Protein AF-A0A7X0JY53-F1 (afdb_monomer_lite)

Sequence (414 aa):
MDIFDLPSGHSERDIKRAYAKALKKIDVDENPDEFQQLYNAYQQALYDLEEQEENPTPDDHPSNCAASESEPASLQADVQLAEASQNGNDTVDSFEQAQESLWQSDESDNNNEQWQEAESQREPEKAESTVPEGEPLSEEQQAIAQHYQQQLERLDQQLERLLATPKECKKLHSWLFLNEFPELTDYEFWIEASRLVYHRIADSQSPEYKGKHPNITREVLDFLDSIFNWFEYLQDPEEPAYNHHQTLYNRVQSLHISVDLDALLDSSSSSETTSSFTQRFFATFIDCILLSLFFILCSWAFKESIPNTLFTAEVMSLLAFLYYLTAVTSPLQGTIGHWVASSKVVTSHGEPPSVFDALRRGSGFIVLLVCIALPYQQGVELSGGKLAQAIIVVPMVALYAWTHFNNTLLVSKK

Radius of gyration: 32.62 Å; chains: 1; bounding box: 85×110×66 Å

Foldseek 3Di:
DPPQVDPPDDDLVSLVVSLVVVVVVDDCVVCVPVVVVSVVVSVVVVVVVVVCVVCVPPDDDPDDDDDDDDDDDDDDDDDDDDDDDDDDPDDDPPPVVVVVVVVPPPPDDDDDPPDPPPPPPDDDDPPPPPPPPDDPDDPVVVVVVVVLVVVLVVLLVLLVVQLVPLVNQADLVSVCCVVVDPCCVPPVSVVSSLVSSVVSLLVSPPVVPVDPDRSHDPSNVVVSCVSNVCVVPLVPPPDPCNVSVVVVVVVNVVVVVVVVVVVCVVCVPDPFDFDDPVLVVQLVVVLVVVLVVVLVVQCVVCVVPDVDPPVSLVVSLVVSLVLQLCQCQDPVQGDPSCVVSQKHFAFPVRHRDDSVRSVVLSVLVSVLSVQLVVVVVVPPPQPPVNNVCSVPVSNVVSVVVSSVVDPGTMTHDD

InterPro domains:
  IPR010432 RDD [PF06271] (275-373)

Organism: NCBI:txid570281

Structure (mmCIF, N/CA/C/O backbone):
data_AF-A0A7X0JY53-F1
#
_entry.id   AF-A0A7X0JY53-F1
#
loop_
_atom_site.group_PDB
_atom_site.id
_atom_site.type_symbol
_atom_site.label_atom_id
_atom_site.label_alt_id
_atom_site.label_comp_id
_atom_site.label_asym_id
_atom_site.label_entity_id
_atom_site.label_seq_id
_atom_site.pdbx_PDB_ins_code
_atom_site.Cartn_x
_atom_site.Cartn_y
_atom_site.Cartn_z
_atom_site.occupancy
_atom_site.B_iso_or_equiv
_atom_site.auth_seq_id
_atom_site.auth_comp_id
_atom_site.auth_asym_id
_atom_site.auth_atom_id
_atom_site.pdbx_PDB_model_num
ATOM 1 N N . MET A 1 1 ? -26.337 -23.559 -2.570 1.00 51.06 1 MET A N 1
ATOM 2 C CA . MET A 1 1 ? -25.085 -24.304 -2.818 1.00 51.06 1 MET A CA 1
ATOM 3 C C . MET A 1 1 ? -25.051 -25.062 -4.155 1.00 51.06 1 MET A C 1
ATOM 5 O O . MET A 1 1 ? -23.971 -25.479 -4.538 1.00 51.06 1 MET A O 1
ATOM 9 N N . ASP A 1 2 ? -26.146 -25.172 -4.923 1.00 56.91 2 ASP A N 1
ATOM 10 C CA . ASP A 1 2 ? -26.191 -26.027 -6.135 1.00 56.91 2 ASP A CA 1
ATOM 11 C C . ASP A 1 2 ? -25.710 -25.382 -7.455 1.00 56.91 2 ASP A C 1
ATOM 13 O O . ASP A 1 2 ? -25.870 -25.971 -8.516 1.00 56.91 2 ASP A O 1
ATOM 17 N N . ILE A 1 3 ? -25.121 -24.180 -7.449 1.00 66.75 3 ILE A N 1
ATOM 18 C CA . ILE A 1 3 ? -24.725 -23.511 -8.710 1.00 66.75 3 ILE A CA 1
ATOM 19 C C . ILE A 1 3 ? -23.415 -24.079 -9.286 1.00 66.75 3 ILE A C 1
ATOM 21 O O . ILE A 1 3 ? -23.205 -24.045 -10.498 1.00 66.75 3 ILE A O 1
ATOM 25 N N . PHE A 1 4 ? -22.533 -24.623 -8.441 1.00 72.75 4 PHE A N 1
ATOM 26 C CA . PHE A 1 4 ? -21.201 -25.055 -8.872 1.00 72.75 4 PHE A CA 1
ATOM 27 C C . PHE A 1 4 ? -21.061 -26.567 -9.134 1.00 72.75 4 PHE A C 1
ATOM 29 O O . PHE A 1 4 ? -20.019 -26.968 -9.646 1.00 72.75 4 PHE A O 1
ATOM 36 N N . ASP A 1 5 ? -22.080 -27.398 -8.858 1.00 71.56 5 ASP A N 1
ATOM 37 C CA . ASP A 1 5 ? -22.032 -28.873 -9.015 1.00 71.56 5 ASP A CA 1
ATOM 38 C C . ASP A 1 5 ? -20.739 -29.500 -8.445 1.00 71.56 5 ASP A C 1
ATOM 40 O O . ASP A 1 5 ? -20.070 -30.343 -9.051 1.00 71.56 5 ASP A O 1
ATOM 44 N N . LEU A 1 6 ? -20.342 -29.035 -7.265 1.00 75.25 6 LEU A N 1
ATOM 45 C CA . LEU A 1 6 ? -19.041 -29.299 -6.670 1.00 75.25 6 LEU A CA 1
ATOM 46 C C . LEU A 1 6 ? -19.196 -30.369 -5.541 1.00 75.25 6 LEU A C 1
ATOM 48 O O . LEU A 1 6 ? -19.902 -30.119 -4.566 1.00 75.25 6 LEU A O 1
ATOM 52 N N . PRO A 1 7 ? -18.527 -31.552 -5.583 1.00 69.62 7 PRO A N 1
ATOM 53 C CA . PRO A 1 7 ? -18.611 -32.609 -4.539 1.00 69.62 7 PRO A CA 1
ATOM 54 C C . PRO A 1 7 ? -17.934 -32.281 -3.186 1.00 69.62 7 PRO A C 1
ATOM 56 O O . PRO A 1 7 ? -16.739 -32.051 -3.175 1.00 69.62 7 PRO A O 1
ATOM 59 N N . SER A 1 8 ? -18.642 -32.301 -2.050 1.00 69.31 8 SER A N 1
ATOM 60 C CA . SER A 1 8 ? -18.158 -31.929 -0.690 1.00 69.31 8 SER A CA 1
ATOM 61 C C . SER A 1 8 ? -16.645 -32.126 -0.417 1.00 69.31 8 SER A C 1
ATOM 63 O O . SER A 1 8 ? -16.171 -33.263 -0.430 1.00 69.31 8 SER A O 1
ATOM 65 N N . GLY A 1 9 ? -15.921 -31.030 -0.129 1.00 74.31 9 GLY A N 1
ATOM 66 C CA . GLY A 1 9 ? -14.471 -31.012 0.157 1.00 74.31 9 GLY A CA 1
ATOM 67 C C . GLY A 1 9 ? -13.609 -30.185 -0.814 1.00 74.31 9 GLY A C 1
ATOM 68 O O . GLY A 1 9 ? -12.487 -30.585 -1.121 1.00 74.31 9 GLY A O 1
ATOM 69 N N . HIS A 1 10 ? -14.124 -29.073 -1.349 1.00 81.50 10 HIS A N 1
ATOM 70 C CA . HIS A 1 10 ? -13.408 -28.256 -2.344 1.00 81.50 10 HIS A CA 1
ATOM 71 C C . HIS A 1 10 ? -12.314 -27.415 -1.736 1.00 81.50 10 HIS A C 1
ATOM 73 O O . HIS A 1 10 ? -12.504 -26.824 -0.681 1.00 81.50 10 HIS A O 1
ATOM 79 N N . SER A 1 11 ? -11.212 -27.278 -2.468 1.00 87.19 11 SER A N 1
ATOM 80 C CA . SER A 1 11 ? -10.242 -26.231 -2.178 1.00 87.19 11 SER A CA 1
ATOM 81 C C . SER A 1 11 ? -10.724 -24.882 -2.722 1.00 87.19 11 SER A C 1
ATOM 83 O O . SER A 1 11 ? -11.454 -24.824 -3.716 1.00 87.19 11 SER A O 1
ATOM 85 N N . GLU A 1 12 ? -10.239 -23.783 -2.143 1.00 90.12 12 GLU A N 1
ATOM 86 C CA . GLU A 1 12 ? -10.460 -22.414 -2.640 1.00 90.12 12 GLU A CA 1
ATOM 87 C C . GLU A 1 12 ? -10.184 -22.302 -4.154 1.00 90.12 12 GLU A C 1
ATOM 89 O O . GLU A 1 12 ? -10.900 -21.646 -4.917 1.00 90.12 12 GLU A O 1
ATOM 94 N N . ARG A 1 13 ? -9.155 -23.020 -4.623 1.00 89.00 13 ARG A N 1
ATOM 95 C CA . ARG A 1 13 ? -8.764 -23.068 -6.033 1.00 89.00 13 ARG A CA 1
ATOM 96 C C . ARG A 1 13 ? -9.846 -23.686 -6.922 1.00 89.00 13 ARG A C 1
ATOM 98 O O . ARG A 1 13 ? -10.017 -23.246 -8.061 1.00 89.00 13 ARG A O 1
ATOM 105 N N . ASP A 1 14 ? -10.563 -24.691 -6.432 1.00 91.81 14 ASP A N 1
ATOM 106 C CA . ASP A 1 14 ? -11.627 -25.360 -7.184 1.00 91.81 14 ASP A CA 1
ATOM 107 C C . ASP A 1 14 ? -12.869 -24.467 -7.292 1.00 91.81 14 ASP A C 1
ATOM 109 O O . ASP A 1 14 ? -13.446 -24.363 -8.378 1.00 91.81 14 ASP A O 1
ATOM 113 N N . ILE A 1 15 ? -13.197 -23.730 -6.223 1.00 91.06 15 ILE A N 1
ATOM 114 C CA . ILE A 1 15 ? -14.272 -22.722 -6.202 1.00 91.06 15 ILE A CA 1
ATOM 115 C C . ILE A 1 15 ? -13.989 -21.627 -7.241 1.00 91.06 15 ILE A C 1
ATOM 117 O O . ILE A 1 15 ? -14.826 -21.353 -8.105 1.00 91.06 15 ILE A O 1
ATOM 121 N N . LYS A 1 16 ? -12.772 -21.065 -7.245 1.00 92.50 16 LYS A N 1
ATOM 122 C CA . LYS A 1 16 ? -12.354 -20.051 -8.234 1.00 92.50 16 LYS A CA 1
ATOM 123 C C . LYS A 1 16 ? -12.423 -20.572 -9.668 1.00 92.50 16 LYS A C 1
ATOM 125 O O . LYS A 1 16 ? -12.877 -19.870 -10.574 1.00 92.50 16 LYS A O 1
ATOM 130 N N . ARG A 1 17 ? -12.007 -21.822 -9.896 1.00 93.12 17 ARG A N 1
ATOM 131 C CA . ARG A 1 17 ? -12.053 -22.440 -11.228 1.00 93.12 17 ARG A CA 1
ATOM 132 C C . ARG A 1 17 ? -13.488 -22.667 -11.708 1.00 93.12 17 ARG A C 1
ATOM 134 O O . ARG A 1 17 ? -13.763 -22.469 -12.894 1.00 93.12 17 ARG A O 1
ATOM 141 N N . ALA A 1 18 ? -14.387 -23.079 -10.816 1.00 92.56 18 ALA A N 1
ATOM 142 C CA . ALA A 1 18 ? -15.801 -23.262 -11.126 1.00 92.56 18 ALA A CA 1
ATOM 143 C C . ALA A 1 18 ? -16.478 -21.921 -11.452 1.00 92.56 18 ALA A C 1
ATOM 145 O O . ALA A 1 18 ? -17.150 -21.822 -12.481 1.00 92.56 18 ALA A O 1
ATOM 146 N N . TYR A 1 19 ? -16.201 -20.879 -10.663 1.00 95.19 19 TYR A N 1
ATOM 147 C CA . TYR A 1 19 ? -16.663 -19.514 -10.920 1.00 95.19 19 TYR A CA 1
ATOM 148 C C . TYR A 1 19 ? -16.207 -18.994 -12.285 1.00 95.19 19 TYR A C 1
ATOM 150 O O . TYR A 1 19 ? -17.040 -18.619 -13.107 1.00 95.19 19 TYR A O 1
ATOM 158 N N . ALA A 1 20 ? -14.913 -19.091 -12.606 1.00 93.25 20 ALA A N 1
ATOM 159 C CA . ALA A 1 20 ? -14.395 -18.662 -13.907 1.00 93.25 20 ALA A CA 1
ATOM 160 C C . ALA A 1 20 ? -15.022 -19.431 -15.088 1.00 93.25 20 ALA A C 1
ATOM 162 O O . ALA A 1 20 ? -15.214 -18.880 -16.172 1.00 93.25 20 ALA A O 1
ATOM 163 N N . LYS A 1 21 ? -15.355 -20.717 -14.902 1.00 93.88 21 LYS A N 1
ATOM 164 C CA . LYS A 1 21 ? -16.026 -21.527 -15.930 1.00 93.88 21 LYS A CA 1
ATOM 165 C C . LYS A 1 21 ? -17.491 -21.124 -16.120 1.00 93.88 21 LYS A C 1
ATOM 167 O O . LYS A 1 21 ? -17.979 -21.197 -17.247 1.00 93.88 21 LYS A O 1
ATOM 172 N N . ALA A 1 22 ? -18.178 -20.741 -15.046 1.00 92.62 22 ALA A N 1
ATOM 173 C CA . ALA A 1 22 ? -19.551 -20.250 -15.092 1.00 92.62 22 ALA A CA 1
ATOM 174 C C . ALA A 1 22 ? -19.622 -18.839 -15.694 1.00 92.62 22 ALA A C 1
ATOM 176 O O . ALA A 1 22 ? -20.460 -18.597 -16.557 1.00 92.62 22 ALA A O 1
ATOM 177 N N . LEU A 1 23 ? -18.672 -17.966 -15.349 1.00 94.00 23 LEU A N 1
ATOM 178 C CA . LEU A 1 23 ? -18.599 -16.597 -15.856 1.00 94.00 23 LEU A CA 1
ATOM 179 C C . LEU A 1 23 ? -18.472 -16.544 -17.385 1.00 94.00 23 LEU A C 1
ATOM 181 O O . LEU A 1 23 ? -19.125 -15.738 -18.027 1.00 94.00 23 LEU A O 1
ATOM 185 N N . LYS A 1 24 ? -17.723 -17.474 -17.997 1.00 94.31 24 LYS A N 1
ATOM 186 C CA . LYS A 1 24 ? -17.598 -17.579 -19.467 1.00 94.31 24 LYS A CA 1
ATOM 187 C C . LYS A 1 24 ? -18.904 -17.898 -20.204 1.00 94.31 24 LYS A C 1
ATOM 189 O O . LYS A 1 24 ? -18.915 -17.865 -21.432 1.00 94.31 24 LYS A O 1
ATOM 194 N N . LYS A 1 25 ? -19.955 -18.312 -19.493 1.00 92.88 25 LYS A N 1
ATOM 195 C CA . LYS A 1 25 ? -21.258 -18.643 -20.085 1.00 92.88 25 LYS A CA 1
ATOM 196 C C . LYS A 1 25 ? -22.270 -17.508 -19.967 1.00 92.88 25 LYS A C 1
ATOM 198 O O . LYS A 1 25 ? -23.273 -17.570 -20.668 1.00 92.88 25 LYS A O 1
ATOM 203 N N . ILE A 1 26 ? -22.029 -16.546 -19.079 1.00 91.81 26 ILE A N 1
ATOM 204 C CA . ILE A 1 26 ? -22.929 -15.424 -18.826 1.00 91.81 26 ILE A CA 1
ATOM 205 C C . ILE A 1 26 ? -22.400 -14.237 -19.622 1.00 91.81 26 ILE A C 1
ATOM 207 O O . ILE A 1 26 ? -21.252 -13.835 -19.443 1.00 91.81 26 ILE A O 1
ATOM 211 N N . ASP A 1 27 ? -23.232 -13.698 -20.505 1.00 91.75 27 ASP A N 1
ATOM 212 C CA . ASP A 1 27 ? -22.989 -12.381 -21.080 1.00 91.75 27 ASP A CA 1
ATOM 213 C C . ASP A 1 27 ? -23.474 -11.333 -20.071 1.00 91.75 27 ASP A C 1
ATOM 215 O O . ASP A 1 27 ? -24.665 -11.280 -19.746 1.00 91.75 27 ASP A O 1
ATOM 219 N N . VAL A 1 28 ? -22.532 -10.574 -19.506 1.00 89.00 28 VAL A N 1
ATOM 220 C CA . VAL A 1 28 ? -22.783 -9.640 -18.396 1.00 89.00 28 VAL A CA 1
ATOM 221 C C . VAL A 1 28 ? -23.703 -8.502 -18.836 1.00 89.00 28 VAL A C 1
ATOM 223 O O . VAL A 1 28 ? -24.531 -8.057 -18.042 1.00 89.00 28 VAL A O 1
ATOM 226 N N . ASP A 1 29 ? -23.610 -8.088 -20.101 1.00 89.56 29 ASP A N 1
ATOM 227 C CA . ASP A 1 29 ? -24.399 -6.979 -20.637 1.00 89.56 29 ASP A CA 1
ATOM 228 C C . ASP A 1 29 ? -25.850 -7.398 -20.912 1.00 89.56 29 ASP A C 1
ATOM 230 O O . ASP A 1 29 ? -26.776 -6.604 -20.742 1.00 89.56 29 ASP A O 1
ATOM 234 N N . GLU A 1 30 ? -26.071 -8.658 -21.303 1.00 92.75 30 GLU A N 1
ATOM 235 C CA . GLU A 1 30 ? -27.417 -9.174 -21.571 1.00 92.75 30 GLU A CA 1
ATOM 236 C C . GLU A 1 30 ? -28.137 -9.660 -20.302 1.00 92.75 30 GLU A C 1
ATOM 238 O O . GLU A 1 30 ? -29.364 -9.563 -20.231 1.00 92.75 30 GLU A O 1
ATOM 243 N N . ASN A 1 31 ? -27.411 -10.183 -19.303 1.00 94.12 31 ASN A N 1
ATOM 244 C CA . ASN A 1 31 ? -28.001 -10.822 -18.116 1.00 94.12 31 ASN A CA 1
ATOM 245 C C . ASN A 1 31 ? -27.292 -10.420 -16.799 1.00 94.12 31 ASN A C 1
ATOM 247 O O . ASN A 1 31 ? -26.687 -11.271 -16.133 1.00 94.12 31 ASN A O 1
ATOM 251 N N . PRO A 1 32 ? -27.398 -9.149 -16.361 1.00 89.75 32 PRO A N 1
ATOM 252 C CA . PRO A 1 32 ? -26.738 -8.666 -15.141 1.00 89.75 32 PRO A CA 1
ATOM 253 C C . PRO A 1 32 ? -27.233 -9.370 -13.864 1.00 89.75 32 PRO A C 1
ATOM 255 O O . PRO A 1 32 ? -26.455 -9.605 -12.937 1.00 89.75 32 PRO A O 1
ATOM 258 N N . ASP A 1 33 ? -28.503 -9.785 -13.829 1.00 92.69 33 ASP A N 1
ATOM 259 C CA . ASP A 1 33 ? -29.085 -10.499 -12.686 1.00 92.69 33 ASP A CA 1
ATOM 260 C C . ASP A 1 33 ? -28.467 -11.895 -12.492 1.00 92.69 33 ASP A C 1
ATOM 262 O O . ASP A 1 33 ? -28.252 -12.333 -11.358 1.00 92.69 33 ASP A O 1
ATOM 266 N N . GLU A 1 34 ? -28.149 -12.599 -13.585 1.00 92.25 34 GLU A N 1
ATOM 267 C CA . GLU A 1 34 ? -27.495 -13.913 -13.526 1.00 92.25 34 GLU A CA 1
ATOM 268 C C . GLU A 1 34 ? -26.046 -13.786 -13.048 1.00 92.25 34 GLU A C 1
ATOM 270 O O . GLU A 1 34 ? -25.578 -14.600 -12.246 1.00 92.25 34 GLU A O 1
ATOM 275 N N . PHE A 1 35 ? -25.352 -12.729 -13.481 1.00 94.38 35 PHE A N 1
ATOM 276 C CA . PHE A 1 35 ? -24.012 -12.414 -12.997 1.00 94.38 35 PHE A CA 1
ATOM 277 C C . PHE A 1 35 ? -24.009 -12.141 -11.486 1.00 94.38 35 PHE A C 1
ATOM 279 O O . PHE A 1 35 ? -23.207 -12.734 -10.759 1.00 94.38 35 PHE A O 1
ATOM 286 N N . GLN A 1 36 ? -24.942 -11.323 -10.986 1.00 92.75 36 GLN A N 1
ATOM 287 C CA . GLN A 1 36 ? -25.026 -11.019 -9.556 1.00 92.75 36 GLN A CA 1
ATOM 288 C C . GLN A 1 36 ? -25.323 -12.272 -8.719 1.00 92.75 36 GLN A C 1
ATOM 290 O O . GLN A 1 36 ? -24.730 -12.471 -7.656 1.00 92.75 36 GLN A O 1
ATOM 295 N N . GLN A 1 37 ? -26.204 -13.156 -9.200 1.00 93.44 37 GLN A N 1
ATOM 296 C CA . GLN A 1 37 ? -26.482 -14.433 -8.535 1.00 93.44 37 GLN A CA 1
ATOM 297 C C . GLN A 1 37 ? -25.243 -15.334 -8.485 1.00 93.44 37 GLN A C 1
ATOM 299 O O . GLN A 1 37 ? -24.969 -15.942 -7.446 1.00 93.44 37 GLN A O 1
ATOM 304 N N . LEU A 1 38 ? -24.472 -15.392 -9.574 1.00 93.81 38 LEU A N 1
ATOM 305 C CA . LEU A 1 38 ? -23.230 -16.158 -9.630 1.00 93.81 38 LEU A CA 1
ATOM 306 C C . LEU A 1 38 ? -22.172 -15.597 -8.667 1.00 93.81 38 LEU A C 1
ATOM 308 O O . LEU A 1 38 ? -21.505 -16.368 -7.972 1.00 93.81 38 LEU A O 1
ATOM 312 N N . TYR A 1 39 ? -22.039 -14.272 -8.596 1.00 94.12 39 TYR A N 1
ATOM 313 C CA . TYR A 1 39 ? -21.107 -13.600 -7.691 1.00 94.12 39 TYR A CA 1
ATOM 314 C C . TYR A 1 39 ? -21.462 -13.836 -6.218 1.00 94.12 39 TYR A C 1
ATOM 316 O O . TYR A 1 39 ? -20.603 -14.227 -5.427 1.00 94.12 39 TYR A O 1
ATOM 324 N N . ASN A 1 40 ? -22.741 -13.699 -5.856 1.00 93.00 40 ASN A N 1
ATOM 325 C CA . ASN A 1 40 ? -23.217 -13.968 -4.497 1.00 93.00 40 ASN A CA 1
ATOM 326 C C . ASN A 1 40 ? -22.966 -15.431 -4.091 1.00 93.00 40 ASN A C 1
ATOM 328 O O . ASN A 1 40 ? -22.544 -15.706 -2.970 1.00 93.00 40 ASN A O 1
ATOM 332 N N . ALA A 1 41 ? -23.176 -16.377 -5.013 1.00 93.06 41 ALA A N 1
ATOM 333 C CA . ALA A 1 41 ? -22.898 -17.790 -4.769 1.00 93.06 41 ALA A CA 1
ATOM 334 C C . ALA A 1 41 ? -21.401 -18.070 -4.557 1.00 93.06 41 ALA A C 1
ATOM 336 O O . ALA A 1 41 ? -21.048 -18.920 -3.742 1.00 93.06 41 ALA A O 1
ATOM 337 N N . TYR A 1 42 ? -20.529 -17.366 -5.283 1.00 95.31 42 TYR A N 1
ATOM 338 C CA . TYR A 1 42 ? -19.079 -17.461 -5.123 1.00 95.31 42 TYR A CA 1
ATOM 339 C C . TYR A 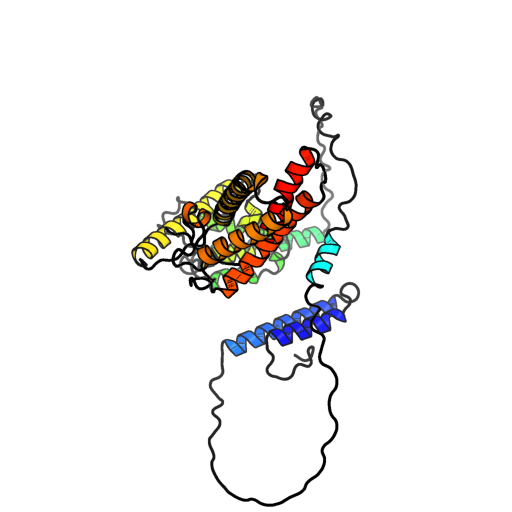1 42 ? -18.616 -16.932 -3.759 1.00 95.31 42 TYR A C 1
ATOM 341 O O . TYR A 1 42 ? -17.877 -17.628 -3.066 1.00 95.31 42 TYR A O 1
ATOM 349 N N . GLN A 1 43 ? -19.095 -15.753 -3.350 1.00 94.56 43 GLN A N 1
ATOM 350 C CA . GLN A 1 43 ? -18.776 -15.165 -2.043 1.00 94.56 43 GLN A CA 1
ATOM 351 C C . GLN A 1 43 ? -19.217 -16.074 -0.890 1.00 94.56 43 GLN A C 1
ATOM 353 O O . GLN A 1 43 ? -18.430 -16.354 0.010 1.00 94.56 43 GLN A O 1
ATOM 358 N N . GLN A 1 44 ? -20.438 -16.615 -0.965 1.00 93.00 44 GLN A N 1
ATOM 359 C CA . GLN A 1 44 ? -20.936 -17.559 0.035 1.00 93.00 44 GLN A CA 1
ATOM 360 C C . GLN A 1 44 ? -20.042 -18.806 0.138 1.00 93.00 44 GLN A C 1
ATOM 362 O O . GLN A 1 44 ? -19.709 -19.233 1.236 1.00 93.00 44 GLN A O 1
ATOM 367 N N . ALA A 1 45 ? -19.608 -19.366 -0.996 1.00 92.00 45 ALA A N 1
ATOM 368 C CA . ALA A 1 45 ? -18.766 -20.561 -1.003 1.00 92.00 45 ALA A CA 1
ATOM 369 C C . ALA A 1 45 ? -17.371 -20.326 -0.396 1.00 92.00 45 ALA A C 1
ATOM 371 O O . ALA A 1 45 ? -16.809 -21.248 0.192 1.00 92.00 45 ALA A O 1
ATOM 372 N N . LEU A 1 46 ? -16.808 -19.120 -0.536 1.00 92.00 46 LEU A N 1
ATOM 373 C CA . LEU A 1 46 ? -15.555 -18.754 0.130 1.00 92.00 46 LEU A CA 1
ATOM 374 C C . LEU A 1 46 ? -15.737 -18.612 1.641 1.00 92.00 46 LEU A C 1
ATOM 376 O O . LEU A 1 46 ? -14.917 -19.126 2.394 1.00 92.00 46 LEU A O 1
ATOM 380 N N . TYR A 1 47 ? -16.827 -17.973 2.067 1.00 91.06 47 TYR A N 1
ATOM 381 C CA . TYR A 1 47 ? -17.152 -17.818 3.483 1.00 91.06 47 TYR A CA 1
ATOM 382 C C . TYR A 1 47 ? -17.333 -19.175 4.181 1.00 91.06 47 TYR A C 1
ATOM 384 O O . TYR A 1 47 ? -16.744 -19.423 5.230 1.00 91.06 47 TYR A O 1
ATOM 392 N N . ASP A 1 48 ? -18.076 -20.096 3.558 1.00 89.25 48 ASP A N 1
ATOM 393 C CA . ASP A 1 48 ? -18.311 -21.435 4.112 1.00 89.25 48 ASP A CA 1
ATOM 394 C C . ASP A 1 48 ? -17.009 -22.266 4.208 1.00 89.25 48 ASP A C 1
ATOM 396 O O . ASP A 1 48 ? -16.890 -23.148 5.062 1.00 89.25 48 ASP A O 1
ATOM 400 N N . LEU A 1 49 ? -16.028 -22.005 3.330 1.00 90.62 49 LEU A N 1
ATOM 401 C CA . LEU A 1 49 ? -14.707 -22.641 3.373 1.00 90.62 49 LEU A CA 1
ATOM 402 C C . LEU A 1 49 ? -13.861 -22.093 4.532 1.00 90.62 49 LEU A C 1
ATOM 404 O O . LEU A 1 49 ? -13.237 -22.872 5.250 1.00 90.62 49 LEU A O 1
ATOM 408 N N . GLU A 1 50 ? -13.873 -20.775 4.736 1.00 89.62 50 GLU A N 1
ATOM 409 C CA . GLU A 1 50 ? -13.166 -20.108 5.836 1.00 89.62 50 GLU A CA 1
ATOM 410 C C . GLU A 1 50 ? -13.702 -20.566 7.205 1.00 89.62 50 GLU A C 1
ATOM 412 O O . GLU A 1 50 ? -12.922 -20.906 8.097 1.00 89.62 50 GLU A O 1
ATOM 417 N N . GLU A 1 51 ? -15.026 -20.710 7.347 1.00 87.56 51 GLU A N 1
ATOM 418 C CA . GLU A 1 51 ? -15.648 -21.212 8.581 1.00 87.56 51 GLU A CA 1
ATOM 419 C C . GLU A 1 51 ? -15.260 -22.677 8.883 1.00 87.56 51 GLU A C 1
ATOM 421 O O . GLU A 1 51 ? -15.069 -23.049 10.047 1.00 87.56 51 GLU A O 1
ATOM 426 N N . GLN A 1 52 ? -15.082 -23.514 7.850 1.00 85.00 52 GLN A N 1
ATOM 427 C CA . GLN A 1 52 ? -14.593 -24.892 8.010 1.00 85.00 52 GLN A CA 1
ATOM 428 C C . GLN A 1 52 ? -13.125 -24.962 8.448 1.00 85.00 52 GLN A C 1
ATOM 430 O O . GLN A 1 52 ? -12.758 -25.884 9.182 1.00 85.00 52 GLN A O 1
ATOM 435 N N . GLU A 1 53 ? -12.288 -24.017 8.016 1.00 84.38 53 GLU A N 1
ATOM 436 C CA . GLU A 1 53 ? -10.879 -23.946 8.417 1.00 84.38 53 GLU A CA 1
ATOM 437 C C . GLU A 1 53 ? -10.706 -23.399 9.842 1.00 84.38 53 GLU A C 1
ATOM 439 O O . GLU A 1 53 ? -9.843 -23.878 10.583 1.00 84.38 53 GLU A O 1
ATOM 444 N N . GLU A 1 54 ? -11.540 -22.438 10.254 1.00 79.62 54 GLU A N 1
ATOM 445 C CA . GLU A 1 54 ? -11.458 -21.814 11.580 1.00 79.62 54 GLU A CA 1
ATOM 446 C C . GLU A 1 54 ? -12.056 -22.693 12.694 1.00 79.62 54 GLU A C 1
ATOM 448 O O . GLU A 1 54 ? -11.599 -22.655 13.841 1.00 79.62 54 GLU A O 1
ATOM 453 N N . ASN A 1 55 ? -13.034 -23.545 12.364 1.00 70.12 55 ASN A N 1
ATOM 454 C CA . ASN A 1 55 ? -13.703 -24.439 13.311 1.00 70.12 55 ASN A CA 1
ATOM 455 C C . ASN A 1 55 ? -13.598 -25.916 12.880 1.00 70.12 55 ASN A C 1
ATOM 457 O O . ASN A 1 55 ? -14.607 -26.542 12.534 1.00 70.12 55 ASN A O 1
ATOM 461 N N . PRO A 1 56 ? -12.396 -26.529 12.927 1.00 60.69 56 PRO A N 1
ATOM 462 C CA . PRO A 1 56 ? -12.259 -27.957 12.691 1.00 60.69 56 PRO A CA 1
ATOM 463 C C . PRO A 1 56 ? -13.010 -28.695 13.802 1.00 60.69 56 PRO A C 1
ATOM 465 O O . PRO A 1 56 ? -12.543 -28.802 14.938 1.00 60.69 56 PRO A O 1
ATOM 468 N N . THR A 1 57 ? -14.212 -29.172 13.485 1.00 56.12 57 THR A N 1
ATOM 469 C CA . THR A 1 57 ? -15.018 -29.981 14.399 1.00 56.12 57 THR A CA 1
ATOM 470 C C . THR A 1 57 ? -14.177 -31.174 14.876 1.00 56.12 57 THR A C 1
ATOM 472 O O . THR A 1 57 ? -13.666 -31.942 14.058 1.00 56.12 57 THR A O 1
ATOM 475 N N . PRO A 1 58 ? -13.961 -31.337 16.194 1.00 51.97 58 PRO A N 1
ATOM 476 C CA . PRO A 1 58 ? -13.088 -32.370 16.723 1.00 51.97 58 PRO A CA 1
ATOM 477 C C . PRO A 1 58 ? -13.861 -33.679 16.866 1.00 51.97 58 PRO A C 1
ATOM 479 O O . PRO A 1 58 ? -14.010 -34.159 17.976 1.00 51.97 58 PRO A O 1
ATOM 482 N N . ASP A 1 59 ? -14.376 -34.248 15.779 1.00 54.16 59 ASP A N 1
ATOM 483 C CA . ASP A 1 59 ? -14.989 -35.578 15.815 1.00 54.16 59 ASP A CA 1
ATOM 484 C C . ASP A 1 59 ? -14.949 -36.235 14.431 1.00 54.16 59 ASP A C 1
ATOM 486 O O . ASP A 1 59 ? -15.888 -36.146 13.652 1.00 54.16 59 ASP A O 1
ATOM 490 N N . ASP A 1 60 ? -13.847 -36.932 14.146 1.00 45.12 60 ASP A N 1
ATOM 491 C CA . ASP A 1 60 ? -13.914 -38.233 13.475 1.00 45.12 60 ASP A CA 1
ATOM 492 C C . ASP A 1 60 ? -12.650 -39.043 13.784 1.00 45.12 60 ASP A C 1
ATOM 494 O O . ASP A 1 60 ? -11.640 -39.064 13.079 1.00 45.12 60 ASP A O 1
ATOM 498 N N . HIS A 1 61 ? -12.715 -39.713 14.931 1.00 39.56 61 HIS A N 1
ATOM 499 C CA . HIS A 1 61 ? -11.792 -40.758 15.336 1.00 39.56 61 HIS A CA 1
ATOM 500 C C . HIS A 1 61 ? -12.218 -42.050 14.609 1.00 39.56 61 HIS A C 1
ATOM 502 O O . HIS A 1 61 ? -13.267 -42.602 14.952 1.00 39.56 61 HIS A O 1
ATOM 508 N N . PRO A 1 62 ? -11.460 -42.603 13.639 1.00 47.91 62 PRO A N 1
ATOM 509 C CA . PRO A 1 62 ? -11.804 -43.906 13.093 1.00 47.91 62 PRO A CA 1
ATOM 510 C C . PRO A 1 62 ? -11.585 -44.953 14.184 1.00 47.91 62 PRO A C 1
ATOM 512 O O . PRO A 1 62 ? -10.468 -45.214 14.643 1.00 47.91 62 PRO A O 1
ATOM 515 N N . SER A 1 63 ? -12.701 -45.509 14.644 1.00 42.00 63 SER A N 1
ATOM 516 C CA . SER A 1 63 ? -12.742 -46.590 15.611 1.00 42.00 63 SER A CA 1
ATOM 517 C C . SER A 1 63 ? -12.069 -47.822 15.015 1.00 42.00 63 SER A C 1
ATOM 519 O O . SER A 1 63 ? -12.519 -48.423 14.041 1.00 42.00 63 SER A O 1
ATOM 521 N N . ASN A 1 64 ? -10.946 -48.167 15.627 1.00 36.56 64 ASN A N 1
ATOM 522 C CA . ASN A 1 64 ? -10.191 -49.383 15.427 1.00 36.56 64 ASN A CA 1
ATOM 523 C C . ASN A 1 64 ? -11.046 -50.585 15.876 1.00 36.56 64 ASN A C 1
ATOM 525 O O . ASN A 1 64 ? -11.185 -50.837 17.072 1.00 36.56 64 ASN A O 1
ATOM 529 N N . CYS A 1 65 ? -11.618 -51.330 14.929 1.00 33.16 65 CYS A N 1
ATOM 530 C CA . CYS A 1 65 ? -12.158 -52.668 15.169 1.00 33.16 65 CYS A CA 1
ATOM 531 C C . CYS A 1 65 ? -11.388 -53.674 14.315 1.00 33.16 65 CYS A C 1
ATOM 533 O O . CYS A 1 65 ? -11.545 -53.752 13.099 1.00 33.16 65 CYS A O 1
ATOM 535 N N . ALA A 1 66 ? -10.531 -54.433 14.989 1.00 38.28 66 ALA A N 1
ATOM 536 C CA . ALA A 1 66 ? -9.781 -55.535 14.424 1.00 38.28 66 ALA A CA 1
ATOM 537 C C . ALA A 1 66 ? -10.602 -56.840 14.396 1.00 38.28 66 ALA A C 1
ATOM 539 O O . ALA A 1 66 ? -11.363 -57.128 15.317 1.00 38.28 66 ALA A O 1
ATOM 540 N N . ALA A 1 67 ? -10.271 -57.654 13.386 1.00 37.12 67 ALA A N 1
ATOM 541 C CA . ALA A 1 67 ? -10.309 -59.120 13.323 1.00 37.12 67 ALA A CA 1
ATOM 542 C C . ALA A 1 67 ? -11.633 -59.847 12.997 1.00 37.12 67 ALA A C 1
ATOM 544 O O . ALA A 1 67 ? -12.462 -60.101 13.868 1.00 37.12 67 ALA A O 1
ATOM 545 N N . SER A 1 68 ? -11.718 -60.392 11.773 1.00 35.12 68 SER A N 1
ATOM 546 C CA . SER A 1 68 ? -11.638 -61.853 11.550 1.00 35.12 68 SER A CA 1
ATOM 547 C C . SER A 1 68 ? -11.525 -62.219 10.061 1.00 35.12 68 SER A C 1
ATOM 549 O O . SER A 1 68 ? -12.416 -61.946 9.267 1.00 35.12 68 SER A O 1
ATOM 551 N N . GLU A 1 69 ? -10.382 -62.822 9.723 1.00 37.62 69 GLU A N 1
ATOM 552 C CA . GLU A 1 69 ? -10.185 -64.000 8.859 1.00 37.62 69 GLU A CA 1
ATOM 553 C C . GLU A 1 69 ? -11.377 -64.516 8.023 1.00 37.62 69 GLU A C 1
ATOM 555 O O . GLU A 1 69 ? -12.350 -65.037 8.565 1.00 37.62 69 GLU A O 1
ATOM 560 N N . SER A 1 70 ? -11.241 -64.493 6.689 1.00 35.53 70 SER A N 1
ATOM 561 C CA . SER A 1 70 ? -11.307 -65.688 5.815 1.00 35.53 70 SER A CA 1
ATOM 562 C C . SER A 1 70 ? -11.204 -65.321 4.320 1.00 35.53 70 SER A C 1
ATOM 564 O O . SER A 1 70 ? -12.093 -64.712 3.734 1.00 35.53 70 SER A O 1
ATOM 566 N N . GLU A 1 71 ? -10.102 -65.737 3.694 1.00 34.97 71 GLU A N 1
ATOM 567 C CA . GLU A 1 71 ? -10.034 -66.144 2.277 1.00 34.97 71 GLU A CA 1
ATOM 568 C C . GLU A 1 71 ? -10.821 -67.472 2.074 1.00 34.97 71 GLU A C 1
ATOM 570 O O . GLU A 1 71 ? -11.091 -68.130 3.085 1.00 34.97 71 GLU A O 1
ATOM 575 N N . PRO A 1 72 ? -11.145 -67.956 0.842 1.00 50.06 72 PRO A N 1
ATOM 576 C CA . PRO A 1 72 ? -10.485 -67.658 -0.442 1.00 50.06 72 PRO A CA 1
ATOM 577 C C . PRO A 1 72 ? -11.397 -67.526 -1.696 1.00 50.06 72 PRO A C 1
ATOM 579 O O . PRO A 1 72 ? -12.592 -67.805 -1.678 1.00 50.06 72 PRO A O 1
ATOM 582 N N . ALA A 1 73 ? -10.719 -67.250 -2.822 1.00 31.78 73 ALA A N 1
ATOM 583 C CA . ALA A 1 73 ? -10.926 -67.828 -4.165 1.00 31.78 73 ALA A CA 1
ATOM 584 C C . ALA A 1 73 ? -11.620 -66.995 -5.276 1.00 31.78 73 ALA A C 1
ATOM 586 O O . ALA A 1 73 ? -12.836 -66.952 -5.406 1.00 31.78 73 ALA A O 1
ATOM 587 N N . SER A 1 74 ? -10.750 -66.515 -6.180 1.00 29.05 74 SER A N 1
ATOM 588 C CA . SER A 1 74 ? -10.772 -66.639 -7.656 1.00 29.05 74 SER A CA 1
ATOM 589 C C . SER A 1 74 ? -11.892 -66.013 -8.505 1.00 29.05 74 SER A C 1
ATOM 591 O O . SER A 1 74 ? -13.035 -66.450 -8.432 1.00 29.05 74 SER A O 1
ATOM 593 N N . LEU A 1 75 ? -11.482 -65.134 -9.439 1.00 32.19 75 LEU A N 1
ATOM 594 C CA . LEU A 1 75 ? -11.707 -65.128 -10.913 1.00 32.19 75 LEU A CA 1
ATOM 595 C C . LEU A 1 75 ? -11.364 -63.705 -11.422 1.00 32.19 75 LEU A C 1
ATOM 597 O O . LEU A 1 75 ? -12.020 -62.751 -11.035 1.00 32.19 75 LEU A O 1
ATOM 601 N N . GLN A 1 76 ? -10.176 -63.438 -11.976 1.00 31.20 76 GLN A N 1
ATOM 602 C CA . GLN A 1 76 ? -9.754 -63.540 -13.390 1.00 31.20 76 GLN A CA 1
ATOM 603 C C . GLN A 1 76 ? -10.630 -62.828 -14.447 1.00 31.20 76 GLN A C 1
ATOM 605 O O . GLN A 1 76 ? -11.817 -63.108 -14.563 1.00 31.20 76 GLN A O 1
ATOM 610 N N . ALA A 1 77 ? -9.913 -62.059 -15.289 1.00 30.97 77 ALA A N 1
ATOM 611 C CA . ALA A 1 77 ? -10.270 -61.337 -16.525 1.00 30.97 77 ALA A CA 1
ATOM 612 C C . ALA A 1 77 ? -11.015 -59.997 -16.316 1.00 30.97 77 ALA A C 1
ATOM 614 O O . ALA A 1 77 ? -11.971 -59.936 -15.562 1.00 30.97 77 ALA A O 1
ATOM 615 N N . ASP A 1 78 ? -10.631 -58.863 -16.907 1.00 28.58 78 ASP A N 1
ATOM 616 C CA . ASP A 1 78 ? -9.928 -58.657 -18.175 1.00 28.58 78 ASP A CA 1
ATOM 617 C C . ASP A 1 78 ? -9.146 -57.325 -18.176 1.00 28.58 78 ASP A C 1
ATOM 619 O O . ASP A 1 78 ? -9.566 -56.334 -17.576 1.00 28.58 78 ASP A O 1
ATOM 623 N N . VAL A 1 79 ? -8.003 -57.314 -18.862 1.00 35.16 79 VAL A N 1
ATOM 624 C CA . VAL A 1 79 ? -7.114 -56.164 -19.083 1.00 35.16 79 VAL A CA 1
ATOM 625 C C . VAL A 1 79 ? -7.109 -55.882 -20.578 1.00 35.16 79 VAL A C 1
ATOM 627 O O . VAL A 1 79 ? -6.717 -56.769 -21.325 1.00 35.16 79 VAL A O 1
ATOM 630 N N . GLN A 1 80 ? -7.458 -54.656 -20.992 1.00 29.36 80 GLN A N 1
ATOM 631 C CA . GLN A 1 80 ? -6.838 -53.892 -22.096 1.00 29.36 80 GLN A CA 1
ATOM 632 C C . GLN A 1 80 ? -7.697 -52.668 -22.458 1.00 29.36 80 GLN A C 1
ATOM 634 O O . GLN A 1 80 ? -8.793 -52.826 -22.980 1.00 29.36 80 GLN A O 1
ATOM 639 N N . LEU A 1 81 ? -7.174 -51.451 -22.270 1.00 28.70 81 LEU A N 1
ATOM 640 C CA . LEU A 1 81 ? -6.682 -50.639 -23.392 1.00 28.70 81 LEU A CA 1
ATOM 641 C C . LEU A 1 81 ? -5.900 -49.424 -22.869 1.00 28.70 81 LEU A C 1
ATOM 643 O O . LEU A 1 81 ? -6.324 -48.738 -21.943 1.00 28.70 81 LEU A O 1
ATOM 647 N N . ALA A 1 82 ? -4.732 -49.214 -23.463 1.00 32.03 82 ALA A N 1
ATOM 648 C CA . ALA A 1 82 ? -3.749 -48.207 -23.107 1.00 32.03 82 ALA A CA 1
ATOM 649 C C . ALA A 1 82 ? -3.992 -46.860 -23.814 1.00 32.03 82 ALA A C 1
ATOM 651 O O . ALA A 1 82 ? -4.476 -46.823 -24.941 1.00 32.03 82 ALA A O 1
ATOM 652 N N . GLU A 1 83 ? -3.579 -45.800 -23.112 1.00 30.61 83 GLU A N 1
ATOM 653 C CA . GLU A 1 83 ? -2.805 -44.640 -23.585 1.00 30.61 83 GLU A CA 1
ATOM 654 C C . GLU A 1 83 ? -3.268 -43.856 -24.828 1.00 30.61 83 GLU A C 1
ATOM 656 O O . GLU A 1 83 ? -3.087 -44.291 -25.961 1.00 30.61 83 GLU A O 1
ATOM 661 N N . ALA A 1 84 ? -3.648 -42.587 -24.608 1.00 29.47 84 ALA A N 1
ATOM 662 C CA . ALA A 1 84 ? -3.121 -41.469 -25.397 1.00 29.47 84 ALA A CA 1
ATOM 663 C C . ALA A 1 84 ? -3.291 -40.102 -24.699 1.00 29.47 84 ALA A C 1
ATOM 665 O O . ALA A 1 84 ? -4.387 -39.706 -24.317 1.00 29.47 84 ALA A O 1
ATOM 666 N N . SER A 1 85 ? -2.180 -39.361 -24.700 1.00 31.38 85 SER A N 1
ATOM 667 C CA . SER A 1 85 ? -2.047 -37.897 -24.742 1.00 31.38 85 SER A CA 1
ATOM 668 C C . SER A 1 85 ? -1.989 -37.077 -23.445 1.00 31.38 85 SER A C 1
ATOM 670 O O . SER A 1 85 ? -2.967 -36.536 -22.938 1.00 31.38 85 SER A O 1
ATOM 672 N N . GLN A 1 86 ? -0.738 -36.886 -23.021 1.00 32.09 86 GLN A N 1
ATOM 673 C CA . GLN A 1 86 ? -0.199 -35.662 -22.427 1.00 32.09 86 GLN A CA 1
ATOM 674 C C . GLN A 1 86 ? -0.348 -34.432 -23.357 1.00 32.09 86 GLN A C 1
ATOM 676 O O . GLN A 1 86 ? -0.575 -34.576 -24.560 1.00 32.09 86 GLN A O 1
ATOM 681 N N . ASN A 1 87 ? -0.061 -33.266 -22.762 1.00 31.69 87 ASN A N 1
ATOM 682 C CA . ASN A 1 87 ? 0.169 -31.914 -23.300 1.00 31.69 87 ASN A CA 1
ATOM 683 C C . ASN A 1 87 ? -1.024 -30.952 -23.397 1.00 31.69 87 ASN A C 1
ATOM 685 O O . ASN A 1 87 ? -1.916 -31.103 -24.222 1.00 31.69 87 ASN A O 1
ATOM 689 N N . GLY A 1 88 ? -0.940 -29.887 -22.592 1.00 30.44 88 GLY A N 1
ATOM 690 C CA . GLY A 1 88 ? -1.801 -28.707 -22.652 1.00 30.44 88 GLY A CA 1
ATOM 691 C C . GLY A 1 88 ? -1.594 -27.768 -21.462 1.00 30.44 88 GLY A C 1
ATOM 692 O O . GLY A 1 88 ? -2.556 -27.422 -20.787 1.00 30.44 88 GLY A O 1
ATOM 693 N N . ASN A 1 89 ? -0.338 -27.432 -21.161 1.00 38.88 89 ASN A N 1
ATOM 694 C CA . ASN A 1 89 ? 0.026 -26.334 -20.269 1.00 38.88 89 ASN A CA 1
ATOM 695 C C . ASN A 1 89 ? 0.237 -25.124 -21.189 1.00 38.88 89 ASN A C 1
ATOM 697 O O . ASN A 1 89 ? 1.182 -25.183 -21.960 1.00 38.88 89 ASN A O 1
ATOM 701 N N . ASP A 1 90 ? -0.699 -24.170 -21.206 1.00 42.94 90 ASP A N 1
ATOM 702 C CA . ASP A 1 90 ? -0.574 -22.798 -21.747 1.00 42.94 90 ASP A CA 1
ATOM 703 C C . ASP A 1 90 ? -1.981 -22.191 -21.878 1.00 42.94 90 ASP A C 1
ATOM 705 O O . ASP A 1 90 ? -2.679 -22.462 -22.853 1.00 42.94 90 ASP A O 1
ATOM 709 N N . THR A 1 91 ? -2.438 -21.433 -20.872 1.00 39.25 91 THR A N 1
ATOM 710 C CA . THR A 1 91 ? -3.429 -20.329 -20.982 1.00 39.25 91 THR A CA 1
ATOM 711 C C . THR A 1 91 ? -3.776 -19.800 -19.586 1.00 39.25 91 THR A C 1
ATOM 713 O O . THR A 1 91 ? -4.833 -20.096 -19.030 1.00 39.25 91 THR A O 1
ATOM 716 N N . VAL A 1 92 ? -2.868 -19.020 -18.993 1.00 41.34 92 VAL A N 1
ATOM 717 C CA . VAL A 1 92 ? -3.180 -18.180 -17.817 1.00 41.34 92 VAL A CA 1
ATOM 718 C C . VAL A 1 92 ? -2.878 -16.691 -18.076 1.00 41.34 92 VAL A C 1
ATOM 720 O O . VAL A 1 92 ? -3.511 -15.850 -17.457 1.00 41.34 92 VAL A O 1
ATOM 723 N N . ASP A 1 93 ? -2.096 -16.338 -19.104 1.00 40.41 93 ASP A N 1
ATOM 724 C CA . ASP A 1 93 ? -1.750 -14.932 -19.416 1.00 40.41 93 ASP A CA 1
ATOM 725 C C . ASP A 1 93 ? -2.794 -14.155 -20.248 1.00 40.41 93 ASP A C 1
ATOM 727 O O . ASP A 1 93 ? -2.576 -13.004 -20.610 1.00 40.41 93 ASP A O 1
ATOM 731 N N . SER A 1 94 ? -3.950 -14.744 -20.572 1.00 40.94 94 SER A N 1
ATOM 732 C CA . SER A 1 94 ? -4.940 -14.094 -21.455 1.00 40.94 94 SER A CA 1
ATOM 733 C C . SER A 1 94 ? -6.008 -13.273 -20.717 1.00 40.94 94 SER A C 1
ATOM 735 O O . SER A 1 94 ? -6.863 -12.684 -21.377 1.00 40.94 94 SER A O 1
ATOM 737 N N . PHE A 1 95 ? -6.012 -13.265 -19.379 1.00 41.19 95 PHE A N 1
ATOM 738 C CA . PHE A 1 95 ? -7.061 -12.615 -18.579 1.00 41.19 95 PHE A CA 1
ATOM 739 C C . PHE A 1 95 ? -6.732 -11.150 -18.237 1.00 41.19 95 PHE A C 1
ATOM 741 O O . PHE A 1 95 ? -7.607 -10.302 -18.371 1.00 41.19 95 PHE A O 1
ATOM 748 N N . GLU A 1 96 ? -5.474 -10.822 -17.917 1.00 45.16 96 GLU A N 1
ATOM 749 C CA . GLU A 1 96 ? -5.055 -9.429 -17.649 1.00 45.16 96 GLU A CA 1
ATOM 750 C C . GLU A 1 96 ? -5.005 -8.579 -18.931 1.00 45.16 96 GLU A C 1
ATOM 752 O O . GLU A 1 96 ? -5.407 -7.419 -18.933 1.00 45.16 96 GLU A O 1
ATOM 757 N N . GLN A 1 97 ? -4.636 -9.179 -20.068 1.00 45.81 97 GLN A N 1
ATOM 758 C CA . GLN A 1 97 ? -4.502 -8.453 -21.336 1.00 45.81 97 GLN A CA 1
ATOM 759 C C . GLN A 1 97 ? -5.851 -8.037 -21.958 1.00 45.81 97 GLN A C 1
ATOM 761 O O . GLN A 1 97 ? -5.914 -7.077 -22.725 1.00 45.81 97 GLN A O 1
ATOM 766 N N . ALA A 1 98 ? -6.942 -8.736 -21.624 1.00 46.34 98 ALA A N 1
ATOM 767 C CA . ALA A 1 98 ? -8.282 -8.391 -22.100 1.00 46.34 98 ALA A CA 1
ATOM 768 C C . ALA A 1 98 ? -8.884 -7.214 -21.315 1.00 46.34 98 ALA A C 1
ATOM 770 O O . ALA A 1 98 ? -9.549 -6.365 -21.907 1.00 46.34 98 ALA A O 1
ATOM 771 N N . GLN A 1 99 ? -8.595 -7.124 -20.012 1.00 46.25 99 GLN A N 1
ATOM 772 C CA . GLN A 1 99 ? -9.079 -6.039 -19.159 1.00 46.25 99 GLN A CA 1
ATOM 773 C C . GLN A 1 99 ? -8.391 -4.710 -19.505 1.00 46.25 99 GLN A C 1
ATOM 775 O O . GLN A 1 99 ? -9.047 -3.678 -19.536 1.00 46.25 99 GLN A O 1
ATOM 780 N N . GLU A 1 100 ? -7.108 -4.738 -19.871 1.00 44.66 100 GLU A N 1
ATOM 781 C CA . GLU A 1 100 ? -6.333 -3.540 -20.224 1.00 44.66 100 GLU A CA 1
ATOM 782 C C . GLU A 1 100 ? -6.641 -3.011 -21.641 1.00 44.66 100 GLU A C 1
ATOM 784 O O . GLU A 1 100 ? -6.581 -1.807 -21.891 1.00 44.66 100 GLU A O 1
ATOM 789 N N . SER A 1 101 ? -7.074 -3.888 -22.556 1.00 45.75 101 SER A N 1
ATOM 790 C CA . SER A 1 101 ? -7.485 -3.495 -23.914 1.00 45.75 101 SER A CA 1
ATOM 791 C C . SER A 1 101 ? -8.800 -2.705 -23.969 1.00 45.75 101 SER A C 1
ATOM 793 O O . SER A 1 101 ? -9.032 -1.988 -24.938 1.00 45.75 101 SER A O 1
ATOM 795 N N . LEU A 1 102 ? -9.641 -2.797 -22.931 1.00 40.75 102 LEU A N 1
ATOM 796 C CA . LEU A 1 102 ? -10.916 -2.079 -22.872 1.00 40.75 102 LEU A CA 1
ATOM 797 C C . LEU A 1 102 ? -10.729 -0.608 -22.450 1.00 40.75 102 LEU A C 1
ATOM 799 O O . LEU A 1 102 ? -11.461 0.254 -22.924 1.00 40.75 102 LEU A O 1
ATOM 803 N N . TRP A 1 103 ? -9.701 -0.307 -21.647 1.00 46.12 103 TRP A N 1
ATOM 804 C CA . TRP A 1 103 ? -9.405 1.046 -21.147 1.00 46.12 103 TRP A CA 1
ATOM 805 C C . TRP A 1 103 ? -8.527 1.895 -22.081 1.00 46.12 103 TRP A C 1
ATOM 807 O O . TRP A 1 103 ? -8.430 3.101 -21.889 1.00 46.12 103 TRP A O 1
ATOM 817 N N . GLN A 1 104 ? -7.904 1.305 -23.108 1.00 36.34 104 GLN A N 1
ATOM 818 C CA . GLN A 1 104 ? -7.017 2.022 -24.044 1.00 36.34 104 GLN A CA 1
ATOM 819 C C . GLN A 1 104 ? -7.712 2.523 -25.325 1.00 36.34 104 GLN A C 1
ATOM 821 O O . GLN A 1 104 ? -7.047 3.030 -26.227 1.00 36.34 104 GLN A O 1
ATOM 826 N N . SER A 1 105 ? -9.039 2.396 -25.429 1.00 36.91 105 SER A N 1
ATOM 827 C CA . SER A 1 105 ? -9.766 2.682 -26.678 1.00 36.91 105 SER A CA 1
ATOM 828 C C . SER A 1 105 ? -10.110 4.159 -26.919 1.00 36.91 105 SER A C 1
ATOM 830 O O . SER A 1 105 ? -10.494 4.480 -28.039 1.00 36.91 105 SER A O 1
ATOM 832 N N . ASP A 1 106 ? -9.961 5.049 -25.928 1.00 41.16 106 ASP A N 1
ATOM 833 C CA . ASP A 1 106 ? -10.463 6.437 -26.013 1.00 41.16 106 ASP A CA 1
ATOM 834 C C . ASP A 1 106 ? -9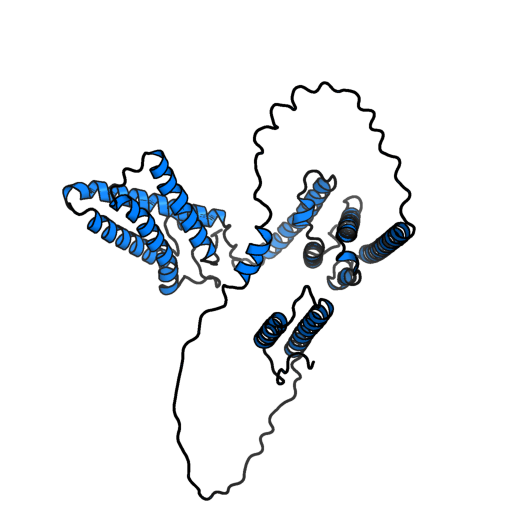.381 7.541 -26.014 1.00 41.16 106 ASP A C 1
ATOM 836 O O . ASP A 1 106 ? -9.709 8.725 -26.075 1.00 41.16 106 ASP A O 1
ATOM 840 N N . GLU A 1 107 ? -8.085 7.208 -26.043 1.00 43.22 107 GLU A N 1
ATOM 841 C CA . GLU A 1 107 ? -6.996 8.207 -26.085 1.00 43.22 107 GLU A CA 1
ATOM 842 C C . GLU A 1 107 ? -6.285 8.294 -27.446 1.00 43.22 107 GLU A C 1
ATOM 844 O O . GLU A 1 107 ? -5.058 8.237 -27.562 1.00 43.22 107 GLU A O 1
ATOM 849 N N . SER A 1 108 ? -7.049 8.499 -28.517 1.00 45.59 108 SER A N 1
ATOM 850 C CA . SER A 1 108 ? -6.467 8.962 -29.777 1.00 45.59 108 SER A CA 1
ATOM 851 C C . SER A 1 108 ? -7.329 10.023 -30.441 1.00 45.59 108 SER A C 1
ATOM 853 O O . SER A 1 108 ? -8.062 9.714 -31.371 1.00 45.59 108 SER A O 1
ATOM 855 N N . ASP A 1 109 ? -7.196 11.275 -29.994 1.00 37.94 109 ASP A N 1
ATOM 856 C CA . ASP A 1 109 ? -7.284 12.434 -30.886 1.00 37.94 109 ASP A CA 1
ATOM 857 C C . ASP A 1 109 ? -6.658 13.706 -30.264 1.00 37.94 109 ASP A C 1
ATOM 859 O O . ASP A 1 109 ? -7.263 14.447 -29.503 1.00 37.94 109 ASP A O 1
ATOM 863 N N . ASN A 1 110 ? -5.409 13.953 -30.674 1.00 39.66 110 ASN A N 1
ATOM 864 C CA . ASN A 1 110 ? -4.967 15.170 -31.367 1.00 39.66 110 ASN A CA 1
ATOM 865 C C . ASN A 1 110 ? -4.885 16.539 -30.627 1.00 39.66 110 ASN A C 1
ATOM 867 O O . ASN A 1 110 ? -5.879 17.169 -30.287 1.00 39.66 110 ASN A O 1
ATOM 871 N N . ASN A 1 111 ? -3.654 17.082 -30.623 1.00 44.59 111 ASN A N 1
ATOM 872 C CA . ASN A 1 111 ? -3.255 18.499 -30.522 1.00 44.59 111 ASN A CA 1
ATOM 873 C C . ASN A 1 111 ? -3.541 19.277 -29.223 1.00 44.59 111 ASN A C 1
ATOM 875 O O . ASN A 1 111 ? -4.535 19.992 -29.116 1.00 44.59 111 ASN A O 1
ATOM 879 N N . ASN A 1 112 ? -2.549 19.332 -28.324 1.00 40.44 112 ASN A N 1
ATOM 880 C CA . ASN A 1 112 ? -2.494 20.362 -27.282 1.00 40.44 112 ASN A CA 1
ATOM 881 C C . ASN A 1 112 ? -1.077 20.931 -27.063 1.00 40.44 112 ASN A C 1
ATOM 883 O O . ASN A 1 112 ? -0.489 20.776 -26.001 1.00 40.44 112 ASN A O 1
ATOM 887 N N . GLU A 1 113 ? -0.530 21.613 -28.074 1.00 43.97 113 GLU A N 1
ATOM 888 C CA . GLU A 1 113 ? 0.639 22.504 -27.904 1.00 43.97 113 GLU A CA 1
ATOM 889 C C . GLU A 1 113 ? 0.362 23.948 -28.377 1.00 43.97 113 GLU A C 1
ATOM 891 O O . GLU A 1 113 ? 1.280 24.746 -28.535 1.00 43.97 113 GLU A O 1
ATOM 896 N N . GLN A 1 114 ? -0.907 24.335 -28.577 1.00 42.84 114 GLN A N 1
ATOM 897 C CA . GLN A 1 114 ? -1.269 25.656 -29.122 1.00 42.84 114 GLN A CA 1
ATOM 898 C C . GLN A 1 114 ? -2.238 26.471 -28.244 1.00 42.84 114 GLN A C 1
ATOM 900 O O . GLN A 1 114 ? -2.958 27.326 -28.753 1.00 42.84 114 GLN A O 1
ATOM 905 N N . TRP A 1 115 ? -2.263 26.243 -26.927 1.00 42.94 115 TRP A N 1
ATOM 906 C CA . TRP A 1 115 ? -3.125 27.013 -26.012 1.00 42.94 115 TRP A CA 1
ATOM 907 C C . TRP A 1 115 ? -2.381 27.895 -24.999 1.00 42.94 115 TRP A C 1
ATOM 909 O O . TRP A 1 115 ? -2.999 28.765 -24.398 1.00 42.94 115 TRP A O 1
ATOM 919 N N . GLN A 1 116 ? -1.053 27.789 -24.871 1.00 44.25 116 GLN A N 1
ATOM 920 C CA . GLN A 1 116 ? -0.316 28.528 -23.831 1.00 44.25 116 GLN A CA 1
ATOM 921 C C . GLN A 1 116 ? 0.066 29.981 -24.186 1.00 44.25 116 GLN A C 1
ATOM 923 O O . GLN A 1 116 ? 0.457 30.733 -23.298 1.00 44.25 116 GLN A O 1
ATOM 928 N N . GLU A 1 117 ? -0.091 30.434 -25.436 1.00 46.00 117 GLU A N 1
ATOM 929 C CA . GLU A 1 117 ? 0.238 31.825 -25.822 1.00 46.00 117 GLU A CA 1
ATOM 930 C C . GLU A 1 117 ? -0.978 32.759 -25.965 1.00 46.00 117 GLU A C 1
ATOM 932 O O . GLU A 1 117 ? -0.810 33.977 -26.043 1.00 46.00 117 GLU A O 1
ATOM 937 N N . ALA A 1 118 ? -2.210 32.238 -25.937 1.00 46.66 118 ALA A N 1
ATOM 938 C CA . ALA A 1 118 ? -3.421 33.056 -26.085 1.00 46.66 118 ALA A CA 1
ATOM 939 C C . ALA A 1 118 ? -3.957 33.633 -24.758 1.00 46.66 118 ALA A C 1
ATOM 941 O O . ALA A 1 118 ? -4.803 34.529 -24.770 1.00 46.66 118 ALA A O 1
ATOM 942 N N . GLU A 1 119 ? -3.463 33.161 -23.613 1.00 47.50 119 GLU A N 1
ATOM 943 C CA . GLU A 1 119 ? -4.037 33.481 -22.298 1.00 47.50 119 GLU A CA 1
ATOM 944 C C . GLU A 1 119 ? -3.370 34.687 -21.607 1.00 47.50 119 GLU A C 1
ATOM 946 O O . GLU A 1 119 ? -3.905 35.247 -20.655 1.00 47.50 119 GLU A O 1
ATOM 951 N N . SER A 1 120 ? -2.248 35.183 -22.145 1.00 47.31 120 SER A N 1
ATOM 952 C CA . SER A 1 120 ? -1.501 36.314 -21.568 1.00 47.31 120 SER A CA 1
ATOM 953 C C . SER A 1 120 ? -1.992 37.709 -22.010 1.00 47.31 120 SER A C 1
ATOM 955 O O . SER A 1 120 ? -1.369 38.707 -21.642 1.00 47.31 120 SER A O 1
ATOM 957 N N . GLN A 1 121 ? -3.073 37.823 -22.798 1.00 44.44 121 GLN A N 1
ATOM 958 C CA . GLN A 1 121 ? -3.571 39.121 -23.301 1.00 44.44 121 GLN A CA 1
ATOM 959 C C . GLN A 1 121 ? -5.063 39.411 -23.061 1.00 44.44 121 GLN A C 1
ATOM 961 O O . GLN A 1 121 ? -5.565 40.415 -23.566 1.00 44.44 121 GLN A O 1
ATOM 966 N N . ARG A 1 122 ? -5.790 38.614 -22.267 1.00 44.41 122 ARG A N 1
ATOM 967 C CA . ARG A 1 122 ? -7.150 39.008 -21.857 1.00 44.41 122 ARG A CA 1
ATOM 968 C C . ARG A 1 122 ? -7.094 39.993 -20.690 1.00 44.41 122 ARG A C 1
ATOM 970 O O . ARG A 1 122 ? -6.862 39.613 -19.547 1.00 44.41 122 ARG A O 1
ATOM 977 N N . GLU A 1 123 ? -7.321 41.269 -21.001 1.00 51.72 123 GLU A N 1
ATOM 978 C CA . GLU A 1 123 ? -7.776 42.261 -20.025 1.00 51.72 123 GLU A CA 1
ATOM 979 C C . GLU A 1 123 ? -8.999 41.722 -19.259 1.00 51.72 123 GLU A C 1
ATOM 981 O O . GLU A 1 123 ? -9.830 41.023 -19.848 1.00 51.72 123 GLU A O 1
ATOM 986 N N . PRO A 1 124 ? -9.142 42.038 -17.959 1.00 48.03 124 PRO A N 1
ATOM 987 C CA . PRO A 1 124 ? -10.269 41.590 -17.158 1.00 48.03 124 PRO A CA 1
ATOM 988 C C . PRO A 1 124 ? -11.529 42.362 -17.564 1.00 48.03 124 PRO A C 1
ATOM 990 O O . PRO A 1 124 ? -11.908 43.354 -16.937 1.00 48.03 124 PRO A O 1
ATOM 993 N N . GLU A 1 125 ? -12.201 41.906 -18.620 1.00 45.06 125 GLU A N 1
ATOM 994 C CA . GLU A 1 125 ? -13.606 42.230 -18.810 1.00 45.06 125 GLU A CA 1
ATOM 995 C C . GLU A 1 125 ? -14.379 41.628 -17.641 1.00 45.06 125 GLU A C 1
ATOM 997 O O . GLU A 1 125 ? -14.368 40.426 -17.377 1.00 45.06 125 GLU A O 1
ATOM 1002 N N . LYS A 1 126 ? -15.007 42.534 -16.902 1.00 49.50 126 LYS A N 1
ATOM 1003 C CA . LYS A 1 126 ? -15.884 42.312 -15.765 1.00 49.50 126 LYS A CA 1
ATOM 1004 C C . LYS A 1 126 ? -17.100 41.498 -16.223 1.00 49.50 126 LYS A C 1
ATOM 1006 O O . LYS A 1 126 ? -18.170 42.054 -16.449 1.00 49.50 126 LYS A O 1
ATOM 1011 N N . ALA A 1 127 ? -16.915 40.193 -16.396 1.00 48.75 127 ALA A N 1
ATOM 1012 C CA . ALA A 1 127 ? -17.986 39.241 -16.621 1.00 48.75 127 ALA A CA 1
ATOM 1013 C C . ALA A 1 127 ? -18.768 39.112 -15.312 1.00 48.75 127 ALA A C 1
ATOM 1015 O O . ALA A 1 127 ? -18.363 38.444 -14.362 1.00 48.75 127 ALA A O 1
ATOM 1016 N N . GLU A 1 128 ? -19.872 39.844 -15.252 1.00 51.44 128 GLU A N 1
ATOM 1017 C CA . GLU A 1 128 ? -20.940 39.662 -14.285 1.00 51.44 128 GLU A CA 1
ATOM 1018 C C . GLU A 1 128 ? -21.490 38.244 -14.495 1.00 51.44 128 GLU A C 1
ATOM 1020 O O . GLU A 1 128 ? -22.315 37.996 -15.375 1.00 51.44 128 GLU A O 1
ATOM 1025 N N . SER A 1 129 ? -20.917 37.294 -13.749 1.00 41.97 129 SER A N 1
ATOM 1026 C CA . SER A 1 129 ? -21.318 35.891 -13.724 1.00 41.97 129 SER A CA 1
ATOM 1027 C C . SER A 1 129 ? -22.741 35.815 -13.186 1.00 41.97 129 SER A C 1
ATOM 1029 O O . SER A 1 129 ? -22.990 35.757 -11.982 1.00 41.97 129 SER A O 1
ATOM 1031 N N . THR A 1 130 ? -23.694 35.896 -14.104 1.00 46.69 130 THR A N 1
ATOM 1032 C CA . THR A 1 130 ? -25.081 35.523 -13.878 1.00 46.69 130 THR A CA 1
ATOM 1033 C C . THR A 1 130 ? -25.109 34.002 -13.881 1.00 46.69 130 THR A C 1
ATOM 1035 O O . THR A 1 130 ? -25.371 33.361 -14.894 1.00 46.69 130 THR A O 1
ATOM 1038 N N . VAL A 1 131 ? -24.752 33.429 -12.728 1.00 51.53 131 VAL A N 1
ATOM 1039 C CA . VAL A 1 131 ? -25.047 32.034 -12.396 1.00 51.53 131 VAL A CA 1
ATOM 1040 C C . VAL A 1 131 ? -26.550 31.856 -12.631 1.00 51.53 131 VAL A C 1
ATOM 1042 O O . VAL A 1 131 ? -27.323 32.601 -12.021 1.00 51.53 131 VAL A O 1
ATOM 1045 N N . PRO A 1 132 ? -26.985 30.963 -13.538 1.00 55.88 132 PRO A N 1
ATOM 1046 C CA . PRO A 1 132 ? -28.401 30.704 -13.719 1.00 55.88 132 PRO A CA 1
ATOM 1047 C C . PRO A 1 132 ? -28.940 30.204 -12.381 1.00 55.88 132 PRO A C 1
ATOM 1049 O O . PRO A 1 132 ? -28.494 29.185 -11.859 1.00 55.88 132 PRO A O 1
ATOM 1052 N N . GLU A 1 133 ? -29.836 30.992 -11.797 1.00 58.16 133 GLU A N 1
ATOM 1053 C CA . GLU A 1 133 ? -30.570 30.679 -10.577 1.00 58.16 133 GLU A CA 1
ATOM 1054 C C . GLU A 1 133 ? -31.250 29.317 -10.789 1.00 58.16 133 GLU A C 1
ATOM 1056 O O . GLU A 1 133 ? -32.080 29.170 -11.687 1.00 58.16 133 GLU A O 1
ATOM 1061 N N . GLY A 1 134 ? -30.761 28.305 -10.063 1.00 56.56 134 GLY A N 1
ATOM 1062 C CA . GLY A 1 134 ? -30.936 26.891 -10.384 1.00 56.56 134 GLY A CA 1
ATOM 1063 C C . GLY A 1 134 ? -32.391 26.476 -10.572 1.00 56.56 134 GLY A C 1
ATOM 1064 O O . GLY A 1 134 ? -33.274 26.870 -9.807 1.00 56.56 134 GLY A O 1
ATOM 1065 N N . GLU A 1 135 ? -32.628 25.645 -11.587 1.00 77.12 135 GLU A N 1
ATOM 1066 C CA . GLU A 1 135 ? -33.902 24.953 -11.729 1.00 77.12 135 GLU A CA 1
ATOM 1067 C C . GLU A 1 135 ? -34.194 24.166 -10.439 1.00 77.12 135 GLU A C 1
ATOM 1069 O O . GLU A 1 135 ? -33.290 23.533 -9.883 1.00 77.12 135 GLU A O 1
ATOM 1074 N N . PRO A 1 136 ? -35.430 24.228 -9.913 1.00 78.38 136 PRO A N 1
ATOM 1075 C CA . PRO A 1 136 ? -35.779 23.514 -8.696 1.00 78.38 136 PRO A CA 1
ATOM 1076 C C . PRO A 1 136 ? -35.555 22.013 -8.904 1.00 78.38 136 PRO A C 1
ATOM 1078 O O . PRO A 1 136 ? -36.115 21.425 -9.828 1.00 78.38 136 PRO A O 1
ATOM 1081 N N . LEU A 1 137 ? -34.739 21.411 -8.030 1.00 79.12 137 LEU A N 1
ATOM 1082 C CA . LEU A 1 137 ? -34.494 19.967 -7.979 1.00 79.12 137 LEU A CA 1
ATOM 1083 C C . LEU A 1 137 ? -35.821 19.207 -8.042 1.00 79.12 137 LEU A C 1
ATOM 1085 O O . LEU A 1 137 ? -36.768 19.559 -7.330 1.00 79.12 137 LEU A O 1
ATOM 1089 N N . SER A 1 138 ? -35.861 18.153 -8.857 1.00 89.62 138 SER A N 1
ATOM 1090 C CA . SER A 1 138 ? -37.005 17.243 -8.939 1.00 89.62 138 SER A CA 1
ATOM 1091 C C . SER A 1 138 ? -37.362 16.702 -7.547 1.00 89.62 138 SER A C 1
ATOM 1093 O O . SER A 1 138 ? -36.475 16.499 -6.715 1.00 89.62 138 SER A O 1
ATOM 1095 N N . GLU A 1 139 ? -38.646 16.434 -7.287 1.00 91.94 139 GLU A N 1
ATOM 1096 C CA . GLU A 1 139 ? -39.111 15.846 -6.016 1.00 91.94 139 GLU A CA 1
ATOM 1097 C C . GLU A 1 139 ? -38.340 14.560 -5.662 1.00 91.94 139 GLU A C 1
ATOM 1099 O O . GLU A 1 139 ? -38.038 14.310 -4.497 1.00 91.94 139 GLU A O 1
ATOM 1104 N N . GLU A 1 140 ? -37.947 13.784 -6.675 1.00 89.56 140 GLU A N 1
ATOM 1105 C CA . GLU A 1 140 ? -37.133 12.576 -6.523 1.00 89.56 140 GLU A CA 1
ATOM 1106 C C . GLU A 1 140 ? -35.702 12.884 -6.057 1.00 89.56 140 GLU A C 1
ATOM 1108 O O . GLU A 1 140 ? -35.214 12.274 -5.109 1.00 89.56 140 GLU A O 1
ATOM 1113 N N . GLN A 1 141 ? -35.050 13.887 -6.650 1.00 87.12 141 GLN A N 1
ATOM 1114 C CA . GLN A 1 141 ? -33.703 14.308 -6.247 1.00 87.12 141 GLN A CA 1
ATOM 1115 C C . GLN A 1 141 ? -33.698 14.873 -4.823 1.00 87.12 141 GLN A C 1
ATOM 1117 O O . GLN A 1 141 ? -32.763 14.634 -4.063 1.00 87.12 141 GLN A O 1
ATOM 1122 N N . GLN A 1 142 ? -34.762 15.581 -4.434 1.00 92.00 142 GLN A N 1
ATOM 1123 C CA . GLN A 1 142 ? -34.924 16.056 -3.060 1.00 92.00 142 GLN A CA 1
ATOM 1124 C C . GLN A 1 142 ? -35.096 14.895 -2.075 1.00 92.00 142 GLN A C 1
ATOM 1126 O O . GLN A 1 142 ? -34.508 14.931 -0.996 1.00 92.00 142 GLN A O 1
ATOM 1131 N N . ALA A 1 143 ? -35.865 13.863 -2.434 1.00 92.56 143 ALA A N 1
ATOM 1132 C CA . ALA A 1 143 ? -36.033 12.678 -1.597 1.00 92.56 143 ALA A CA 1
ATOM 1133 C C . ALA A 1 143 ? -34.712 11.909 -1.421 1.00 92.56 143 ALA A C 1
ATOM 1135 O O . ALA A 1 143 ? -34.391 11.496 -0.306 1.00 92.56 143 ALA A O 1
ATOM 1136 N N . ILE A 1 144 ? -33.919 11.781 -2.491 1.00 90.06 144 ILE A N 1
ATOM 1137 C CA . ILE A 1 144 ? -32.583 11.172 -2.445 1.00 90.06 144 ILE A CA 1
ATOM 1138 C C . ILE A 1 144 ? -31.662 11.997 -1.539 1.00 90.06 144 ILE A C 1
ATOM 1140 O O . ILE A 1 144 ? -31.115 11.460 -0.581 1.00 90.06 144 ILE A O 1
ATOM 1144 N N . ALA A 1 145 ? -31.561 13.311 -1.748 1.00 89.62 145 ALA A N 1
ATOM 1145 C CA . ALA A 1 145 ? -30.719 14.174 -0.917 1.00 89.62 145 ALA A CA 1
ATOM 1146 C C . ALA A 1 145 ? -31.101 14.113 0.577 1.00 89.62 145 ALA A C 1
ATOM 1148 O O . ALA A 1 145 ? -30.231 14.053 1.446 1.00 89.62 145 ALA A O 1
ATOM 1149 N N . GLN A 1 146 ? -32.402 14.064 0.888 1.00 94.62 146 GLN A N 1
ATOM 1150 C CA . GLN A 1 146 ? -32.884 13.888 2.261 1.00 94.62 146 GLN A CA 1
ATOM 1151 C C . GLN A 1 146 ? -32.483 12.533 2.849 1.00 94.62 146 GLN A C 1
ATOM 1153 O O . GLN A 1 146 ? -32.101 12.473 4.018 1.00 94.62 146 GLN A O 1
ATOM 1158 N N . HIS A 1 147 ? -32.551 11.458 2.062 1.00 94.38 147 HIS A N 1
ATOM 1159 C CA . HIS A 1 147 ? -32.096 10.139 2.494 1.00 94.38 147 HIS A CA 1
ATOM 1160 C C . HIS A 1 147 ? -30.594 10.143 2.813 1.00 94.38 147 HIS A C 1
ATOM 1162 O O . HIS A 1 147 ? -30.204 9.709 3.896 1.00 94.38 147 HIS A O 1
ATOM 1168 N N . TYR A 1 148 ? -29.762 10.712 1.935 1.00 94.38 148 TYR A N 1
ATOM 1169 C CA . TYR A 1 148 ? -28.312 10.827 2.151 1.00 94.38 148 TYR A CA 1
ATOM 1170 C C . TYR A 1 148 ? -27.996 11.600 3.433 1.00 94.38 148 TYR A C 1
ATOM 1172 O O . TYR A 1 148 ? -27.199 11.158 4.261 1.00 94.38 148 TYR A O 1
ATOM 1180 N N . GLN A 1 149 ? -28.682 12.724 3.645 1.00 95.81 149 GLN A N 1
ATOM 1181 C CA . GLN A 1 149 ? -28.498 13.537 4.840 1.00 95.81 149 GLN A CA 1
ATOM 1182 C C . GLN A 1 149 ? -28.872 12.779 6.125 1.00 95.81 149 GLN A C 1
ATOM 1184 O O . GLN A 1 149 ? -28.164 12.885 7.125 1.00 95.81 149 GLN A O 1
ATOM 1189 N N . GLN A 1 150 ? -29.944 11.981 6.100 1.00 97.38 150 GLN A N 1
ATOM 1190 C CA . GLN A 1 150 ? -30.340 11.149 7.242 1.00 97.38 150 GLN A CA 1
ATOM 1191 C C . GLN A 1 150 ? -29.300 10.068 7.561 1.00 97.38 150 GLN A C 1
ATOM 1193 O O . GLN A 1 150 ? -29.033 9.810 8.737 1.00 97.38 150 GLN A O 1
ATOM 1198 N N . GLN A 1 151 ? -28.695 9.449 6.543 1.00 97.62 151 GLN A N 1
ATOM 1199 C CA . GLN A 1 151 ? -27.654 8.440 6.751 1.00 97.62 151 GLN A CA 1
ATOM 1200 C C . GLN A 1 151 ? -26.362 9.060 7.300 1.00 97.62 151 GLN A C 1
ATOM 1202 O O . GLN A 1 151 ? -25.783 8.509 8.237 1.00 97.62 151 GLN A O 1
ATOM 1207 N N . LEU A 1 152 ? -25.959 10.242 6.816 1.00 97.38 152 LEU A N 1
ATOM 1208 C CA . LEU A 1 152 ? -24.824 10.983 7.383 1.00 97.38 152 LEU A CA 1
ATOM 1209 C C . LEU A 1 152 ? -25.073 11.375 8.845 1.00 97.38 152 LEU A C 1
ATOM 1211 O O . LEU A 1 152 ? -24.188 11.220 9.682 1.00 97.38 152 LEU A O 1
ATOM 1215 N N . GLU A 1 153 ? -26.283 11.830 9.186 1.00 98.00 153 GLU A N 1
ATOM 1216 C CA . GLU A 1 153 ? -26.634 12.158 10.573 1.00 98.00 153 GLU A CA 1
ATOM 1217 C C . GLU A 1 153 ? -26.605 10.913 11.474 1.00 98.00 153 GLU A C 1
ATOM 1219 O O . GLU A 1 153 ? -26.124 10.960 12.609 1.00 98.00 153 GLU A O 1
ATOM 1224 N N . ARG A 1 154 ? -27.075 9.768 10.969 1.00 98.06 154 ARG A N 1
ATOM 1225 C CA . ARG A 1 154 ? -26.998 8.492 11.688 1.00 98.06 154 ARG A CA 1
ATOM 1226 C C . ARG A 1 154 ? -25.547 8.068 11.936 1.00 98.06 154 ARG A C 1
ATOM 1228 O O . ARG A 1 154 ? -25.232 7.659 13.057 1.00 98.06 154 ARG A O 1
ATOM 1235 N N . LEU A 1 155 ? -24.690 8.176 10.920 1.00 98.06 155 LEU A N 1
ATOM 1236 C CA . LEU A 1 155 ? -23.254 7.916 11.017 1.00 98.06 155 LEU A CA 1
ATOM 1237 C C . LEU A 1 155 ? -22.608 8.823 12.074 1.00 98.06 155 LEU A C 1
ATOM 1239 O O . LEU A 1 155 ? -21.906 8.334 12.961 1.00 98.06 155 LEU A O 1
ATOM 1243 N N . ASP A 1 156 ? -22.913 10.121 12.041 1.00 97.56 156 ASP A N 1
ATOM 1244 C CA . ASP A 1 156 ? -22.399 11.107 12.994 1.00 97.56 156 ASP A CA 1
ATOM 1245 C C . ASP A 1 156 ? -22.762 10.757 14.446 1.00 97.56 156 ASP A C 1
ATOM 1247 O O . ASP A 1 156 ? -21.907 10.726 15.333 1.00 97.56 156 ASP A O 1
ATOM 1251 N N . GLN A 1 157 ? -24.024 10.393 14.692 1.00 97.81 157 GLN A N 1
ATOM 1252 C CA . GLN A 1 157 ? -24.487 9.993 16.023 1.00 97.81 157 GLN A CA 1
ATOM 1253 C C . GLN A 1 157 ? -23.806 8.712 16.529 1.00 97.81 157 GLN A C 1
ATOM 1255 O O . GLN A 1 157 ? -23.559 8.577 17.732 1.00 97.81 157 GLN A O 1
ATOM 1260 N N . GLN A 1 158 ? -23.530 7.744 15.648 1.00 97.50 158 GLN A N 1
ATOM 1261 C CA . GLN A 1 158 ? -22.806 6.525 16.022 1.00 97.50 158 GLN A CA 1
ATOM 1262 C C . GLN A 1 158 ? -21.338 6.825 16.338 1.00 97.50 158 GLN A C 1
ATOM 1264 O O . GLN A 1 158 ? -20.838 6.361 17.367 1.00 97.50 158 GLN A O 1
ATOM 1269 N N . LEU A 1 159 ? -20.684 7.663 15.528 1.00 96.56 159 LEU A N 1
ATOM 1270 C CA . LEU A 1 159 ? -19.324 8.139 15.783 1.00 96.56 159 LEU A CA 1
ATOM 1271 C C . LEU A 1 159 ? -19.230 8.886 17.111 1.00 96.56 159 LEU A C 1
ATOM 1273 O O . LEU A 1 159 ? -18.328 8.611 17.896 1.00 96.56 159 LEU A O 1
ATOM 1277 N N . GLU A 1 160 ? -20.167 9.787 17.410 1.00 95.56 160 GLU A N 1
ATOM 1278 C CA . GLU A 1 160 ? -20.166 10.543 18.664 1.00 95.56 160 GLU A CA 1
ATOM 1279 C C . GLU A 1 160 ? -20.269 9.614 19.884 1.00 95.56 160 GLU A C 1
ATOM 1281 O O . GLU A 1 160 ? -19.504 9.751 20.842 1.00 95.56 160 GLU A O 1
ATOM 1286 N N . ARG A 1 161 ? -21.163 8.616 19.842 1.00 96.00 161 ARG A N 1
ATOM 1287 C CA . ARG A 1 161 ? -21.305 7.619 20.921 1.00 96.00 161 ARG A CA 1
ATOM 1288 C C . ARG A 1 161 ? -20.047 6.774 21.092 1.00 96.00 161 ARG A C 1
ATOM 1290 O O . ARG A 1 161 ? -19.639 6.516 22.229 1.00 96.00 161 ARG A O 1
ATOM 1297 N N . LEU A 1 162 ? -19.439 6.364 19.980 1.00 95.56 162 LEU A N 1
ATOM 1298 C CA . LEU A 1 162 ? -18.201 5.597 19.984 1.00 95.56 162 LEU A CA 1
ATOM 1299 C C . LEU A 1 162 ? -17.069 6.429 20.597 1.00 95.56 162 LEU A C 1
ATOM 1301 O O . LEU A 1 162 ? -16.462 6.004 21.579 1.00 95.56 162 LEU A O 1
ATOM 1305 N N . LEU A 1 163 ? -16.862 7.651 20.093 1.00 92.56 163 LEU A N 1
ATOM 1306 C CA . LEU A 1 163 ? -15.824 8.592 20.530 1.00 92.56 163 LEU A CA 1
ATOM 1307 C C . LEU A 1 163 ? -15.986 9.047 21.985 1.00 92.56 163 LEU A C 1
ATOM 1309 O O . LEU A 1 163 ? -14.986 9.276 22.671 1.00 92.56 163 LEU A O 1
ATOM 1313 N N . ALA A 1 164 ? -17.219 9.098 22.496 1.00 91.94 164 ALA A N 1
ATOM 1314 C CA . ALA A 1 164 ? -17.504 9.339 23.908 1.00 91.94 164 ALA A CA 1
ATOM 1315 C C . ALA A 1 164 ? -17.042 8.195 24.832 1.00 91.94 164 ALA A C 1
ATOM 1317 O O . ALA A 1 164 ? -16.934 8.398 26.046 1.00 91.94 164 ALA A O 1
ATOM 1318 N N . THR A 1 165 ? -16.733 7.014 24.283 1.00 93.56 165 THR A N 1
ATOM 1319 C CA . THR A 1 165 ? -16.362 5.808 25.033 1.00 93.56 165 THR A CA 1
ATOM 1320 C C . THR A 1 165 ? -14.919 5.379 24.709 1.00 93.56 165 THR A C 1
ATOM 1322 O O . THR A 1 165 ? -14.694 4.480 23.899 1.00 93.56 165 THR A O 1
ATOM 1325 N N . PRO A 1 166 ? -13.889 5.916 25.404 1.00 89.56 166 PRO A N 1
ATOM 1326 C CA . PRO A 1 166 ? -12.475 5.720 25.042 1.00 89.56 166 PRO A CA 1
ATOM 1327 C C . PRO A 1 166 ? -11.992 4.266 24.996 1.00 89.56 166 PRO A C 1
ATOM 1329 O O . PRO A 1 166 ? -10.962 3.968 24.399 1.00 89.56 166 PRO A O 1
ATOM 1332 N N . LYS A 1 167 ? -12.685 3.350 25.684 1.00 91.69 167 LYS A N 1
ATOM 1333 C CA . LYS A 1 167 ? -12.363 1.916 25.663 1.00 91.69 167 LYS A CA 1
ATOM 1334 C C . LYS A 1 167 ? -12.834 1.231 24.383 1.00 91.69 167 LYS A C 1
ATOM 1336 O O . LYS A 1 167 ? -12.220 0.248 23.986 1.00 91.69 167 LYS A O 1
ATOM 1341 N N . GLU A 1 168 ? -13.921 1.711 23.791 1.00 93.69 168 GLU A N 1
ATOM 1342 C CA . GLU A 1 168 ? -14.513 1.141 22.581 1.00 93.69 168 GLU A CA 1
ATOM 1343 C C . GLU A 1 168 ? -13.836 1.692 21.333 1.00 93.69 168 GLU A C 1
ATOM 1345 O O . GLU A 1 168 ? -13.538 0.899 20.445 1.00 93.69 168 GLU A O 1
ATOM 1350 N N . CYS A 1 169 ? -13.439 2.973 21.332 1.00 92.56 169 CYS A N 1
ATOM 1351 C CA . CYS A 1 169 ? -12.621 3.571 20.265 1.00 92.56 169 CYS A CA 1
ATOM 1352 C C . CYS A 1 169 ? -11.349 2.790 19.950 1.00 92.56 169 CYS A C 1
ATOM 1354 O O . CYS A 1 169 ? -10.873 2.813 18.821 1.00 92.56 169 CYS A O 1
ATOM 1356 N N . LYS A 1 170 ? -10.777 2.125 20.959 1.00 92.94 170 LYS A N 1
ATOM 1357 C CA . LYS A 1 170 ? -9.537 1.356 20.824 1.00 92.94 170 LYS A CA 1
ATOM 1358 C C . LYS A 1 170 ? -9.737 -0.037 20.243 1.00 92.94 170 LYS A C 1
ATOM 1360 O O . LYS A 1 170 ? -8.759 -0.723 19.979 1.00 92.94 170 LYS A O 1
ATOM 1365 N N . LYS A 1 171 ? -10.976 -0.511 20.143 1.00 95.19 171 LYS A N 1
ATOM 1366 C CA . LYS A 1 171 ? -11.270 -1.861 19.671 1.00 95.19 171 LYS A CA 1
ATOM 1367 C C . LYS A 1 171 ? -11.728 -1.780 18.228 1.00 95.19 171 LYS A C 1
ATOM 1369 O O . LYS A 1 171 ? -12.763 -1.178 17.968 1.00 95.19 171 LYS A O 1
ATOM 1374 N N . LEU A 1 172 ? -11.021 -2.470 17.336 1.00 95.69 172 LEU A N 1
ATOM 1375 C CA . LEU A 1 172 ? -11.381 -2.589 15.921 1.00 95.69 172 LEU A CA 1
ATOM 1376 C C . LEU A 1 172 ? -12.842 -3.017 15.718 1.00 95.69 172 LEU A C 1
ATOM 1378 O O . LEU A 1 172 ? -13.556 -2.417 14.927 1.00 95.69 172 LEU A O 1
ATOM 1382 N N . HIS A 1 173 ? -13.317 -3.990 16.501 1.00 96.94 173 HIS A N 1
ATOM 1383 C CA . HIS A 1 173 ? -14.689 -4.492 16.393 1.00 96.94 173 HIS A CA 1
ATOM 1384 C C . HIS A 1 173 ? -15.759 -3.400 16.567 1.00 96.94 173 HIS A C 1
ATOM 1386 O O . HIS A 1 173 ? -16.804 -3.465 15.931 1.00 96.94 173 HIS A O 1
ATOM 1392 N N . SER A 1 174 ? -15.494 -2.367 17.374 1.00 97.19 174 SER A N 1
ATOM 1393 C CA . SER A 1 174 ? -16.437 -1.259 17.569 1.00 97.19 174 SER A CA 1
ATOM 1394 C C . SER A 1 174 ? -16.550 -0.337 16.352 1.00 97.19 174 SER A C 1
ATOM 1396 O O . SER A 1 174 ? -17.451 0.489 16.328 1.00 97.19 174 SER A O 1
ATOM 1398 N N . TRP A 1 175 ? -15.640 -0.447 15.378 1.00 97.25 175 TRP A N 1
ATOM 1399 C CA . TRP A 1 175 ? -15.627 0.335 14.137 1.00 97.25 175 TRP A CA 1
ATOM 1400 C C . TRP A 1 175 ? -16.249 -0.407 12.952 1.00 97.25 175 TRP A C 1
ATOM 1402 O O . TRP A 1 175 ? -16.562 0.218 11.944 1.00 97.25 175 TRP A O 1
ATOM 1412 N N . LEU A 1 176 ? -16.512 -1.713 13.085 1.00 96.44 176 LEU A N 1
ATOM 1413 C CA . LEU A 1 176 ? -17.126 -2.520 12.024 1.00 96.44 176 LEU A CA 1
ATOM 1414 C C . LEU A 1 176 ? -18.547 -2.071 11.656 1.00 96.44 176 LEU A C 1
ATOM 1416 O O . LEU A 1 176 ? -19.041 -2.456 10.603 1.00 96.44 176 LEU A O 1
ATOM 1420 N N . PHE A 1 177 ? -19.185 -1.230 12.478 1.00 97.38 177 PHE A N 1
ATOM 1421 C CA . PHE A 1 177 ? -20.490 -0.640 12.169 1.00 97.38 177 PHE A CA 1
ATOM 1422 C C . PHE A 1 177 ? -20.476 0.195 10.877 1.00 97.38 177 PHE A C 1
ATOM 1424 O O . PHE A 1 177 ? -21.524 0.385 10.272 1.00 97.38 177 PHE A O 1
ATOM 1431 N N . LEU A 1 178 ? -19.309 0.674 10.426 1.00 97.25 178 LEU A N 1
ATOM 1432 C CA . LEU A 1 178 ? -19.186 1.362 9.138 1.00 97.25 178 LEU A CA 1
ATOM 1433 C C . LEU A 1 178 ? -19.623 0.470 7.968 1.00 97.25 178 LEU A C 1
ATOM 1435 O O . LEU A 1 178 ? -20.209 0.966 7.015 1.00 97.25 178 LEU A O 1
ATOM 1439 N N . ASN A 1 179 ? -19.458 -0.850 8.085 1.00 95.44 179 ASN A N 1
ATOM 1440 C CA . ASN A 1 179 ? -19.911 -1.803 7.071 1.00 95.44 179 ASN A CA 1
ATOM 1441 C C . ASN A 1 179 ? -21.447 -1.937 7.012 1.00 95.44 179 ASN A C 1
ATOM 1443 O O . ASN A 1 179 ? -21.965 -2.587 6.110 1.00 95.44 179 ASN A O 1
ATOM 1447 N N . GLU A 1 180 ? -22.190 -1.350 7.960 1.00 96.12 180 GLU A N 1
ATOM 1448 C CA . GLU A 1 180 ? -23.661 -1.335 7.951 1.00 96.12 180 GLU A CA 1
ATOM 1449 C C . GLU A 1 180 ? -24.249 -0.267 7.012 1.00 96.12 180 GLU A C 1
ATOM 1451 O O . GLU A 1 180 ? -25.466 -0.251 6.821 1.00 96.12 180 GLU A O 1
ATOM 1456 N N . PHE A 1 181 ? -23.419 0.619 6.447 1.00 96.88 181 PHE A N 1
ATOM 1457 C CA . PHE A 1 181 ? -23.833 1.689 5.536 1.00 96.88 181 PHE A CA 1
ATOM 1458 C C . PHE A 1 181 ? -23.589 1.278 4.078 1.00 96.88 181 PHE A C 1
ATOM 1460 O O . PHE A 1 181 ? -22.485 1.487 3.567 1.00 96.88 181 PHE A O 1
ATOM 1467 N N . PRO A 1 182 ? -24.587 0.702 3.377 1.00 94.81 182 PRO A N 1
ATOM 1468 C CA . PRO A 1 182 ? -24.444 0.373 1.960 1.00 94.81 182 PRO A CA 1
ATOM 1469 C C . PRO A 1 182 ? -24.177 1.617 1.103 1.00 94.81 182 PRO A C 1
ATOM 1471 O O . PRO A 1 182 ? -23.571 1.507 0.046 1.00 94.81 182 PRO A O 1
ATOM 1474 N N . GLU A 1 183 ? -24.566 2.806 1.566 1.00 95.94 183 GLU A N 1
ATOM 1475 C CA . GLU A 1 183 ? -24.324 4.076 0.884 1.00 95.94 183 GLU A CA 1
ATOM 1476 C C . GLU A 1 183 ? -22.832 4.416 0.767 1.00 95.94 183 GLU A C 1
ATOM 1478 O O . GLU A 1 183 ? -22.473 5.234 -0.067 1.00 95.94 183 GLU A O 1
ATOM 1483 N N . LEU A 1 184 ? -21.936 3.764 1.519 1.00 95.38 184 LEU A N 1
ATOM 1484 C CA . LEU A 1 184 ? -20.488 3.937 1.339 1.00 95.38 184 LEU A CA 1
ATOM 1485 C C . LEU A 1 184 ? -19.976 3.457 -0.027 1.00 95.38 184 LEU A C 1
ATOM 1487 O O . LEU A 1 184 ? -18.846 3.776 -0.382 1.00 95.38 184 LEU A O 1
ATOM 1491 N N . THR A 1 185 ? -20.771 2.704 -0.797 1.00 92.25 185 THR A N 1
ATOM 1492 C CA . THR A 1 185 ? -20.433 2.396 -2.196 1.00 92.25 185 THR A CA 1
ATOM 1493 C C . THR A 1 185 ? -20.704 3.564 -3.140 1.00 92.25 185 THR A C 1
ATOM 1495 O O . THR A 1 185 ? -20.170 3.589 -4.246 1.00 92.25 185 THR A O 1
ATOM 1498 N N . ASP A 1 186 ? -21.560 4.506 -2.737 1.00 94.44 186 ASP A N 1
ATOM 1499 C CA . ASP A 1 186 ? -21.807 5.731 -3.487 1.00 94.44 186 ASP A CA 1
ATOM 1500 C C . ASP A 1 186 ? -20.665 6.721 -3.253 1.00 94.44 186 ASP A C 1
ATOM 1502 O O . ASP A 1 186 ? -20.307 7.026 -2.117 1.00 94.44 186 ASP A O 1
ATOM 1506 N N . TYR A 1 187 ? -20.093 7.227 -4.343 1.00 90.38 187 TYR A N 1
ATOM 1507 C CA . TYR A 1 187 ? -18.906 8.072 -4.291 1.00 90.38 187 TYR A CA 1
ATOM 1508 C C . TYR A 1 187 ? -19.139 9.401 -3.555 1.00 90.38 187 TYR A C 1
ATOM 1510 O O . TYR A 1 187 ? -18.280 9.831 -2.783 1.00 90.38 187 TYR A O 1
ATOM 1518 N N . GLU A 1 188 ? -20.292 10.047 -3.753 1.00 89.31 188 GLU A N 1
ATOM 1519 C CA . GLU A 1 188 ? -20.589 11.336 -3.119 1.00 89.31 188 GLU A CA 1
ATOM 1520 C C . GLU A 1 188 ? -20.800 11.164 -1.612 1.00 89.31 188 GLU A C 1
ATOM 1522 O O . GLU A 1 188 ? -20.226 11.905 -0.809 1.00 89.31 188 GLU A O 1
ATOM 1527 N N . PHE A 1 189 ? -21.568 10.144 -1.215 1.00 94.94 189 PHE A N 1
ATOM 1528 C CA . PHE A 1 189 ? -21.748 9.813 0.197 1.00 94.94 189 PHE A CA 1
ATOM 1529 C C . PHE A 1 189 ? -20.429 9.405 0.851 1.00 94.94 189 PHE A C 1
ATOM 1531 O O . PHE A 1 189 ? -20.135 9.839 1.963 1.00 94.94 189 PHE A O 1
ATOM 1538 N N . TRP A 1 190 ? -19.626 8.591 0.164 1.00 94.88 190 TRP A N 1
ATOM 1539 C CA . TRP A 1 190 ? -18.335 8.118 0.649 1.00 94.88 190 TRP A CA 1
ATOM 1540 C C . TRP A 1 190 ? -17.374 9.270 0.956 1.00 94.88 190 TRP A C 1
ATOM 1542 O O . TRP A 1 190 ? -16.758 9.265 2.024 1.00 94.88 190 TRP A O 1
ATOM 1552 N N . ILE A 1 191 ? -17.298 10.294 0.094 1.00 89.06 191 ILE A N 1
ATOM 1553 C CA . ILE A 1 191 ? -16.493 11.501 0.348 1.00 89.06 191 ILE A CA 1
ATOM 1554 C C . ILE A 1 191 ? -16.954 12.206 1.626 1.00 89.06 191 ILE A C 1
ATOM 1556 O O . ILE A 1 191 ? -16.144 12.511 2.505 1.00 89.06 191 ILE A O 1
ATOM 1560 N N . GLU A 1 192 ? -18.253 12.475 1.744 1.00 93.44 192 GLU A N 1
ATOM 1561 C CA . GLU A 1 192 ? -18.787 13.231 2.878 1.00 93.44 192 GLU A CA 1
ATOM 1562 C C . GLU A 1 192 ? -18.685 12.439 4.189 1.00 93.44 192 GLU A C 1
ATOM 1564 O O . GLU A 1 192 ? -18.307 12.989 5.226 1.00 93.44 192 GLU A O 1
ATOM 1569 N N . ALA A 1 193 ? -18.917 11.126 4.142 1.00 95.94 193 ALA A N 1
ATOM 1570 C CA . ALA A 1 193 ? -18.709 10.221 5.264 1.00 95.94 193 ALA A CA 1
ATOM 1571 C C . ALA A 1 193 ? -17.231 10.173 5.683 1.00 95.94 193 ALA A C 1
ATOM 1573 O O . ALA A 1 193 ? -16.928 10.279 6.873 1.00 95.94 193 ALA A O 1
ATOM 1574 N N . SER A 1 194 ? -16.312 10.076 4.717 1.00 93.31 194 SER A N 1
ATOM 1575 C CA . SER A 1 194 ? -14.864 10.101 4.942 1.00 93.31 194 SER A CA 1
ATOM 1576 C C . SER A 1 194 ? -14.438 11.377 5.669 1.00 93.31 194 SER A C 1
ATOM 1578 O O . SER A 1 194 ? -13.813 11.311 6.734 1.00 93.31 194 SER A O 1
ATOM 1580 N N . ARG A 1 195 ? -14.856 12.545 5.155 1.00 89.69 195 ARG A N 1
ATOM 1581 C CA . ARG A 1 195 ? -14.597 13.857 5.769 1.00 89.69 195 ARG A CA 1
ATOM 1582 C C . ARG A 1 195 ? -15.174 13.943 7.178 1.00 89.69 195 ARG A C 1
ATOM 1584 O O . ARG A 1 195 ? -14.479 14.381 8.096 1.00 89.69 195 ARG A O 1
ATOM 1591 N N . LEU A 1 196 ? -16.417 13.507 7.372 1.00 94.31 196 LEU A N 1
ATOM 1592 C CA . LEU A 1 196 ? -17.092 13.519 8.669 1.00 94.31 196 LEU A CA 1
ATOM 1593 C C . LEU A 1 196 ? -16.342 12.675 9.709 1.00 94.31 196 LEU A C 1
ATOM 1595 O O . LEU A 1 196 ? -16.007 13.179 10.785 1.00 94.31 196 LEU A O 1
ATOM 1599 N N . VAL A 1 197 ? -16.046 11.410 9.387 1.00 94.31 197 VAL A N 1
ATOM 1600 C CA . VAL A 1 197 ? -15.305 10.485 10.263 1.00 94.31 197 VAL A CA 1
ATOM 1601 C C . VAL A 1 197 ? -13.955 11.089 10.627 1.00 94.31 197 VAL A C 1
ATOM 1603 O O . VAL A 1 197 ? -13.587 11.149 11.805 1.00 94.31 197 VAL A O 1
ATOM 1606 N N . TYR A 1 198 ? -13.244 11.589 9.621 1.00 89.62 198 TYR A N 1
ATOM 1607 C CA . TYR A 1 198 ? -11.944 12.206 9.788 1.00 89.62 198 TYR A CA 1
ATOM 1608 C C . TYR A 1 198 ? -11.998 13.420 10.731 1.00 89.62 198 TYR A C 1
ATOM 1610 O O . TYR A 1 198 ? -11.242 13.478 11.704 1.00 89.62 198 TYR A O 1
ATOM 1618 N N . HIS A 1 199 ? -12.923 14.360 10.512 1.00 87.44 199 HIS A N 1
ATOM 1619 C CA . HIS A 1 199 ? -13.072 15.549 11.354 1.00 87.44 199 HIS A CA 1
ATOM 1620 C C . HIS A 1 199 ? -13.455 15.205 12.795 1.00 87.44 199 HIS A C 1
ATOM 1622 O O . HIS A 1 199 ? -12.871 15.746 13.733 1.00 87.44 199 HIS A O 1
ATOM 1628 N N . ARG A 1 200 ? -14.366 14.250 13.006 1.00 91.25 200 ARG A N 1
ATOM 1629 C CA . ARG A 1 200 ? -14.743 13.814 14.359 1.00 91.25 200 ARG A CA 1
ATOM 1630 C C . ARG A 1 200 ? -13.572 13.203 15.115 1.00 91.25 200 ARG A C 1
ATOM 1632 O O . ARG A 1 200 ? -13.368 13.488 16.300 1.00 91.25 200 ARG A O 1
ATOM 1639 N N . ILE A 1 201 ? -12.768 12.397 14.428 1.00 89.62 201 ILE A N 1
ATOM 1640 C CA . ILE A 1 201 ? -11.537 11.851 14.990 1.00 89.62 201 ILE A CA 1
ATOM 1641 C C . ILE A 1 201 ? -10.564 12.984 15.304 1.00 89.62 201 ILE A C 1
ATOM 1643 O O . ILE A 1 201 ? -10.071 13.049 16.431 1.00 89.62 201 ILE A O 1
ATOM 1647 N N . ALA A 1 202 ? -10.336 13.898 14.364 1.00 84.56 202 ALA A N 1
ATOM 1648 C CA . ALA A 1 202 ? -9.448 15.039 14.529 1.00 84.56 202 ALA A CA 1
ATOM 1649 C C . ALA A 1 202 ? -9.789 15.876 15.767 1.00 84.56 202 ALA A C 1
ATOM 1651 O O . ALA A 1 202 ? -8.930 16.102 16.627 1.00 84.56 202 ALA A O 1
ATOM 1652 N N . ASP A 1 203 ? -11.060 16.248 15.900 1.00 85.88 203 ASP A N 1
ATOM 1653 C CA . ASP A 1 203 ? -11.577 17.044 17.007 1.00 85.88 203 ASP A CA 1
ATOM 1654 C C . ASP A 1 203 ? -11.405 16.316 18.344 1.00 85.88 203 ASP A C 1
ATOM 1656 O O . ASP A 1 203 ? -10.953 16.908 19.328 1.00 85.88 203 ASP A O 1
ATOM 1660 N N . SER A 1 204 ? -11.658 15.000 18.372 1.00 85.25 204 SER A N 1
ATOM 1661 C CA . SER A 1 204 ? -11.453 14.171 19.569 1.00 85.25 204 SER A CA 1
ATOM 1662 C C . SER A 1 204 ? -9.984 14.099 20.020 1.00 85.25 204 SER A C 1
ATOM 1664 O O . SER A 1 204 ? -9.706 13.793 21.182 1.00 85.25 204 SER A O 1
ATOM 1666 N N . GLN A 1 205 ? -9.042 14.361 19.103 1.00 78.38 205 GLN A N 1
ATOM 1667 C CA . GLN A 1 205 ? -7.590 14.322 19.316 1.00 78.38 205 GLN A CA 1
ATOM 1668 C C . GLN A 1 205 ? -6.954 15.714 19.481 1.00 78.38 205 GLN A C 1
ATOM 1670 O O . GLN A 1 205 ? -5.732 15.831 19.693 1.00 78.38 205 GLN A O 1
ATOM 1675 N N . SER A 1 206 ? -7.755 16.778 19.384 1.00 78.00 206 SER A N 1
ATOM 1676 C CA . SER A 1 206 ? -7.279 18.150 19.523 1.00 78.00 206 SER A CA 1
ATOM 1677 C C . SER A 1 206 ? -6.598 18.350 20.888 1.00 78.00 206 SER A C 1
ATOM 1679 O O . SER A 1 206 ? -7.123 17.912 21.914 1.00 78.00 206 SER A O 1
ATOM 1681 N N . PRO A 1 207 ? -5.418 19.004 20.948 1.00 67.00 207 PRO A N 1
ATOM 1682 C CA . PRO A 1 207 ? -4.651 19.198 22.186 1.00 67.00 207 PRO A CA 1
ATOM 1683 C C . PRO A 1 207 ? -5.401 19.979 23.278 1.00 67.00 207 PRO A C 1
ATOM 1685 O O . PRO A 1 207 ? -4.989 19.952 24.441 1.00 67.00 207 PRO A O 1
ATOM 1688 N N . GLU A 1 208 ? -6.495 20.659 22.928 1.00 68.62 208 GLU A N 1
ATOM 1689 C CA . GLU A 1 208 ? -7.404 21.289 23.889 1.00 68.62 208 GLU A CA 1
ATOM 1690 C C . GLU A 1 208 ? -8.076 20.254 24.812 1.00 68.62 208 GLU A C 1
ATOM 1692 O O . GLU A 1 208 ? -8.281 20.519 26.002 1.00 68.62 208 GLU A O 1
ATOM 1697 N N . TYR A 1 209 ? -8.298 19.032 24.319 1.00 61.81 209 TYR A N 1
ATOM 1698 C CA . TYR A 1 209 ? -8.728 17.882 25.107 1.00 61.81 209 TYR A CA 1
ATOM 1699 C C . TYR A 1 209 ? -7.499 17.200 25.731 1.00 61.81 209 TYR A C 1
ATOM 1701 O O . TYR A 1 209 ? -6.847 16.344 25.145 1.00 61.81 209 TYR A O 1
ATOM 1709 N N . LYS A 1 210 ? -7.159 17.611 26.961 1.00 52.34 210 LYS A N 1
ATOM 1710 C CA . LYS A 1 210 ? -5.968 17.232 27.764 1.00 52.34 210 LYS A CA 1
ATOM 1711 C C . LYS A 1 210 ? -5.861 15.740 28.180 1.00 52.34 210 LYS A C 1
ATOM 1713 O O . LYS A 1 210 ? -5.458 15.441 29.306 1.00 52.34 210 LYS A O 1
ATOM 1718 N N . GLY A 1 211 ? -6.202 14.789 27.313 1.00 56.25 211 GLY A N 1
ATOM 1719 C CA . GLY A 1 211 ? -5.970 13.354 27.507 1.00 56.25 211 GLY A CA 1
ATOM 1720 C C . GLY A 1 211 ? -4.625 12.931 26.914 1.00 56.25 211 GLY A C 1
ATOM 1721 O O . GLY A 1 211 ? -4.362 13.152 25.742 1.00 56.25 211 GLY A O 1
ATOM 1722 N N . LYS A 1 212 ? -3.744 12.329 27.720 1.00 55.53 212 LYS A N 1
ATOM 1723 C CA . LYS A 1 212 ? -2.337 12.041 27.371 1.00 55.53 212 LYS A CA 1
ATOM 1724 C C . LYS A 1 212 ? -2.095 10.987 26.279 1.00 55.53 212 LYS A C 1
ATOM 1726 O O . LYS A 1 212 ? -0.934 10.711 25.998 1.00 55.53 212 LYS A O 1
ATOM 1731 N N . HIS A 1 213 ? -3.123 10.413 25.659 1.00 54.47 213 HIS A N 1
ATOM 1732 C CA . HIS A 1 213 ? -2.939 9.404 24.617 1.00 54.47 213 HIS A CA 1
ATOM 1733 C C . HIS A 1 213 ? -4.003 9.517 23.531 1.00 54.47 213 HIS A C 1
ATOM 1735 O O . HIS A 1 213 ? -5.144 9.854 23.854 1.00 54.47 213 HIS A O 1
ATOM 1741 N N . PRO A 1 214 ? -3.650 9.176 22.280 1.00 62.88 214 PRO A N 1
ATOM 1742 C CA . PRO A 1 214 ? -4.639 8.966 21.241 1.00 62.88 214 PRO A CA 1
ATOM 1743 C C . PRO A 1 214 ? -5.651 7.906 21.682 1.00 62.88 214 PRO A C 1
ATOM 1745 O O . PRO A 1 214 ? -5.284 6.853 22.215 1.00 62.88 214 PRO A O 1
ATOM 1748 N N . ASN A 1 215 ? -6.939 8.192 21.501 1.00 76.00 215 ASN A N 1
ATOM 1749 C CA . ASN A 1 215 ? -8.003 7.249 21.867 1.00 76.00 215 ASN A CA 1
ATOM 1750 C C . ASN A 1 215 ? -8.204 6.148 20.820 1.00 76.00 215 ASN A C 1
ATOM 1752 O O . ASN A 1 215 ? -8.967 5.221 21.070 1.00 76.00 215 ASN A O 1
ATOM 1756 N N . ILE A 1 216 ? -7.522 6.236 19.683 1.00 87.88 216 ILE A N 1
ATOM 1757 C CA . ILE A 1 216 ? -7.696 5.350 18.536 1.00 87.88 216 ILE A CA 1
ATOM 1758 C C . ILE A 1 216 ? -6.396 4.577 18.323 1.00 87.88 216 ILE A C 1
ATOM 1760 O O . ILE A 1 216 ? -5.310 5.155 18.412 1.00 87.88 216 ILE A O 1
ATOM 1764 N N . THR A 1 217 ? -6.507 3.264 18.122 1.00 89.12 217 THR A N 1
ATOM 1765 C CA . THR A 1 217 ? -5.353 2.390 17.875 1.00 89.12 217 THR A CA 1
ATOM 1766 C C . THR A 1 217 ? -5.000 2.351 16.392 1.00 89.12 217 THR A C 1
ATOM 1768 O O . THR A 1 217 ? -5.754 2.827 15.546 1.00 89.12 217 THR A O 1
ATOM 1771 N N . ARG A 1 218 ? -3.837 1.782 16.070 1.00 83.88 218 ARG A N 1
ATOM 1772 C CA . ARG A 1 218 ? -3.374 1.661 14.688 1.00 83.88 218 ARG A CA 1
ATOM 1773 C C . ARG A 1 218 ? -4.290 0.769 13.860 1.00 83.88 218 ARG A C 1
ATOM 1775 O O . ARG A 1 218 ? -4.632 1.141 12.754 1.00 83.88 218 ARG A O 1
ATOM 1782 N N . GLU A 1 219 ? -4.725 -0.357 14.415 1.00 89.62 219 GLU A N 1
ATOM 1783 C CA . GLU A 1 219 ? -5.565 -1.324 13.701 1.00 89.62 219 GLU A CA 1
ATOM 1784 C C . GLU A 1 219 ? -6.872 -0.678 13.234 1.00 89.62 219 GLU A C 1
ATOM 1786 O O . GLU A 1 219 ? -7.379 -0.991 12.164 1.00 89.62 219 GLU A O 1
ATOM 1791 N N . VAL A 1 220 ? -7.396 0.261 14.025 1.00 93.31 220 VAL A N 1
ATOM 1792 C CA . VAL A 1 220 ? -8.565 1.054 13.650 1.00 93.31 220 VAL A CA 1
ATOM 1793 C C . VAL A 1 220 ? -8.240 2.014 12.511 1.00 93.31 220 VAL A C 1
ATOM 1795 O O . VAL A 1 220 ? -9.033 2.133 11.590 1.00 93.31 220 VAL A O 1
ATOM 1798 N N . LEU A 1 221 ? -7.107 2.714 12.567 1.00 89.94 221 LEU A N 1
ATOM 1799 C CA . LEU A 1 221 ? -6.730 3.654 11.510 1.00 89.94 221 LEU A CA 1
ATOM 1800 C C . LEU A 1 221 ? -6.441 2.940 10.191 1.00 89.94 221 LEU A C 1
ATOM 1802 O O . LEU A 1 221 ? -6.891 3.420 9.162 1.00 89.94 221 LEU A O 1
ATOM 1806 N N . ASP A 1 222 ? -5.774 1.787 10.233 1.00 88.38 222 ASP A N 1
ATOM 1807 C CA . ASP A 1 222 ? -5.514 0.958 9.052 1.00 88.38 222 ASP A CA 1
ATOM 1808 C C . ASP A 1 222 ? -6.841 0.451 8.445 1.00 88.38 222 ASP A C 1
ATOM 1810 O O . ASP A 1 222 ? -7.008 0.443 7.229 1.00 88.38 222 ASP A O 1
ATOM 1814 N N . PHE A 1 223 ? -7.826 0.099 9.281 1.00 94.75 223 PHE A N 1
ATOM 1815 C CA . PHE A 1 223 ? -9.181 -0.251 8.831 1.00 94.75 223 PHE A CA 1
ATOM 1816 C C . PHE A 1 223 ? -9.944 0.937 8.229 1.00 94.75 223 PHE A C 1
ATOM 1818 O O . PHE A 1 223 ? -10.630 0.796 7.220 1.00 94.75 223 PHE A O 1
ATOM 1825 N N . LEU A 1 224 ? -9.832 2.122 8.830 1.00 94.00 224 LEU A N 1
ATOM 1826 C CA . LEU A 1 224 ? -10.457 3.332 8.295 1.00 94.00 224 LEU A CA 1
ATOM 1827 C C . LEU A 1 224 ? -9.826 3.737 6.962 1.00 94.00 224 LEU A C 1
ATOM 1829 O O . LEU A 1 224 ? -10.549 4.104 6.041 1.00 94.00 224 LEU A O 1
ATOM 1833 N N . ASP A 1 225 ? -8.507 3.608 6.833 1.00 91.69 225 ASP A N 1
ATOM 1834 C CA . ASP A 1 225 ? -7.794 3.841 5.579 1.00 91.69 225 ASP A CA 1
ATOM 1835 C C . ASP A 1 225 ? -8.182 2.807 4.514 1.00 91.69 225 ASP A C 1
ATOM 1837 O O . ASP A 1 225 ? -8.382 3.175 3.363 1.00 91.69 225 ASP A O 1
ATOM 1841 N N . SER A 1 226 ? -8.418 1.539 4.878 1.00 93.56 226 SER A N 1
ATOM 1842 C CA . SER A 1 226 ? -8.883 0.547 3.900 1.00 93.56 226 SER A CA 1
ATOM 1843 C C . SER A 1 226 ? -10.30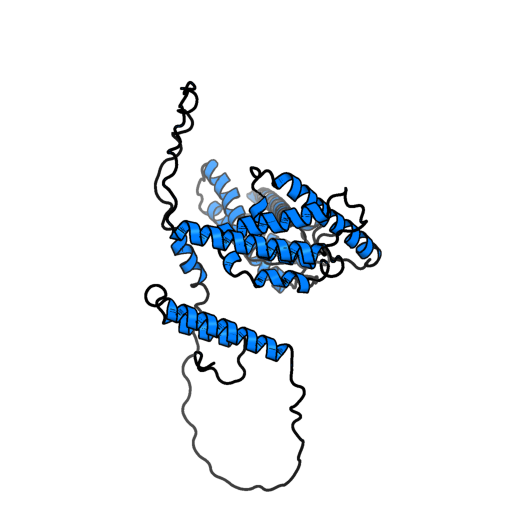9 0.800 3.395 1.00 93.56 226 SER A C 1
ATOM 1845 O O . SER A 1 226 ? -10.649 0.337 2.312 1.00 93.56 226 SER A O 1
ATOM 1847 N N . ILE A 1 227 ? -11.152 1.503 4.163 1.00 95.12 227 ILE A N 1
ATOM 1848 C CA . ILE A 1 227 ? -12.507 1.898 3.734 1.00 95.12 227 ILE A CA 1
ATOM 1849 C C . ILE A 1 227 ? -12.479 3.207 2.940 1.00 95.12 227 ILE A C 1
ATOM 1851 O O . ILE A 1 227 ? -13.138 3.319 1.908 1.00 95.12 227 ILE A O 1
ATOM 1855 N N . PHE A 1 228 ? -11.753 4.211 3.432 1.00 93.88 228 PHE A N 1
ATOM 1856 C CA . PHE A 1 228 ? -11.835 5.586 2.935 1.00 93.88 228 PHE A CA 1
ATOM 1857 C C . PHE A 1 228 ? -10.643 6.034 2.094 1.00 93.88 228 PHE A C 1
ATOM 1859 O O . PHE A 1 228 ? -10.640 7.169 1.621 1.00 93.88 228 PHE A O 1
ATOM 1866 N N . ASN A 1 229 ? -9.642 5.173 1.914 1.00 89.19 229 ASN A N 1
ATOM 1867 C CA . ASN A 1 229 ? -8.432 5.439 1.143 1.00 89.19 229 ASN A CA 1
ATOM 1868 C C . ASN A 1 229 ? -7.869 6.845 1.413 1.00 89.19 229 ASN A C 1
ATOM 1870 O O . ASN A 1 229 ? -7.617 7.638 0.498 1.00 89.19 229 ASN A O 1
ATOM 1874 N N . TRP A 1 230 ? -7.751 7.186 2.700 1.00 84.25 230 TRP A N 1
ATOM 1875 C CA . TRP A 1 230 ? -7.378 8.527 3.140 1.00 84.25 230 TRP A CA 1
ATOM 1876 C C . TRP A 1 230 ? -6.025 8.935 2.575 1.00 84.25 230 TRP A C 1
ATOM 1878 O O . TRP A 1 230 ? -5.836 10.105 2.250 1.00 84.25 230 TRP A O 1
ATOM 1888 N N . PHE A 1 231 ? -5.110 7.980 2.409 1.00 73.69 231 PHE A N 1
ATOM 1889 C CA . PHE A 1 231 ? -3.792 8.255 1.856 1.00 73.69 231 PHE A CA 1
ATOM 1890 C C . PHE A 1 231 ? -3.819 8.750 0.404 1.00 73.69 231 PHE A C 1
ATOM 1892 O O . PHE A 1 231 ? -2.996 9.590 0.049 1.00 73.69 231 PHE A O 1
ATOM 1899 N N . GLU A 1 232 ? -4.718 8.243 -0.438 1.00 77.38 232 GLU A N 1
ATOM 1900 C CA . GLU A 1 232 ? -4.794 8.631 -1.852 1.00 77.38 232 GLU A CA 1
ATOM 1901 C C . GLU A 1 232 ? -5.687 9.857 -2.051 1.00 77.38 232 GLU A C 1
ATOM 1903 O O . GLU A 1 232 ? -5.312 10.790 -2.757 1.00 77.38 232 GLU A O 1
ATOM 1908 N N . TYR A 1 233 ? -6.833 9.897 -1.366 1.00 67.88 233 TYR A N 1
ATOM 1909 C CA . TYR A 1 233 ? -7.811 10.973 -1.521 1.00 67.88 233 TYR A CA 1
ATOM 1910 C C . TYR A 1 233 ? -7.310 12.312 -0.963 1.00 67.88 233 TYR A C 1
ATOM 1912 O O . TYR A 1 233 ? -7.480 13.359 -1.582 1.00 67.88 233 TYR A O 1
ATOM 1920 N N . LEU A 1 234 ? -6.633 12.292 0.188 1.00 63.84 234 LEU A N 1
ATOM 1921 C CA . LEU A 1 234 ? -6.196 13.509 0.881 1.00 63.84 234 LEU A CA 1
ATOM 1922 C C . LEU A 1 234 ? -4.812 13.987 0.426 1.00 63.84 234 LEU A C 1
ATOM 1924 O O . LEU A 1 234 ? -4.201 14.815 1.099 1.00 63.84 234 LEU A O 1
ATOM 1928 N N . GLN A 1 235 ? -4.300 13.469 -0.697 1.00 66.38 235 GLN A N 1
ATOM 1929 C CA . GLN A 1 235 ? -3.107 14.003 -1.357 1.00 66.38 235 GLN A CA 1
ATOM 1930 C C . GLN A 1 235 ? -3.399 15.219 -2.235 1.00 66.38 235 GLN A C 1
ATOM 1932 O O . GLN A 1 235 ? -2.441 15.854 -2.677 1.00 66.38 235 GLN A O 1
ATOM 1937 N N . ASP A 1 236 ? -4.669 15.568 -2.460 1.00 73.62 236 ASP A N 1
ATOM 1938 C CA . ASP A 1 236 ? -5.026 16.774 -3.199 1.00 73.62 236 ASP A CA 1
ATOM 1939 C C . ASP A 1 236 ? -4.616 18.034 -2.403 1.00 73.62 236 ASP A C 1
ATOM 1941 O O . ASP A 1 236 ? -5.191 18.327 -1.346 1.00 73.62 236 ASP A O 1
ATOM 1945 N N . PRO A 1 237 ? -3.603 18.792 -2.869 1.00 69.06 237 PRO A N 1
ATOM 1946 C CA . PRO A 1 237 ? -3.103 19.963 -2.159 1.00 69.06 237 PRO A CA 1
ATOM 1947 C C . PRO A 1 237 ? -4.097 21.134 -2.153 1.00 69.06 237 PRO A C 1
ATOM 1949 O O . PRO A 1 237 ? -3.881 22.096 -1.410 1.00 69.06 237 PRO A O 1
ATOM 1952 N N . GLU A 1 238 ? -5.152 21.090 -2.973 1.00 74.12 238 GLU A N 1
ATOM 1953 C CA . GLU A 1 238 ? -6.172 22.140 -3.026 1.00 74.12 238 GLU A CA 1
ATOM 1954 C C . GLU A 1 238 ? -7.211 22.012 -1.905 1.00 74.12 238 GLU A C 1
ATOM 1956 O O . GLU A 1 238 ? -7.904 22.985 -1.586 1.00 74.12 238 GLU A O 1
ATOM 1961 N N . GLU A 1 239 ? -7.290 20.856 -1.238 1.00 71.38 239 GLU A N 1
ATOM 1962 C CA . GLU A 1 239 ? -8.275 20.647 -0.188 1.00 71.38 239 GLU A CA 1
ATOM 1963 C C . GLU A 1 239 ? -7.811 21.285 1.144 1.00 71.38 239 GLU A C 1
ATOM 1965 O O . GLU A 1 239 ? -6.758 20.939 1.688 1.00 71.38 239 GLU A O 1
ATOM 1970 N N . PRO A 1 240 ? -8.583 22.202 1.762 1.00 64.00 240 PRO A N 1
ATOM 1971 C CA . PRO A 1 240 ? -8.189 22.858 3.016 1.00 64.00 240 PRO A CA 1
ATOM 1972 C C . PRO A 1 240 ? -7.997 21.882 4.193 1.00 64.00 240 PRO A C 1
ATOM 1974 O O . PRO A 1 240 ? -7.324 22.219 5.173 1.00 64.00 240 PRO A O 1
ATOM 1977 N N . ALA A 1 241 ? -8.545 20.666 4.094 1.00 59.44 241 ALA A N 1
ATOM 1978 C CA . ALA A 1 241 ? -8.350 19.588 5.057 1.00 59.44 241 ALA A CA 1
ATOM 1979 C C . ALA A 1 241 ? -6.924 18.997 5.031 1.00 59.44 241 ALA A C 1
ATOM 1981 O O . ALA A 1 241 ? -6.479 18.463 6.054 1.00 59.44 241 ALA A O 1
ATOM 1982 N N . TYR A 1 242 ? -6.170 19.183 3.939 1.00 66.94 242 TYR A N 1
ATOM 1983 C CA . TYR A 1 242 ? -4.824 18.641 3.718 1.00 66.94 242 TYR A CA 1
ATOM 1984 C C . TYR A 1 242 ? -3.855 18.940 4.875 1.00 66.94 242 TYR A C 1
ATOM 1986 O O . TYR A 1 242 ? -3.205 18.050 5.424 1.00 66.94 242 TYR A O 1
ATOM 1994 N N . ASN A 1 243 ? -3.795 20.195 5.338 1.00 67.06 243 ASN A N 1
ATOM 1995 C CA . ASN A 1 243 ? -2.872 20.595 6.411 1.00 67.06 243 ASN A CA 1
ATOM 1996 C C . ASN A 1 243 ? -3.223 19.958 7.767 1.00 67.06 243 ASN A C 1
ATOM 1998 O O . ASN A 1 243 ? -2.339 19.616 8.562 1.00 67.06 243 ASN A O 1
ATOM 2002 N N . HIS A 1 244 ? -4.519 19.798 8.046 1.00 62.78 244 HIS A N 1
ATOM 2003 C CA . HIS A 1 244 ? -4.975 19.141 9.267 1.00 62.78 244 HIS A CA 1
ATOM 2004 C C . HIS A 1 244 ? -4.692 17.635 9.193 1.00 62.78 244 HIS A C 1
ATOM 2006 O O . HIS A 1 244 ? -4.227 17.057 10.178 1.00 62.78 244 HIS A O 1
ATOM 2012 N N . HIS A 1 245 ? -4.873 17.042 8.006 1.00 62.88 245 HIS A N 1
ATOM 2013 C CA . HIS A 1 245 ? -4.556 15.647 7.692 1.00 62.88 245 HIS A CA 1
ATOM 2014 C C . HIS A 1 245 ? -3.092 15.331 7.877 1.00 62.88 245 HIS A C 1
ATOM 2016 O O . HIS A 1 245 ? -2.754 14.453 8.666 1.00 62.88 245 HIS A O 1
ATOM 2022 N N . GLN A 1 246 ? -2.208 16.124 7.282 1.00 67.38 246 GLN A N 1
ATOM 2023 C CA . GLN A 1 246 ? -0.782 15.931 7.466 1.00 67.38 246 GLN A CA 1
ATOM 2024 C C . GLN A 1 246 ? -0.391 16.029 8.945 1.00 67.38 246 GLN A C 1
ATOM 2026 O O . GLN A 1 246 ? 0.476 15.297 9.405 1.00 67.38 246 GLN A O 1
ATOM 2031 N N . THR A 1 247 ? -1.060 16.875 9.733 1.00 68.06 247 THR A N 1
ATOM 2032 C CA . THR A 1 247 ? -0.787 16.995 11.171 1.00 68.06 247 THR A CA 1
ATOM 2033 C C . THR A 1 247 ? -1.242 15.762 11.952 1.00 68.06 247 THR A C 1
ATOM 2035 O O . THR A 1 247 ? -0.486 15.270 12.790 1.00 68.06 247 THR A O 1
ATOM 2038 N N . LEU A 1 248 ? -2.440 15.236 11.689 1.00 65.06 248 LEU A N 1
ATOM 2039 C CA . LEU A 1 248 ? -2.942 14.015 12.327 1.00 65.06 248 LEU A CA 1
ATOM 2040 C C . LEU A 1 248 ? -2.184 12.780 11.881 1.00 65.06 248 LEU A C 1
ATOM 2042 O O . LEU A 1 248 ? -1.770 12.002 12.734 1.00 65.06 248 LEU A O 1
ATOM 2046 N N . TYR A 1 249 ? -1.913 12.659 10.589 1.00 67.94 249 TYR A N 1
ATOM 2047 C CA . TYR A 1 249 ? -1.082 11.611 10.029 1.00 67.94 249 TYR A CA 1
ATOM 2048 C C . TYR A 1 249 ? 0.323 11.650 10.634 1.00 67.94 249 TYR A C 1
ATOM 2050 O O . TYR A 1 249 ? 0.761 10.663 11.210 1.00 67.94 249 TYR A O 1
ATOM 2058 N N . ASN A 1 250 ? 0.993 12.807 10.657 1.00 70.56 250 ASN A N 1
ATOM 2059 C CA . ASN A 1 250 ? 2.298 12.955 11.314 1.00 70.56 250 ASN A CA 1
ATOM 2060 C C . ASN A 1 250 ? 2.223 12.661 12.820 1.00 70.56 250 ASN A C 1
ATOM 2062 O O . ASN A 1 250 ? 3.191 12.187 13.416 1.00 70.56 250 ASN A O 1
ATOM 2066 N N . ARG A 1 251 ? 1.088 12.928 13.474 1.00 65.94 251 ARG A N 1
ATOM 2067 C CA . ARG A 1 251 ? 0.887 12.621 14.895 1.00 65.94 251 ARG A CA 1
ATOM 2068 C C . ARG A 1 251 ? 0.710 11.122 15.130 1.00 65.94 251 ARG A C 1
ATOM 2070 O O . ARG A 1 251 ? 1.362 10.577 16.012 1.00 65.94 251 ARG A O 1
ATOM 2077 N N . VAL A 1 252 ? -0.092 10.447 14.315 1.00 60.09 252 VAL A N 1
ATOM 2078 C CA . VAL A 1 252 ? -0.249 8.984 14.300 1.00 60.09 252 VAL A CA 1
ATOM 2079 C C . VAL A 1 252 ? 1.081 8.307 13.955 1.00 60.09 252 VAL A C 1
ATOM 2081 O O . VAL A 1 252 ? 1.508 7.381 14.639 1.00 60.09 252 VAL A O 1
ATOM 2084 N N . GLN A 1 253 ? 1.795 8.823 12.960 1.00 63.88 253 GLN A N 1
ATOM 2085 C CA . GLN A 1 253 ? 3.093 8.320 12.529 1.00 63.88 253 GLN A CA 1
ATOM 2086 C C . GLN A 1 253 ? 4.191 8.586 13.572 1.00 63.88 253 GLN A C 1
ATOM 2088 O O . GLN A 1 253 ? 5.070 7.756 13.782 1.00 63.88 253 GLN A O 1
ATOM 2093 N N . SER A 1 254 ? 4.150 9.706 14.296 1.00 63.00 254 SER A N 1
ATOM 2094 C CA . SER A 1 254 ? 5.087 9.950 15.406 1.00 63.00 254 SER A CA 1
ATOM 2095 C C . SER A 1 254 ? 4.777 9.095 16.636 1.00 63.00 254 SER A C 1
ATOM 2097 O O . SER A 1 254 ? 5.705 8.644 17.309 1.00 63.00 254 SER A O 1
ATOM 2099 N N . LEU A 1 255 ? 3.501 8.792 16.895 1.00 56.50 255 LEU A N 1
ATOM 2100 C CA . LEU A 1 255 ? 3.104 7.778 17.874 1.00 56.50 255 LEU A CA 1
ATOM 2101 C C . LEU A 1 255 ? 3.650 6.397 17.480 1.00 56.50 255 LEU A C 1
ATOM 2103 O O . LEU A 1 255 ? 4.198 5.708 18.340 1.00 56.50 255 LEU A O 1
ATOM 2107 N N . HIS A 1 256 ? 3.606 6.049 16.189 1.00 52.41 256 HIS A N 1
ATOM 2108 C CA . HIS A 1 256 ? 4.217 4.835 15.640 1.00 52.41 256 HIS A CA 1
ATOM 2109 C C . HIS A 1 256 ? 5.731 4.781 15.899 1.00 52.41 256 HIS A C 1
ATOM 2111 O O . HIS A 1 256 ? 6.211 3.785 16.433 1.00 52.41 256 HIS A O 1
ATOM 2117 N N . ILE A 1 257 ? 6.465 5.875 15.656 1.00 54.19 257 ILE A N 1
ATOM 2118 C CA . ILE A 1 257 ? 7.910 5.945 15.938 1.00 54.19 257 ILE A CA 1
ATOM 2119 C C . ILE A 1 257 ? 8.201 5.774 17.436 1.00 54.19 257 ILE A C 1
ATOM 2121 O O . ILE A 1 257 ? 9.173 5.118 17.791 1.00 54.19 257 ILE A O 1
ATOM 2125 N N . SER A 1 258 ? 7.384 6.346 18.326 1.00 50.34 258 SER A N 1
ATOM 2126 C CA . SER A 1 258 ? 7.629 6.271 19.775 1.00 50.34 258 SER A CA 1
ATOM 2127 C C . SER A 1 258 ? 7.355 4.889 20.379 1.00 50.34 258 SER A C 1
ATOM 2129 O O . SER A 1 258 ? 8.130 4.434 21.215 1.00 50.34 258 SER A O 1
ATOM 2131 N N . VAL A 1 259 ? 6.299 4.203 19.927 1.00 53.44 259 VAL A N 1
ATOM 2132 C CA . VAL A 1 259 ? 5.946 2.852 20.393 1.00 53.44 259 VAL A CA 1
ATOM 2133 C C . VAL A 1 259 ? 6.915 1.817 19.828 1.00 53.44 259 VAL A C 1
ATOM 2135 O O . VAL A 1 259 ? 7.354 0.934 20.565 1.00 53.44 259 VAL A O 1
ATOM 2138 N N . ASP A 1 260 ? 7.324 1.969 18.565 1.00 48.16 260 ASP A N 1
ATOM 2139 C CA . ASP A 1 260 ? 8.378 1.131 18.002 1.00 48.16 260 ASP A CA 1
ATOM 2140 C C . ASP A 1 260 ? 9.724 1.413 18.656 1.00 48.16 260 ASP A C 1
ATOM 2142 O O . ASP A 1 260 ? 10.497 0.485 18.797 1.00 48.16 260 ASP A O 1
ATOM 2146 N N . LEU A 1 261 ? 10.037 2.632 19.105 1.00 47.03 261 LEU A N 1
ATOM 2147 C CA . LEU A 1 261 ? 11.314 2.897 19.775 1.00 47.03 261 LEU A CA 1
ATOM 2148 C C . LEU A 1 261 ? 11.423 2.170 21.123 1.00 47.03 261 LEU A C 1
ATOM 2150 O O . LEU A 1 261 ? 12.476 1.610 21.416 1.00 47.03 261 LEU A O 1
ATOM 2154 N N . ASP A 1 262 ? 10.341 2.116 21.902 1.00 46.31 262 ASP A N 1
ATOM 2155 C CA . ASP A 1 262 ? 10.300 1.362 23.161 1.00 46.31 262 ASP A CA 1
ATOM 2156 C C . ASP A 1 262 ? 10.278 -0.159 22.912 1.00 46.31 262 ASP A C 1
ATOM 2158 O O . ASP A 1 262 ? 10.984 -0.904 23.592 1.00 46.31 262 ASP A O 1
ATOM 2162 N N . ALA A 1 263 ? 9.568 -0.629 21.877 1.00 48.09 263 ALA A N 1
ATOM 2163 C CA . ALA A 1 263 ? 9.605 -2.032 21.459 1.00 48.09 263 ALA A CA 1
ATOM 2164 C C . ALA A 1 263 ? 10.972 -2.441 20.869 1.00 48.09 263 ALA A C 1
ATOM 2166 O O . ALA A 1 263 ? 11.451 -3.532 21.153 1.00 48.09 263 ALA A O 1
ATOM 2167 N N . LEU A 1 264 ? 11.642 -1.558 20.119 1.00 44.94 264 LEU A N 1
ATOM 2168 C CA . LEU A 1 264 ? 12.977 -1.741 19.529 1.00 44.94 264 LEU A CA 1
ATOM 2169 C C . LEU A 1 264 ? 14.086 -1.740 20.586 1.00 44.94 264 LEU A C 1
ATOM 2171 O O . LEU A 1 264 ? 15.133 -2.352 20.364 1.00 44.94 264 LEU A O 1
ATOM 2175 N N . LEU A 1 265 ? 13.880 -1.057 21.716 1.00 53.56 265 LEU A N 1
ATOM 2176 C CA . LEU A 1 265 ? 14.798 -1.090 22.855 1.00 53.56 265 LEU A CA 1
ATOM 2177 C C . LEU A 1 265 ? 14.713 -2.420 23.623 1.00 53.56 265 LEU A C 1
ATOM 2179 O O . LEU A 1 265 ? 15.744 -2.881 24.114 1.00 53.56 265 LEU A O 1
ATOM 2183 N N . ASP A 1 266 ? 13.548 -3.078 23.642 1.00 46.50 266 ASP A N 1
ATOM 2184 C CA . ASP A 1 266 ? 13.376 -4.421 24.222 1.00 46.50 266 ASP A CA 1
ATOM 2185 C C . ASP A 1 266 ? 13.617 -5.564 23.210 1.00 46.50 266 ASP A C 1
ATOM 2187 O O . ASP A 1 266 ? 14.055 -6.651 23.591 1.00 46.50 266 ASP A O 1
ATOM 2191 N N . SER A 1 267 ? 13.434 -5.335 21.905 1.00 45.00 267 SER A N 1
ATOM 2192 C CA . SER A 1 267 ? 13.594 -6.335 20.838 1.00 45.00 267 SER A CA 1
ATOM 2193 C C . SER A 1 267 ? 14.920 -6.195 20.079 1.00 45.00 267 SER A C 1
ATOM 2195 O O . SER A 1 267 ? 14.959 -6.167 18.846 1.00 45.00 267 SER A O 1
ATOM 2197 N N . SER A 1 268 ? 16.041 -6.149 20.798 1.00 41.47 268 SER A N 1
ATOM 2198 C CA . SER A 1 268 ? 17.406 -6.145 20.231 1.00 41.47 268 SER A CA 1
ATOM 2199 C C . SER A 1 268 ? 17.815 -7.439 19.484 1.00 41.47 268 SER A C 1
ATOM 2201 O O . SER A 1 268 ? 18.993 -7.781 19.400 1.00 41.47 268 SER A O 1
ATOM 2203 N N . SER A 1 269 ? 16.859 -8.132 18.862 1.00 46.78 269 SER A N 1
ATOM 2204 C CA . SER A 1 269 ? 17.058 -9.130 17.813 1.00 46.78 269 SER A CA 1
ATOM 2205 C C . SER A 1 269 ? 16.460 -8.619 16.494 1.00 46.78 269 SER A C 1
ATOM 2207 O O . SER A 1 269 ? 15.326 -8.930 16.146 1.00 46.78 269 SER A O 1
ATOM 2209 N N . SER A 1 270 ? 17.244 -7.786 15.801 1.00 51.12 270 SER A N 1
ATOM 2210 C CA . SER A 1 270 ? 17.251 -7.558 14.344 1.00 51.12 270 SER A CA 1
ATOM 2211 C C . SER A 1 270 ? 15.922 -7.738 13.588 1.00 51.12 270 SER A C 1
ATOM 2213 O O . SER A 1 270 ? 15.744 -8.731 12.882 1.00 51.12 270 SER A O 1
ATOM 2215 N N . SER A 1 271 ? 15.029 -6.745 13.631 1.00 46.62 271 SER A N 1
ATOM 2216 C CA . SER A 1 271 ? 14.059 -6.580 12.545 1.00 46.62 271 SER A CA 1
ATOM 2217 C C . SER A 1 271 ? 14.785 -5.991 11.333 1.00 46.62 271 SER A C 1
ATOM 2219 O O . SER A 1 271 ? 15.202 -4.830 11.292 1.00 46.62 271 SER A O 1
ATOM 2221 N N . GLU A 1 272 ? 15.039 -6.862 10.367 1.00 57.88 272 GLU A N 1
ATOM 2222 C CA . GLU A 1 272 ? 15.670 -6.546 9.097 1.00 57.88 272 GLU A CA 1
ATOM 2223 C C . GLU A 1 272 ? 14.723 -5.676 8.259 1.00 57.88 272 GLU A C 1
ATOM 2225 O O . GLU A 1 272 ? 13.773 -6.155 7.647 1.00 57.88 272 GLU A O 1
ATOM 2230 N N . THR A 1 273 ? 14.954 -4.362 8.255 1.00 59.88 273 THR A N 1
ATOM 2231 C CA . THR A 1 273 ? 14.181 -3.430 7.429 1.00 59.88 273 THR A CA 1
ATOM 2232 C C . THR A 1 273 ? 14.458 -3.700 5.954 1.00 59.88 273 THR A C 1
ATOM 2234 O O . THR A 1 273 ? 15.611 -3.653 5.504 1.00 59.88 273 THR A O 1
ATOM 2237 N N . THR A 1 274 ? 13.392 -3.959 5.201 1.00 66.31 274 THR A N 1
ATOM 2238 C CA . THR A 1 274 ? 13.433 -4.129 3.749 1.00 66.31 274 THR A CA 1
ATOM 2239 C C . THR A 1 274 ? 14.002 -2.868 3.105 1.00 66.31 274 THR A C 1
ATOM 2241 O O . THR A 1 274 ? 13.504 -1.769 3.346 1.00 66.31 274 THR A O 1
ATOM 2244 N N . SER A 1 275 ? 15.052 -3.004 2.297 1.00 72.44 275 SER A N 1
ATOM 2245 C CA . SER A 1 275 ? 15.655 -1.871 1.598 1.00 72.44 275 SER A CA 1
ATOM 2246 C C . SER A 1 275 ? 14.666 -1.270 0.603 1.00 72.44 275 SER A C 1
ATOM 2248 O O . SER A 1 275 ? 13.955 -2.001 -0.104 1.00 72.44 275 SER A O 1
ATOM 2250 N N . SER A 1 276 ? 14.636 0.062 0.546 1.00 80.25 276 SER A N 1
ATOM 2251 C CA . SER A 1 276 ? 13.797 0.805 -0.389 1.00 80.25 276 SER A CA 1
ATOM 2252 C C . SER A 1 276 ? 14.196 0.490 -1.832 1.00 80.25 276 SER A C 1
ATOM 2254 O O . SER A 1 276 ? 15.370 0.267 -2.134 1.00 80.25 276 SER A O 1
ATOM 2256 N N . PHE A 1 277 ? 13.225 0.500 -2.748 1.00 80.56 277 PHE A N 1
ATOM 2257 C CA . PHE A 1 277 ? 13.450 0.262 -4.179 1.00 80.56 277 PHE A CA 1
ATOM 2258 C C . PHE A 1 277 ? 14.595 1.119 -4.754 1.00 80.56 277 PHE A C 1
ATOM 2260 O O . PHE A 1 277 ? 15.445 0.620 -5.493 1.00 80.56 277 PHE A O 1
ATOM 2267 N N . THR A 1 278 ? 14.685 2.383 -4.333 1.00 80.38 278 THR A N 1
ATOM 2268 C CA . THR A 1 278 ? 15.733 3.327 -4.746 1.00 80.38 278 THR A CA 1
ATOM 2269 C C . THR A 1 278 ? 17.143 2.857 -4.385 1.00 80.38 278 THR A C 1
ATOM 2271 O O . THR A 1 278 ? 18.058 2.983 -5.198 1.00 80.38 278 THR A O 1
ATOM 2274 N N . GLN A 1 279 ? 17.328 2.246 -3.213 1.00 83.62 279 GLN A N 1
ATOM 2275 C CA . GLN A 1 279 ? 18.615 1.696 -2.773 1.00 83.62 279 GLN A CA 1
ATOM 2276 C C . GLN A 1 279 ? 19.043 0.502 -3.640 1.00 83.62 279 GLN A C 1
ATOM 2278 O O . GLN A 1 279 ? 20.220 0.361 -3.976 1.00 83.62 279 GLN A O 1
ATOM 2283 N N . ARG A 1 280 ? 18.079 -0.328 -4.062 1.00 81.12 280 ARG A N 1
ATOM 2284 C CA . ARG A 1 280 ? 18.305 -1.492 -4.941 1.00 81.12 280 ARG A CA 1
ATOM 2285 C C . ARG A 1 280 ? 18.714 -1.063 -6.344 1.00 81.12 280 ARG A C 1
ATOM 2287 O O . ARG A 1 280 ? 19.670 -1.594 -6.915 1.00 81.12 280 ARG A O 1
ATOM 2294 N N . PHE A 1 281 ? 18.004 -0.073 -6.877 1.00 81.81 281 PHE A N 1
ATOM 2295 C CA . PHE A 1 281 ? 18.308 0.518 -8.172 1.00 81.81 281 PHE A CA 1
ATOM 2296 C C . PHE A 1 281 ? 19.706 1.146 -8.169 1.00 81.81 281 PHE A C 1
ATOM 2298 O O . PHE A 1 281 ? 20.508 0.877 -9.060 1.00 81.81 281 PHE A O 1
ATOM 2305 N N . PHE A 1 282 ? 20.040 1.905 -7.122 1.00 86.81 282 PHE A N 1
ATOM 2306 C CA . PHE A 1 282 ? 21.347 2.545 -6.983 1.00 86.81 282 PHE A CA 1
ATOM 2307 C C . PHE A 1 282 ? 22.505 1.537 -6.905 1.00 86.81 282 PHE A C 1
ATOM 2309 O O . PHE A 1 282 ? 23.506 1.703 -7.604 1.00 86.81 282 PHE A O 1
ATOM 2316 N N . ALA A 1 283 ? 22.360 0.462 -6.121 1.00 87.44 283 ALA A N 1
ATOM 2317 C CA . ALA A 1 283 ? 23.353 -0.614 -6.047 1.00 87.44 283 ALA A CA 1
ATOM 2318 C C . ALA A 1 283 ? 23.622 -1.234 -7.427 1.00 87.44 283 ALA A C 1
ATOM 2320 O O . ALA A 1 283 ? 24.764 -1.332 -7.874 1.00 87.44 283 ALA A O 1
ATOM 2321 N N . THR A 1 284 ? 22.547 -1.580 -8.132 1.00 82.75 284 THR A N 1
ATOM 2322 C CA . THR A 1 284 ? 22.609 -2.183 -9.465 1.00 82.75 284 THR A CA 1
ATOM 2323 C C . THR A 1 284 ? 23.239 -1.240 -10.493 1.00 82.75 284 THR A C 1
ATOM 2325 O O . THR A 1 284 ? 24.033 -1.661 -11.336 1.00 82.75 284 THR A O 1
ATOM 2328 N N . PHE A 1 285 ? 22.924 0.052 -10.407 1.00 83.56 285 PHE A N 1
ATOM 2329 C CA . PHE A 1 285 ? 23.487 1.081 -11.273 1.00 83.56 285 PHE A CA 1
ATOM 2330 C C . PHE A 1 285 ? 25.011 1.198 -11.113 1.00 83.56 285 PHE A C 1
ATOM 2332 O O . PHE A 1 285 ? 25.732 1.255 -12.111 1.00 83.56 285 PHE A O 1
ATOM 2339 N N . ILE A 1 286 ? 25.518 1.153 -9.874 1.00 87.19 286 ILE A N 1
ATOM 2340 C CA . ILE A 1 286 ? 26.964 1.143 -9.599 1.00 87.19 286 ILE A CA 1
ATOM 2341 C C . ILE A 1 286 ? 27.633 -0.077 -10.241 1.00 87.19 286 ILE A C 1
ATOM 2343 O O . ILE A 1 286 ? 28.666 0.071 -10.898 1.00 87.19 286 ILE A O 1
ATOM 2347 N N . ASP A 1 287 ? 27.048 -1.267 -10.096 1.00 85.38 287 ASP A N 1
ATOM 2348 C CA . ASP A 1 287 ? 27.604 -2.484 -10.697 1.00 85.38 287 ASP A CA 1
ATOM 2349 C C . ASP A 1 287 ? 27.663 -2.391 -12.224 1.00 85.38 287 ASP A C 1
ATOM 2351 O O . ASP A 1 287 ? 28.669 -2.764 -12.831 1.00 85.38 287 ASP A O 1
ATOM 2355 N N . CYS A 1 288 ? 26.624 -1.831 -12.851 1.00 80.56 288 CYS A N 1
ATOM 2356 C CA . CYS A 1 288 ? 26.588 -1.614 -14.297 1.00 80.56 288 CYS A CA 1
ATOM 2357 C C . CYS A 1 288 ? 27.703 -0.666 -14.761 1.00 80.56 288 CYS A C 1
ATOM 2359 O O . CYS A 1 288 ? 28.361 -0.938 -15.770 1.00 80.56 288 CYS A O 1
ATOM 2361 N N . ILE A 1 289 ? 27.964 0.416 -14.018 1.00 83.81 289 ILE A N 1
ATOM 2362 C CA . ILE A 1 289 ? 29.065 1.345 -14.314 1.00 83.81 289 ILE A CA 1
ATOM 2363 C C . ILE A 1 289 ? 30.414 0.632 -14.207 1.00 83.81 289 ILE A C 1
ATOM 2365 O O . ILE A 1 289 ? 31.235 0.733 -15.120 1.00 83.81 289 ILE A O 1
ATOM 2369 N N . LEU A 1 290 ? 30.649 -0.104 -13.117 1.00 86.00 290 LEU A N 1
ATOM 2370 C CA . LEU A 1 290 ? 31.921 -0.792 -12.887 1.00 86.00 290 LEU A CA 1
ATOM 2371 C C . LEU A 1 290 ? 32.198 -1.853 -13.957 1.00 86.00 290 LEU A C 1
ATOM 2373 O O . LEU A 1 290 ? 33.310 -1.916 -14.483 1.00 86.00 290 LEU A O 1
ATOM 2377 N N . LEU A 1 291 ? 31.185 -2.639 -14.327 1.00 81.56 291 LEU A N 1
ATOM 2378 C CA . LEU A 1 291 ? 31.297 -3.635 -15.392 1.00 81.56 291 LEU A CA 1
ATOM 2379 C C . LEU A 1 291 ? 31.536 -2.987 -16.760 1.00 81.56 291 LEU A C 1
ATOM 2381 O O . LEU A 1 291 ? 32.369 -3.473 -17.525 1.00 81.56 291 LEU A O 1
ATOM 2385 N N . SER A 1 292 ? 30.879 -1.861 -17.046 1.00 78.69 292 SER A N 1
ATOM 2386 C CA . SER A 1 292 ? 31.090 -1.113 -18.290 1.00 78.69 292 SER A CA 1
ATOM 2387 C C . SER A 1 292 ? 32.512 -0.553 -18.380 1.00 78.69 292 SER A C 1
ATOM 2389 O O . SER A 1 292 ? 33.175 -0.702 -19.406 1.00 78.69 292 SER A O 1
ATOM 2391 N N . LEU A 1 293 ? 33.026 0.039 -17.296 1.00 83.06 293 LEU A N 1
ATOM 2392 C CA . LEU A 1 293 ? 34.404 0.535 -17.233 1.00 83.06 293 LEU A CA 1
ATOM 2393 C C . LEU A 1 293 ? 35.419 -0.597 -17.407 1.00 83.06 293 LEU A C 1
ATOM 2395 O O . LEU A 1 293 ? 36.371 -0.457 -18.175 1.00 83.06 293 LEU A O 1
ATOM 2399 N N . PHE A 1 294 ? 35.199 -1.733 -16.742 1.00 84.19 294 PHE A N 1
ATOM 2400 C CA . PHE A 1 294 ? 36.037 -2.919 -16.895 1.00 84.19 294 PHE A CA 1
ATOM 2401 C C . PHE A 1 294 ? 36.039 -3.429 -18.342 1.00 84.19 294 PHE A C 1
ATOM 2403 O O . PHE A 1 294 ? 37.104 -3.682 -18.906 1.00 84.19 294 PHE A O 1
ATOM 2410 N N . PHE A 1 295 ? 34.869 -3.497 -18.982 1.00 80.12 295 PHE A N 1
ATOM 2411 C CA . PHE A 1 295 ? 34.742 -3.905 -20.379 1.00 80.12 295 PHE A CA 1
ATOM 2412 C C . PHE A 1 295 ? 35.493 -2.971 -21.337 1.00 80.12 295 PHE A C 1
ATOM 2414 O O . PHE A 1 295 ? 36.205 -3.445 -22.226 1.00 80.12 295 PHE A O 1
ATOM 2421 N N . ILE A 1 296 ? 35.386 -1.653 -21.141 1.00 78.62 296 ILE A N 1
ATOM 2422 C CA . ILE A 1 296 ? 36.110 -0.651 -21.937 1.00 78.62 296 ILE A CA 1
ATOM 2423 C C . ILE A 1 296 ? 37.624 -0.818 -21.761 1.00 78.62 296 ILE A C 1
ATOM 2425 O O . ILE A 1 296 ? 38.357 -0.840 -22.752 1.00 78.62 296 ILE A O 1
ATOM 2429 N N . LEU A 1 297 ? 38.098 -0.983 -20.521 1.00 84.81 297 LEU A N 1
ATOM 2430 C CA . LEU A 1 297 ? 39.521 -1.166 -20.218 1.00 84.81 297 LEU A CA 1
ATOM 2431 C C . LEU A 1 297 ? 40.081 -2.449 -20.837 1.00 84.81 297 LEU A C 1
ATOM 2433 O O . LEU A 1 297 ? 41.156 -2.419 -21.436 1.00 84.81 297 LEU A O 1
ATOM 2437 N N . CYS A 1 298 ? 39.352 -3.561 -20.751 1.00 82.00 298 CYS A N 1
ATOM 2438 C CA . CYS A 1 298 ? 39.754 -4.815 -21.382 1.00 82.00 298 CYS A CA 1
ATOM 2439 C C . CYS A 1 298 ? 39.732 -4.713 -22.909 1.00 82.00 298 CYS A C 1
ATOM 2441 O O . CYS A 1 298 ? 40.700 -5.103 -23.558 1.00 82.00 298 CYS A O 1
ATOM 2443 N N . SER A 1 299 ? 38.684 -4.129 -23.492 1.00 79.12 299 SER A N 1
ATOM 2444 C CA . SER A 1 299 ? 38.608 -3.911 -24.942 1.00 79.12 299 SER A CA 1
ATOM 2445 C C . SER A 1 299 ? 39.775 -3.063 -25.446 1.00 79.12 299 SER A C 1
ATOM 2447 O O . SER A 1 299 ? 40.349 -3.356 -26.492 1.00 79.12 299 SER A O 1
ATOM 2449 N N . TRP A 1 300 ? 40.168 -2.041 -24.682 1.00 83.06 300 TRP A N 1
ATOM 2450 C CA . TRP A 1 300 ? 41.339 -1.223 -24.980 1.00 83.06 300 TRP A CA 1
ATOM 2451 C C . TRP A 1 300 ? 42.646 -2.020 -24.865 1.00 83.06 300 TRP A C 1
ATOM 2453 O O . TRP A 1 300 ? 43.454 -1.992 -25.792 1.00 83.06 300 TRP A O 1
ATOM 2463 N N . ALA A 1 301 ? 42.831 -2.776 -23.779 1.00 86.12 301 ALA A N 1
ATOM 2464 C CA . ALA A 1 301 ? 44.046 -3.550 -23.523 1.00 86.12 301 ALA A CA 1
ATOM 2465 C C . ALA A 1 301 ? 44.273 -4.687 -24.536 1.00 86.12 301 ALA A C 1
ATOM 2467 O O . ALA A 1 301 ? 45.411 -4.972 -24.902 1.00 86.12 301 ALA A O 1
ATOM 2468 N N . PHE A 1 302 ? 43.201 -5.329 -25.009 1.00 83.94 302 PHE A N 1
ATOM 2469 C CA . PHE A 1 302 ? 43.279 -6.477 -25.919 1.00 83.94 302 PHE A CA 1
ATOM 2470 C C . PHE A 1 302 ? 43.102 -6.122 -27.399 1.00 83.94 302 PHE A C 1
ATOM 2472 O O . PHE A 1 302 ? 43.181 -7.019 -28.242 1.00 83.94 302 PHE A O 1
ATOM 2479 N N . LYS A 1 303 ? 42.924 -4.835 -27.732 1.00 81.69 303 LYS A N 1
ATOM 2480 C CA . LYS A 1 303 ? 42.660 -4.361 -29.100 1.00 81.69 303 LYS A CA 1
ATOM 2481 C C . LYS A 1 303 ? 43.675 -4.864 -30.133 1.00 81.69 303 LYS A C 1
ATOM 2483 O O . LYS A 1 303 ? 43.297 -5.148 -31.263 1.00 81.69 303 LYS A O 1
ATOM 2488 N N . GLU A 1 304 ? 44.949 -4.980 -29.759 1.00 85.31 304 GLU A N 1
ATOM 2489 C CA . GLU A 1 304 ? 46.011 -5.446 -30.666 1.00 85.31 304 GLU A CA 1
ATOM 2490 C C . GLU A 1 304 ? 46.193 -6.971 -30.674 1.00 85.31 304 GLU A C 1
ATOM 2492 O O . GLU A 1 304 ? 46.740 -7.519 -31.627 1.00 85.31 304 GLU A O 1
ATOM 2497 N N . SER A 1 305 ? 45.749 -7.670 -29.625 1.00 85.31 305 SER A N 1
ATOM 2498 C CA . SER A 1 305 ? 46.056 -9.095 -29.427 1.00 85.31 305 SER A CA 1
ATOM 2499 C C . SER A 1 305 ? 44.992 -10.037 -29.986 1.00 85.31 305 SER A C 1
ATOM 2501 O O . SER A 1 305 ? 45.309 -11.166 -30.352 1.00 85.31 305 SER A O 1
ATOM 2503 N N . ILE A 1 306 ? 43.730 -9.603 -30.040 1.00 80.38 306 ILE A N 1
ATOM 2504 C CA . ILE A 1 306 ? 42.611 -10.449 -30.463 1.00 80.38 306 ILE A CA 1
ATOM 2505 C C . ILE A 1 306 ? 41.856 -9.717 -31.579 1.00 80.38 306 ILE A C 1
ATOM 2507 O O . ILE A 1 306 ? 41.044 -8.839 -31.289 1.00 80.38 306 ILE A O 1
ATOM 2511 N N . PRO A 1 307 ? 42.091 -10.061 -32.860 1.00 75.94 307 PRO A N 1
ATOM 2512 C CA . PRO A 1 307 ? 41.429 -9.391 -33.982 1.00 75.94 307 PRO A CA 1
ATOM 2513 C C . PRO A 1 307 ? 39.916 -9.665 -34.034 1.00 75.94 307 PRO A C 1
ATOM 2515 O O . PRO A 1 307 ? 39.178 -8.930 -34.685 1.00 75.94 307 PRO A O 1
ATOM 2518 N N . ASN A 1 308 ? 39.439 -10.693 -33.323 1.00 79.06 308 ASN A N 1
ATOM 2519 C CA . ASN A 1 308 ? 38.028 -11.055 -33.255 1.00 79.06 308 ASN A CA 1
ATOM 2520 C C . ASN A 1 308 ? 37.347 -10.388 -32.056 1.00 79.06 308 ASN A C 1
ATOM 2522 O O . ASN A 1 308 ? 37.313 -10.940 -30.956 1.00 79.06 308 ASN A O 1
ATOM 2526 N N . THR A 1 309 ? 36.740 -9.229 -32.294 1.00 72.81 309 THR A N 1
ATOM 2527 C CA . THR A 1 309 ? 35.929 -8.491 -31.309 1.00 72.81 309 THR A CA 1
ATOM 2528 C C . THR A 1 309 ? 34.786 -9.328 -30.723 1.00 72.81 309 THR A C 1
ATOM 2530 O O . THR A 1 309 ? 34.460 -9.165 -29.549 1.00 72.81 309 THR A O 1
ATOM 2533 N N . LEU A 1 310 ? 34.232 -10.266 -31.503 1.00 70.69 310 LEU A N 1
ATOM 2534 C CA . LEU A 1 310 ? 33.187 -11.203 -31.068 1.00 70.69 310 LEU A CA 1
ATOM 2535 C C . LEU A 1 310 ? 33.660 -12.111 -29.931 1.00 70.69 310 LEU A C 1
ATOM 2537 O O . LEU A 1 310 ? 33.014 -12.194 -28.891 1.00 70.69 310 LEU A O 1
ATOM 2541 N N . PHE A 1 311 ? 34.828 -12.731 -30.106 1.00 79.12 311 PHE A N 1
ATOM 2542 C CA . PHE A 1 311 ? 35.388 -13.644 -29.115 1.00 79.12 311 PHE A CA 1
ATOM 2543 C C . PHE A 1 311 ? 35.711 -12.909 -27.812 1.00 79.12 311 PHE A C 1
ATOM 2545 O O . PHE A 1 311 ? 35.423 -13.403 -26.725 1.00 79.12 311 PHE A O 1
ATOM 2552 N N . THR A 1 312 ? 36.250 -11.691 -27.912 1.00 77.81 312 THR A N 1
ATOM 2553 C CA . THR A 1 312 ? 36.517 -10.857 -26.736 1.00 77.81 312 THR A CA 1
ATOM 2554 C C . THR A 1 312 ? 35.222 -10.499 -26.009 1.00 77.81 312 THR A C 1
ATOM 2556 O O . THR A 1 312 ? 35.174 -10.610 -24.790 1.00 77.81 312 THR A O 1
ATOM 2559 N N . ALA A 1 313 ? 34.155 -10.125 -26.722 1.00 76.88 313 ALA A N 1
ATOM 2560 C CA . ALA A 1 313 ? 32.876 -9.793 -26.097 1.00 76.88 313 ALA A CA 1
ATOM 2561 C C . ALA A 1 313 ? 32.257 -10.995 -25.364 1.00 76.88 313 ALA A C 1
ATOM 2563 O O . ALA A 1 313 ? 31.905 -10.870 -24.195 1.00 76.88 313 ALA A O 1
ATOM 2564 N N . GLU A 1 314 ? 32.199 -12.168 -26.001 1.00 81.00 314 GLU A N 1
ATOM 2565 C CA . GLU A 1 314 ? 31.639 -13.390 -25.404 1.00 81.00 314 GLU A CA 1
ATOM 2566 C C . GLU A 1 314 ? 32.403 -13.832 -24.151 1.00 81.00 314 GLU A C 1
ATOM 2568 O O . GLU A 1 314 ? 31.801 -14.100 -23.108 1.00 81.00 314 GLU A O 1
ATOM 2573 N N . VAL A 1 315 ? 33.739 -13.861 -24.224 1.00 83.50 315 VAL A N 1
ATOM 2574 C CA . VAL A 1 315 ? 34.589 -14.234 -23.085 1.00 83.50 315 VAL A CA 1
ATOM 2575 C C . VAL A 1 315 ? 34.422 -13.236 -21.940 1.00 83.50 315 VAL A C 1
ATOM 2577 O O . VAL A 1 315 ? 34.319 -13.637 -20.781 1.00 83.50 315 VAL A O 1
ATOM 2580 N N . MET A 1 316 ? 34.344 -11.940 -22.243 1.00 79.12 316 MET A N 1
ATOM 2581 C CA . MET A 1 316 ? 34.158 -10.906 -21.226 1.00 79.12 316 MET A CA 1
ATOM 2582 C C . MET A 1 316 ? 32.767 -10.957 -20.588 1.00 79.12 316 MET A C 1
ATOM 2584 O O . MET A 1 316 ? 32.666 -10.815 -19.370 1.00 79.12 316 MET A O 1
ATOM 2588 N N . SER A 1 317 ? 31.710 -11.219 -21.360 1.00 79.75 317 SER A N 1
ATOM 2589 C CA . SER A 1 317 ? 30.358 -11.437 -20.831 1.00 79.75 317 SER A CA 1
ATOM 2590 C C . SER A 1 317 ? 30.301 -12.663 -19.918 1.00 79.75 317 SER A C 1
ATOM 2592 O O . SER A 1 317 ? 29.699 -12.599 -18.846 1.00 79.75 317 SER A O 1
ATOM 2594 N N . LEU A 1 318 ? 30.980 -13.753 -20.288 1.00 84.19 318 LEU A N 1
ATOM 2595 C CA . LEU A 1 318 ? 31.084 -14.946 -19.447 1.00 84.19 318 LEU A CA 1
ATOM 2596 C C . LEU A 1 318 ? 31.829 -14.649 -18.137 1.00 84.19 318 LEU A C 1
ATOM 2598 O O . LEU A 1 318 ? 31.373 -15.046 -17.066 1.00 84.19 318 LEU A O 1
ATOM 2602 N N . LEU A 1 319 ? 32.950 -13.925 -18.196 1.00 85.19 319 LEU A N 1
ATOM 2603 C CA . LEU A 1 319 ? 33.709 -13.534 -17.004 1.00 85.19 319 LEU A CA 1
ATOM 2604 C C . LEU A 1 319 ? 32.909 -12.597 -16.090 1.00 85.19 319 LEU A C 1
ATOM 2606 O O . LEU A 1 319 ? 32.916 -12.788 -14.875 1.00 85.19 319 LEU A O 1
ATOM 2610 N N . ALA A 1 320 ? 32.185 -11.628 -16.656 1.00 81.81 320 ALA A N 1
ATOM 2611 C CA . ALA A 1 320 ? 31.297 -10.740 -15.905 1.00 81.81 320 ALA A CA 1
ATOM 2612 C C . ALA A 1 320 ? 30.170 -11.521 -15.212 1.00 81.81 320 ALA A C 1
ATOM 2614 O O . ALA A 1 320 ? 29.858 -11.268 -14.048 1.00 81.81 320 ALA A O 1
ATOM 2615 N N . PHE A 1 321 ? 29.604 -12.515 -15.897 1.00 83.25 321 PHE A N 1
ATOM 2616 C CA . PHE A 1 321 ? 28.593 -13.392 -15.322 1.00 83.25 321 PHE A CA 1
ATOM 2617 C C . PHE A 1 321 ? 29.143 -14.255 -14.181 1.00 83.25 321 PHE A C 1
ATOM 2619 O O . PHE A 1 321 ? 28.528 -14.336 -13.119 1.00 83.25 321 PHE A O 1
ATOM 2626 N N . LEU A 1 322 ? 30.321 -14.859 -14.358 1.00 86.56 322 LEU A N 1
ATOM 2627 C CA . LEU A 1 322 ? 30.980 -15.632 -13.302 1.00 86.56 322 LEU A CA 1
ATOM 2628 C C . LEU A 1 322 ? 31.323 -14.753 -12.092 1.00 86.56 322 LEU A C 1
ATOM 2630 O O . LEU A 1 322 ? 31.151 -15.181 -10.950 1.00 86.56 322 LEU A O 1
ATOM 2634 N N . TYR A 1 323 ? 31.754 -13.512 -12.325 1.00 87.56 323 TYR A N 1
ATOM 2635 C CA . TYR A 1 323 ? 31.967 -12.531 -11.264 1.00 87.56 323 TYR A CA 1
ATOM 2636 C C . TYR A 1 323 ? 30.670 -12.231 -10.499 1.00 87.56 323 TYR A C 1
ATOM 2638 O O . TYR A 1 323 ? 30.652 -12.318 -9.274 1.00 87.56 323 TYR A O 1
ATOM 2646 N N . TYR A 1 324 ? 29.571 -11.948 -11.202 1.00 85.50 324 TYR A N 1
ATOM 2647 C CA . TYR A 1 324 ? 28.268 -11.718 -10.574 1.00 85.50 324 TYR A CA 1
ATOM 2648 C C . TYR A 1 324 ? 27.818 -12.924 -9.741 1.00 85.50 324 TYR A C 1
ATOM 2650 O O . TYR A 1 324 ? 27.449 -12.780 -8.576 1.00 85.50 324 TYR A O 1
ATOM 2658 N N . LEU A 1 325 ? 27.903 -14.124 -10.317 1.00 84.12 325 LEU A N 1
ATOM 2659 C CA . LEU A 1 325 ? 27.462 -15.358 -9.679 1.00 84.12 325 LEU A CA 1
ATOM 2660 C C . LEU A 1 325 ? 28.279 -15.637 -8.414 1.00 84.12 325 LEU A C 1
ATOM 2662 O O . LEU A 1 325 ? 27.699 -15.871 -7.359 1.00 84.12 325 LEU A O 1
ATOM 2666 N N . THR A 1 326 ? 29.607 -15.502 -8.487 1.00 85.44 326 THR A N 1
ATOM 2667 C CA . THR A 1 326 ? 30.480 -15.662 -7.315 1.00 85.44 326 THR A CA 1
ATOM 2668 C C . THR A 1 326 ? 30.234 -14.600 -6.249 1.00 85.44 326 THR A C 1
ATOM 2670 O O . THR A 1 326 ? 30.209 -14.946 -5.070 1.00 85.44 326 THR A O 1
ATOM 2673 N N . ALA A 1 327 ? 30.004 -13.339 -6.625 1.00 85.88 327 ALA A N 1
ATOM 2674 C CA . ALA A 1 327 ? 29.722 -12.261 -5.680 1.00 85.88 327 ALA A CA 1
ATOM 2675 C C . ALA A 1 327 ? 28.396 -12.478 -4.930 1.00 85.88 327 ALA A C 1
ATOM 2677 O O . ALA A 1 327 ? 28.363 -12.377 -3.700 1.00 85.88 327 ALA A O 1
ATOM 2678 N N . VAL A 1 328 ? 27.329 -12.845 -5.647 1.00 83.31 328 VAL A N 1
ATOM 2679 C CA . VAL A 1 328 ? 25.990 -13.066 -5.072 1.00 83.31 328 VAL A CA 1
ATOM 2680 C C . VAL A 1 328 ? 25.948 -14.305 -4.180 1.00 83.31 328 VAL A C 1
ATOM 2682 O O . VAL A 1 328 ? 25.326 -14.261 -3.122 1.00 83.31 328 VAL A O 1
ATOM 2685 N N . THR A 1 329 ? 26.637 -15.389 -4.552 1.00 83.88 329 THR A N 1
ATOM 2686 C CA . THR A 1 329 ? 26.692 -16.611 -3.729 1.00 83.88 329 THR A CA 1
ATOM 2687 C C . THR A 1 329 ? 27.748 -16.551 -2.625 1.00 83.88 329 THR A C 1
ATOM 2689 O O . THR A 1 329 ? 27.870 -17.486 -1.836 1.00 83.88 329 THR A O 1
ATOM 2692 N N . SER A 1 330 ? 28.574 -15.500 -2.586 1.00 86.75 330 SER A N 1
ATOM 2693 C CA . SER A 1 330 ? 29.630 -15.384 -1.579 1.00 86.75 330 SER A CA 1
ATOM 2694 C C . SER A 1 330 ? 29.049 -15.146 -0.177 1.00 86.75 330 SER A C 1
ATOM 2696 O O . SER A 1 330 ? 27.953 -14.600 -0.040 1.00 86.75 330 SER A O 1
ATOM 2698 N N . PRO A 1 331 ? 29.818 -15.430 0.892 1.00 80.75 331 PRO A N 1
ATOM 2699 C CA . PRO A 1 331 ? 29.444 -15.056 2.259 1.00 80.75 331 PRO A CA 1
ATOM 2700 C C . PRO A 1 331 ? 29.227 -13.546 2.452 1.00 80.75 331 PRO A C 1
ATOM 2702 O O . PRO A 1 331 ? 28.621 -13.131 3.437 1.00 80.75 331 PRO A O 1
ATOM 2705 N N . LEU A 1 332 ? 29.735 -12.718 1.531 1.00 79.88 332 LEU A N 1
ATOM 2706 C CA . LEU A 1 332 ? 29.530 -11.271 1.546 1.00 79.88 332 LEU A CA 1
ATOM 2707 C C . LEU A 1 332 ? 28.122 -10.882 1.063 1.00 79.88 332 LEU A C 1
ATOM 2709 O O . LEU A 1 332 ? 27.688 -9.773 1.368 1.00 79.88 332 LEU A O 1
ATOM 2713 N N . GLN A 1 333 ? 27.404 -11.802 0.397 1.00 81.81 333 GLN A N 1
ATOM 2714 C CA . GLN A 1 333 ? 26.002 -11.679 -0.026 1.00 81.81 333 GLN A CA 1
ATOM 2715 C C . GLN A 1 333 ? 25.717 -10.390 -0.812 1.00 81.81 333 GLN A C 1
ATOM 2717 O O . GLN A 1 333 ? 24.704 -9.722 -0.599 1.00 81.81 333 GLN A O 1
ATOM 2722 N N . GLY A 1 334 ? 26.627 -9.996 -1.700 1.00 84.62 334 GLY A N 1
ATOM 2723 C CA . GLY A 1 334 ? 26.479 -8.753 -2.441 1.00 84.62 334 GLY A CA 1
ATOM 2724 C C . GLY A 1 334 ? 27.630 -8.484 -3.396 1.00 84.62 334 GLY A C 1
ATOM 2725 O O . GLY A 1 334 ? 28.764 -8.913 -3.190 1.00 84.62 334 GLY A O 1
ATOM 2726 N N . THR A 1 335 ? 27.313 -7.753 -4.455 1.00 88.88 335 THR A N 1
ATOM 2727 C CA . THR A 1 335 ? 28.286 -7.132 -5.356 1.00 88.88 335 THR A CA 1
ATOM 2728 C C . THR A 1 335 ? 28.876 -5.863 -4.723 1.00 88.88 335 THR A C 1
ATOM 2730 O O . THR A 1 335 ? 28.470 -5.437 -3.637 1.00 88.88 335 THR A O 1
ATOM 2733 N N . ILE A 1 336 ? 29.829 -5.224 -5.410 1.00 91.12 336 ILE A N 1
ATOM 2734 C CA . ILE A 1 336 ? 30.423 -3.958 -4.952 1.00 91.12 336 ILE A CA 1
ATOM 2735 C C . ILE A 1 336 ? 29.343 -2.883 -4.778 1.00 91.12 336 ILE A C 1
ATOM 2737 O O . ILE A 1 336 ? 29.337 -2.195 -3.759 1.00 91.12 336 ILE A O 1
ATOM 2741 N N . GLY A 1 337 ? 28.404 -2.765 -5.719 1.00 89.94 337 GLY A N 1
ATOM 2742 C CA . GLY A 1 337 ? 27.294 -1.822 -5.629 1.00 89.94 337 GLY A CA 1
ATOM 2743 C C . GLY A 1 337 ? 26.404 -2.072 -4.414 1.00 89.94 337 GLY A C 1
ATOM 2744 O O . GLY A 1 337 ? 26.062 -1.130 -3.699 1.00 89.94 337 GLY A O 1
ATOM 2745 N N . HIS A 1 338 ? 26.108 -3.338 -4.105 1.00 88.25 338 HIS A N 1
ATOM 2746 C CA . HIS A 1 338 ? 25.336 -3.690 -2.910 1.00 88.25 338 HIS A CA 1
ATOM 2747 C C . HIS A 1 338 ? 26.075 -3.328 -1.620 1.00 88.25 338 HIS A C 1
ATOM 2749 O O . HIS A 1 338 ? 25.445 -2.845 -0.678 1.00 88.25 338 HIS A O 1
ATOM 2755 N N . TRP A 1 339 ? 27.400 -3.495 -1.593 1.00 89.94 339 TRP A N 1
ATOM 2756 C CA . TRP A 1 339 ? 28.222 -3.114 -0.446 1.00 89.94 339 TRP A CA 1
ATOM 2757 C C . TRP A 1 339 ? 28.261 -1.598 -0.236 1.00 89.94 339 TRP A C 1
ATOM 2759 O O . TRP A 1 339 ? 28.081 -1.141 0.891 1.00 89.94 339 TRP A O 1
ATOM 2769 N N . VAL A 1 340 ? 28.416 -0.820 -1.313 1.00 90.69 340 VAL A N 1
ATOM 2770 C CA . VAL A 1 340 ? 28.354 0.652 -1.267 1.00 90.69 340 VAL A CA 1
ATOM 2771 C C . VAL A 1 340 ? 26.979 1.131 -0.805 1.00 90.69 340 VAL A C 1
ATOM 2773 O O . VAL A 1 340 ? 26.882 2.081 -0.033 1.00 90.69 340 VAL A O 1
ATOM 2776 N N . ALA A 1 341 ? 25.918 0.451 -1.235 1.00 87.56 341 ALA A N 1
ATOM 2777 C CA . ALA A 1 341 ? 24.558 0.747 -0.820 1.00 87.56 341 ALA A CA 1
ATOM 2778 C C . ALA A 1 341 ? 24.197 0.166 0.558 1.00 87.56 341 ALA A C 1
ATOM 2780 O O . ALA A 1 341 ? 23.036 0.247 0.933 1.00 87.56 341 ALA A O 1
ATOM 2781 N N . SER A 1 342 ? 25.123 -0.446 1.308 1.00 88.75 342 SER A N 1
ATOM 2782 C CA . SER A 1 342 ? 24.844 -1.099 2.603 1.00 88.75 342 SER A CA 1
ATOM 2783 C C . SER A 1 342 ? 23.685 -2.110 2.566 1.00 88.75 342 SER A C 1
ATOM 2785 O O . SER A 1 342 ? 22.972 -2.307 3.550 1.00 88.75 342 SER A O 1
ATOM 2787 N N . SER A 1 343 ? 23.500 -2.777 1.430 1.00 85.69 343 SER A N 1
ATOM 2788 C CA . SER A 1 343 ? 22.440 -3.762 1.211 1.00 85.69 343 SER A CA 1
ATOM 2789 C C . SER A 1 343 ? 23.009 -5.176 1.139 1.00 85.69 343 SER A C 1
ATOM 2791 O O . SER A 1 343 ? 24.152 -5.387 0.728 1.00 85.69 343 SER A O 1
ATOM 2793 N N . LYS A 1 344 ? 22.211 -6.155 1.560 1.00 85.38 344 LYS A N 1
ATOM 2794 C CA . LYS A 1 344 ? 22.507 -7.582 1.417 1.00 85.38 344 LYS A CA 1
ATOM 2795 C C . LYS A 1 344 ? 21.458 -8.247 0.546 1.00 85.38 344 LYS A C 1
ATOM 2797 O O . LYS A 1 344 ? 20.263 -7.982 0.686 1.00 85.38 344 LYS A O 1
ATOM 2802 N N . VAL A 1 345 ? 21.924 -9.144 -0.314 1.00 83.56 345 VAL A N 1
ATOM 2803 C CA . VAL A 1 345 ? 21.070 -10.010 -1.117 1.00 83.56 345 VAL A CA 1
ATOM 2804 C C . VAL A 1 345 ? 20.697 -11.231 -0.295 1.00 83.56 345 VAL A C 1
ATOM 2806 O O . VAL A 1 345 ? 21.534 -12.096 -0.052 1.00 83.56 345 VAL A O 1
ATOM 2809 N N . VAL A 1 346 ? 19.436 -11.293 0.120 1.00 85.25 346 VAL A N 1
ATOM 2810 C CA . VAL A 1 346 ? 18.855 -12.436 0.831 1.00 85.25 346 VAL A CA 1
ATOM 2811 C C . VAL A 1 346 ? 17.630 -12.964 0.083 1.00 85.25 346 VAL A C 1
ATOM 2813 O O . VAL A 1 346 ? 17.151 -12.360 -0.883 1.00 85.25 346 VAL A O 1
ATOM 2816 N N . THR A 1 347 ? 17.172 -14.153 0.454 1.00 84.38 347 THR A N 1
ATOM 2817 C CA . THR A 1 347 ? 15.876 -14.694 0.038 1.00 84.38 347 THR A CA 1
ATOM 2818 C C . THR A 1 347 ? 14.746 -13.996 0.797 1.00 84.38 347 THR A C 1
ATOM 2820 O O . THR A 1 347 ? 14.982 -13.240 1.739 1.00 84.38 347 THR A O 1
ATOM 2823 N N . SER A 1 348 ? 13.494 -14.270 0.421 1.00 79.00 348 SER A N 1
ATOM 2824 C CA . SER A 1 348 ? 12.311 -13.843 1.186 1.00 79.00 348 SER A CA 1
ATOM 2825 C C . SER A 1 348 ? 12.332 -14.305 2.649 1.00 79.00 348 SER A C 1
ATOM 2827 O O . SER A 1 348 ? 11.663 -13.706 3.481 1.00 79.00 348 SER A O 1
ATOM 2829 N N . HIS A 1 349 ? 13.111 -15.344 2.962 1.00 80.31 349 HIS A N 1
ATOM 2830 C CA . HIS A 1 349 ? 13.274 -15.901 4.304 1.00 80.31 349 HIS A CA 1
ATOM 2831 C C . HIS A 1 349 ? 14.505 -15.355 5.052 1.00 80.31 349 HIS A C 1
ATOM 2833 O O . HIS A 1 349 ? 14.823 -15.847 6.128 1.00 80.31 349 HIS A O 1
ATOM 2839 N N . GLY A 1 350 ? 15.228 -14.374 4.492 1.00 83.06 350 GLY A N 1
ATOM 2840 C CA . GLY A 1 350 ? 16.450 -13.823 5.099 1.00 83.06 350 GLY A CA 1
ATOM 2841 C C . GLY A 1 350 ? 17.700 -14.698 4.919 1.00 83.06 350 GLY A C 1
ATOM 2842 O O . GLY A 1 350 ? 18.777 -14.378 5.421 1.00 83.06 350 GLY A O 1
ATOM 2843 N N . GLU A 1 351 ? 17.598 -15.799 4.175 1.00 87.31 351 GLU A N 1
ATOM 2844 C CA . GLU A 1 351 ? 18.712 -16.719 3.941 1.00 87.31 351 GLU A CA 1
ATOM 2845 C C . GLU A 1 351 ? 19.590 -16.269 2.758 1.00 87.31 351 GLU A C 1
ATOM 2847 O O . GLU A 1 351 ? 19.121 -15.547 1.873 1.00 87.31 351 GLU A O 1
ATOM 2852 N N . PRO A 1 352 ? 20.873 -16.680 2.688 1.00 86.00 352 PRO A N 1
ATOM 2853 C CA . PRO A 1 352 ? 21.668 -16.507 1.473 1.00 86.00 352 PRO A CA 1
ATOM 2854 C C . PRO A 1 352 ? 20.958 -17.131 0.257 1.00 86.00 352 PRO A C 1
ATOM 2856 O O . PRO A 1 352 ? 20.464 -18.255 0.358 1.00 86.00 352 PRO A O 1
ATOM 2859 N N . PRO A 1 353 ? 20.936 -16.455 -0.907 1.00 86.06 353 PRO A N 1
ATOM 2860 C CA . PRO A 1 353 ? 20.358 -17.024 -2.118 1.00 86.06 353 PRO A CA 1
ATOM 2861 C C . PRO A 1 353 ? 21.116 -18.286 -2.533 1.00 86.06 353 PRO A C 1
ATOM 2863 O O . PRO A 1 353 ? 22.350 -18.335 -2.485 1.00 86.06 353 PRO A O 1
ATOM 2866 N N . SER A 1 354 ? 20.379 -19.302 -2.984 1.00 90.12 354 SER A N 1
ATOM 2867 C CA . SER A 1 354 ? 21.000 -20.504 -3.531 1.00 90.12 354 SER A CA 1
ATOM 2868 C C . SER A 1 354 ? 21.736 -20.185 -4.839 1.00 90.12 354 SER A C 1
ATOM 2870 O O . SER A 1 354 ? 21.452 -19.198 -5.523 1.00 90.12 354 SER A O 1
ATOM 2872 N N . VAL A 1 355 ? 22.670 -21.052 -5.239 1.00 87.62 355 VAL A N 1
ATOM 2873 C CA . VAL A 1 355 ? 23.360 -20.925 -6.536 1.00 87.62 355 VAL A CA 1
ATOM 2874 C C . VAL A 1 355 ? 22.356 -20.912 -7.693 1.00 87.62 355 VAL A C 1
ATOM 2876 O O . VAL A 1 355 ? 22.553 -20.193 -8.669 1.00 87.62 355 VAL A O 1
ATOM 2879 N N . PHE A 1 356 ? 21.259 -21.665 -7.574 1.00 88.25 356 PHE A N 1
ATOM 2880 C CA . PHE A 1 356 ? 20.209 -21.711 -8.588 1.00 88.25 356 PHE A CA 1
ATOM 2881 C C . PHE A 1 356 ? 19.424 -20.395 -8.664 1.00 88.25 356 PHE A C 1
ATOM 2883 O O . PHE A 1 356 ? 19.163 -19.902 -9.760 1.00 88.25 356 PHE A O 1
ATOM 2890 N N . ASP A 1 357 ? 19.136 -19.765 -7.522 1.00 83.81 357 ASP A N 1
ATOM 2891 C CA . ASP A 1 357 ? 18.513 -18.437 -7.492 1.00 83.81 357 ASP A CA 1
ATOM 2892 C C . ASP A 1 357 ? 19.433 -17.378 -8.098 1.00 83.81 357 ASP A C 1
ATOM 2894 O O . ASP A 1 357 ? 18.988 -16.537 -8.879 1.00 83.81 357 ASP A O 1
ATOM 2898 N N . ALA A 1 358 ? 20.731 -17.443 -7.789 1.00 85.62 358 ALA A N 1
ATOM 2899 C CA . ALA A 1 358 ? 21.734 -16.563 -8.377 1.00 85.62 358 ALA A CA 1
ATOM 2900 C C . ALA A 1 358 ? 21.855 -16.767 -9.900 1.00 85.62 358 ALA A C 1
ATOM 2902 O O . ALA A 1 358 ? 21.916 -15.785 -10.640 1.00 85.62 358 ALA A O 1
ATOM 2903 N N . LEU A 1 359 ? 21.820 -18.017 -10.379 1.00 85.50 359 LEU A N 1
ATOM 2904 C CA . LEU A 1 359 ? 21.784 -18.370 -11.806 1.00 85.50 359 LEU A CA 1
ATOM 2905 C C . LEU A 1 359 ? 20.545 -17.796 -12.494 1.00 85.50 359 LEU A C 1
ATOM 2907 O O . LEU A 1 359 ? 20.668 -17.125 -13.520 1.00 85.50 359 LEU A O 1
ATOM 2911 N N . ARG A 1 360 ? 19.357 -18.015 -11.916 1.00 84.25 360 ARG A N 1
ATOM 2912 C CA . ARG A 1 360 ? 18.091 -17.502 -12.453 1.00 84.25 360 ARG A CA 1
ATOM 2913 C C . ARG A 1 360 ? 18.130 -15.981 -12.556 1.00 84.25 360 ARG A C 1
ATOM 2915 O O . ARG A 1 360 ? 17.816 -15.432 -13.608 1.00 84.25 360 ARG A O 1
ATOM 2922 N N . ARG A 1 361 ? 18.590 -15.299 -11.504 1.00 78.00 361 ARG A N 1
ATOM 2923 C CA . ARG A 1 361 ? 18.710 -13.832 -11.471 1.00 78.00 361 ARG A CA 1
ATOM 2924 C C . ARG A 1 361 ? 19.730 -13.315 -12.477 1.00 78.00 361 ARG A C 1
ATOM 2926 O O . ARG A 1 361 ? 19.430 -12.380 -13.214 1.00 78.00 361 ARG A O 1
ATOM 2933 N N . GLY A 1 362 ? 20.900 -13.944 -12.537 1.00 80.00 362 GLY A N 1
ATOM 2934 C CA . GLY A 1 362 ? 21.974 -13.556 -13.443 1.00 80.00 362 GLY A CA 1
ATOM 2935 C C . GLY A 1 362 ? 21.657 -13.835 -14.915 1.00 80.00 362 GLY A C 1
ATOM 2936 O O . GLY A 1 362 ? 22.201 -13.158 -15.780 1.00 80.00 362 GLY A O 1
ATOM 2937 N N . SER A 1 363 ? 20.757 -14.774 -15.224 1.00 79.50 363 SER A N 1
ATOM 2938 C CA . SER A 1 363 ? 20.361 -15.059 -16.611 1.00 79.50 363 SER A CA 1
ATOM 2939 C C . SER A 1 363 ? 19.730 -13.842 -17.303 1.00 79.50 363 SER A C 1
ATOM 2941 O O . SER A 1 363 ? 20.095 -13.536 -18.437 1.00 79.50 363 SER A O 1
ATOM 2943 N N . GLY A 1 364 ? 18.890 -13.072 -16.598 1.00 77.25 364 GLY A N 1
ATOM 2944 C CA . GLY A 1 364 ? 18.339 -11.812 -17.111 1.00 77.25 364 GLY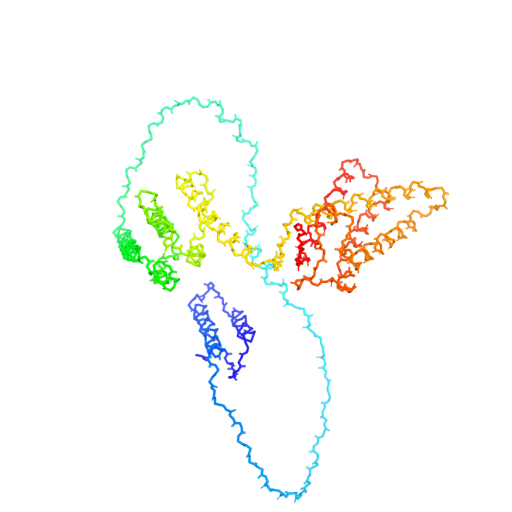 A CA 1
ATOM 2945 C C . GLY A 1 364 ? 19.426 -10.772 -17.394 1.00 77.25 364 GLY A C 1
ATOM 2946 O O . GLY A 1 364 ? 19.385 -10.085 -18.413 1.00 77.25 364 GLY A O 1
ATOM 2947 N N . PHE A 1 365 ? 20.459 -10.724 -16.550 1.00 74.75 365 PHE A N 1
ATOM 2948 C CA . PHE A 1 365 ? 21.620 -9.860 -16.757 1.00 74.75 365 PHE A CA 1
ATOM 2949 C C . PHE A 1 365 ? 22.468 -10.286 -17.970 1.00 74.75 365 PHE A C 1
ATOM 2951 O O . PHE A 1 365 ? 22.959 -9.432 -18.705 1.00 74.75 365 PHE A O 1
ATOM 2958 N N . ILE A 1 366 ? 22.607 -11.590 -18.243 1.00 73.94 366 ILE A N 1
ATOM 2959 C CA . ILE A 1 366 ? 23.255 -12.063 -19.480 1.00 73.94 366 ILE A CA 1
ATOM 2960 C C . ILE A 1 366 ? 22.455 -11.610 -20.698 1.00 73.94 366 ILE A C 1
ATOM 2962 O O . ILE A 1 366 ? 23.039 -11.069 -21.632 1.00 73.94 366 ILE A O 1
ATOM 2966 N N . VAL A 1 367 ? 21.136 -11.824 -20.697 1.00 76.50 367 VAL A N 1
ATOM 2967 C CA . VAL A 1 367 ? 20.274 -11.432 -21.823 1.00 76.50 367 VAL A CA 1
ATOM 2968 C C . VAL A 1 367 ? 20.402 -9.931 -22.081 1.00 76.50 367 VAL A C 1
ATOM 2970 O O . VAL A 1 367 ? 20.607 -9.528 -23.223 1.00 76.50 367 VAL A O 1
ATOM 2973 N N . LEU A 1 368 ? 20.402 -9.117 -21.022 1.00 73.69 368 LEU A N 1
ATOM 2974 C CA . LEU A 1 368 ? 20.669 -7.681 -21.090 1.00 73.69 368 LEU A CA 1
ATOM 2975 C C . LEU A 1 368 ? 22.014 -7.373 -21.769 1.00 73.69 368 LEU A C 1
ATOM 2977 O O . LEU A 1 368 ? 22.060 -6.597 -22.723 1.00 73.69 368 LEU A O 1
ATOM 2981 N N . LEU A 1 369 ? 23.107 -7.984 -21.300 1.00 72.81 369 LEU A N 1
ATOM 2982 C CA . LEU A 1 369 ? 24.441 -7.762 -21.863 1.00 72.81 369 LEU A CA 1
ATOM 2983 C C . LEU A 1 369 ? 24.525 -8.175 -23.336 1.00 72.81 369 LEU A C 1
ATOM 2985 O O . LEU A 1 369 ? 25.133 -7.464 -24.135 1.00 72.81 369 LEU A O 1
ATOM 2989 N N . VAL A 1 370 ? 23.893 -9.289 -23.710 1.00 72.38 370 VAL A N 1
ATOM 2990 C CA . VAL A 1 370 ? 23.820 -9.751 -25.102 1.00 72.38 370 VAL A CA 1
ATOM 2991 C C . VAL A 1 370 ? 23.037 -8.750 -25.955 1.00 72.38 370 VAL A C 1
ATOM 2993 O O . VAL A 1 370 ? 23.509 -8.363 -27.023 1.00 72.38 370 VAL A O 1
ATOM 2996 N N . CYS A 1 371 ? 21.899 -8.251 -25.468 1.00 72.56 371 CYS A N 1
ATOM 2997 C CA . CYS A 1 371 ? 21.107 -7.228 -26.154 1.00 72.56 371 CYS A CA 1
ATOM 2998 C C . CYS A 1 371 ? 21.871 -5.909 -26.345 1.00 72.56 371 CYS A C 1
ATOM 3000 O O . CYS A 1 371 ? 21.695 -5.260 -27.371 1.00 72.56 371 CYS A O 1
ATOM 3002 N N . ILE A 1 372 ? 22.741 -5.522 -25.405 1.00 70.75 372 ILE A N 1
ATOM 3003 C CA . ILE A 1 372 ? 23.611 -4.339 -25.541 1.00 70.75 372 ILE A CA 1
ATOM 3004 C C . ILE A 1 372 ? 24.746 -4.596 -26.544 1.00 70.75 372 ILE A C 1
ATOM 3006 O O . ILE A 1 372 ? 25.132 -3.699 -27.295 1.00 70.75 372 ILE A O 1
ATOM 3010 N N . ALA A 1 373 ? 25.288 -5.815 -26.575 1.00 70.19 373 ALA A N 1
ATOM 3011 C CA . ALA A 1 373 ? 26.402 -6.170 -27.449 1.00 70.19 373 ALA A CA 1
ATOM 3012 C C . ALA A 1 373 ? 25.987 -6.323 -28.925 1.00 70.19 373 ALA A C 1
ATOM 3014 O O . ALA A 1 373 ? 26.764 -5.972 -29.814 1.00 70.19 373 ALA A O 1
ATOM 3015 N N . LEU A 1 374 ? 24.774 -6.812 -29.206 1.00 70.31 374 LEU A N 1
ATOM 3016 C CA . LEU A 1 374 ? 24.292 -7.090 -30.568 1.00 70.31 374 LEU A CA 1
ATOM 3017 C C . LEU A 1 374 ? 24.293 -5.860 -31.512 1.00 70.31 374 LEU A C 1
ATOM 3019 O O . LEU A 1 374 ? 24.814 -5.982 -32.624 1.00 70.31 374 LEU A O 1
ATOM 3023 N N . PRO A 1 375 ? 23.799 -4.666 -31.120 1.00 65.75 375 PRO A N 1
ATOM 3024 C CA . PRO A 1 375 ? 23.846 -3.467 -31.963 1.00 65.75 375 PRO A CA 1
ATOM 3025 C C . PRO A 1 375 ? 25.270 -3.023 -32.308 1.00 65.75 375 PRO A C 1
ATOM 3027 O O . PRO A 1 375 ? 25.514 -2.540 -33.412 1.00 65.75 375 PRO A O 1
ATOM 3030 N N . TYR A 1 376 ? 26.221 -3.221 -31.387 1.00 64.94 376 TYR A N 1
ATOM 3031 C CA . TYR A 1 376 ? 27.628 -2.885 -31.610 1.00 64.94 376 TYR A CA 1
ATOM 3032 C C . TYR A 1 376 ? 28.262 -3.771 -32.696 1.00 64.94 376 TYR A C 1
ATOM 3034 O O . TYR A 1 376 ? 29.156 -3.335 -33.418 1.00 64.94 376 TYR A O 1
ATOM 3042 N N . GLN A 1 377 ? 27.776 -5.007 -32.852 1.00 64.56 377 GLN A N 1
ATOM 3043 C CA . GLN A 1 377 ? 28.300 -5.968 -33.827 1.00 64.56 377 GLN A CA 1
ATOM 3044 C C . GLN A 1 377 ? 27.850 -5.700 -35.264 1.00 64.56 377 GLN A C 1
ATOM 3046 O O . GLN A 1 377 ? 28.576 -6.038 -36.197 1.00 64.56 377 GLN A O 1
ATOM 3051 N N . GLN A 1 378 ? 26.681 -5.091 -35.474 1.00 71.19 378 GLN A N 1
ATOM 3052 C CA . GLN A 1 378 ? 26.125 -4.916 -36.821 1.00 71.19 378 GLN A CA 1
ATOM 3053 C C . GLN A 1 378 ? 26.785 -3.786 -37.628 1.00 71.19 378 GLN A C 1
ATOM 3055 O O . GLN A 1 378 ? 26.347 -3.498 -38.740 1.00 71.19 378 GLN A O 1
ATOM 3060 N N . GLY A 1 379 ? 27.827 -3.132 -37.097 1.00 62.16 379 GLY A N 1
ATOM 3061 C CA . GLY A 1 379 ? 28.488 -2.016 -37.779 1.00 62.16 379 GLY A CA 1
ATOM 3062 C C . GLY A 1 379 ? 27.535 -0.856 -38.069 1.00 62.16 379 GLY A C 1
ATOM 3063 O O . GLY A 1 379 ? 27.808 -0.036 -38.943 1.00 62.16 379 GLY A O 1
ATOM 3064 N N . VAL A 1 380 ? 26.402 -0.799 -37.360 1.00 60.75 380 VAL A N 1
ATOM 3065 C CA . VAL A 1 380 ? 25.467 0.309 -37.461 1.00 60.75 380 VAL A CA 1
ATOM 3066 C C . VAL A 1 380 ? 26.195 1.499 -36.864 1.00 60.75 380 VAL A C 1
ATOM 3068 O O . VAL A 1 380 ? 26.364 1.586 -35.647 1.00 60.75 380 VAL A O 1
ATOM 3071 N N . GLU A 1 381 ? 26.659 2.403 -37.725 1.00 60.06 381 GLU A N 1
ATOM 3072 C CA . GLU A 1 381 ? 27.067 3.745 -37.331 1.00 60.06 381 GLU A CA 1
ATOM 3073 C C . GLU A 1 381 ? 25.834 4.443 -36.748 1.00 60.06 381 GLU A C 1
ATOM 3075 O O . GLU A 1 381 ? 25.085 5.156 -37.416 1.00 60.06 381 GLU A O 1
ATOM 3080 N N . LEU A 1 382 ? 25.565 4.161 -35.476 1.00 57.00 382 LEU A N 1
ATOM 3081 C CA . LEU A 1 382 ? 24.574 4.858 -34.688 1.00 57.00 382 LEU A CA 1
ATOM 3082 C C . LEU A 1 382 ? 25.068 6.298 -34.600 1.00 57.00 382 LEU A C 1
ATOM 3084 O O . LEU A 1 382 ? 26.019 6.600 -33.878 1.00 57.00 382 LEU A O 1
ATOM 3088 N N . SER A 1 383 ? 24.438 7.188 -35.371 1.00 64.94 383 SER A N 1
ATOM 3089 C CA . SER A 1 383 ? 24.644 8.626 -35.224 1.00 64.94 383 SER A CA 1
ATOM 3090 C C . SER A 1 383 ? 24.510 8.983 -33.740 1.00 64.94 383 SER A C 1
ATOM 3092 O O . SER A 1 383 ? 23.659 8.422 -33.046 1.00 64.94 383 SER A O 1
ATOM 3094 N N . GLY A 1 384 ? 25.381 9.859 -33.226 1.00 67.94 384 GLY A N 1
ATOM 3095 C CA . GLY A 1 384 ? 25.654 9.986 -31.783 1.00 67.94 384 GLY A CA 1
ATOM 3096 C C . GLY A 1 384 ? 24.430 10.120 -30.862 1.00 67.94 384 GLY A C 1
ATOM 3097 O O . GLY A 1 384 ? 24.494 9.695 -29.712 1.00 67.94 384 GLY A O 1
ATOM 3098 N N . GLY A 1 385 ? 23.294 10.620 -31.363 1.00 65.38 385 GLY A N 1
ATOM 3099 C CA . GLY A 1 385 ? 22.027 10.656 -30.622 1.00 65.38 385 GLY A CA 1
ATOM 3100 C C . GLY A 1 385 ? 21.357 9.287 -30.423 1.00 65.38 385 GLY A C 1
ATOM 3101 O O . GLY A 1 385 ? 20.861 9.001 -29.336 1.00 65.38 385 GLY A O 1
ATOM 3102 N N . LYS A 1 386 ? 21.384 8.402 -31.429 1.00 62.06 386 LYS A N 1
ATOM 3103 C CA . LYS A 1 386 ? 20.795 7.052 -31.337 1.00 62.06 386 LYS A CA 1
ATOM 3104 C C . LYS A 1 386 ? 21.653 6.101 -30.509 1.00 62.06 386 LYS A C 1
ATOM 3106 O O . LYS A 1 386 ? 21.114 5.215 -29.857 1.00 62.06 386 LYS A O 1
ATOM 3111 N N . LEU A 1 387 ? 22.972 6.310 -30.495 1.00 64.31 387 LEU A N 1
ATOM 3112 C CA . LEU A 1 387 ? 23.885 5.566 -29.627 1.00 64.31 387 LEU A CA 1
ATOM 3113 C C . LEU A 1 387 ? 23.585 5.872 -28.151 1.00 64.31 387 LEU A C 1
ATOM 3115 O O . LEU A 1 387 ? 23.455 4.953 -27.351 1.00 64.31 387 LEU A O 1
ATOM 3119 N N . ALA A 1 388 ? 23.400 7.150 -27.804 1.00 60.78 388 ALA A N 1
ATOM 3120 C CA . ALA A 1 388 ? 23.044 7.554 -26.446 1.00 60.78 388 ALA A CA 1
ATOM 3121 C C . ALA A 1 388 ? 21.677 6.992 -26.017 1.00 60.78 388 ALA A C 1
ATOM 3123 O O . ALA A 1 388 ? 21.558 6.452 -24.922 1.00 60.78 388 ALA A O 1
ATOM 3124 N N . GLN A 1 389 ? 20.664 7.037 -26.891 1.00 59.31 389 GLN A N 1
ATOM 3125 C CA . GLN A 1 389 ? 19.353 6.446 -26.599 1.00 59.31 389 GLN A CA 1
ATOM 3126 C C . GLN A 1 389 ? 19.412 4.919 -26.462 1.00 59.31 389 GLN A C 1
ATOM 3128 O O . GLN A 1 389 ? 18.851 4.383 -25.516 1.00 59.31 389 GLN A O 1
ATOM 3133 N N . ALA A 1 390 ? 20.126 4.208 -27.337 1.00 61.56 390 ALA A N 1
ATOM 3134 C CA . ALA A 1 390 ? 20.254 2.754 -27.238 1.00 61.56 390 ALA A CA 1
ATOM 3135 C C . ALA A 1 390 ? 21.046 2.318 -25.992 1.00 61.56 390 ALA A C 1
ATOM 3137 O O . ALA A 1 390 ? 20.697 1.320 -25.372 1.00 61.56 390 ALA A O 1
ATOM 3138 N N . ILE A 1 391 ? 22.070 3.080 -25.592 1.00 61.50 391 ILE A N 1
ATOM 3139 C CA . ILE A 1 391 ? 22.878 2.807 -24.391 1.00 61.50 391 ILE A CA 1
ATOM 3140 C C . ILE A 1 391 ? 22.118 3.131 -23.098 1.00 61.50 391 ILE A C 1
ATOM 3142 O O . ILE A 1 391 ? 22.408 2.535 -22.068 1.00 61.50 391 ILE A O 1
ATOM 3146 N N . ILE A 1 392 ? 21.159 4.058 -23.115 1.00 65.06 392 ILE A N 1
ATOM 3147 C CA . ILE A 1 392 ? 20.454 4.480 -21.895 1.00 65.06 392 ILE A CA 1
ATOM 3148 C C . ILE A 1 392 ? 19.091 3.792 -21.775 1.00 65.06 392 ILE A C 1
ATOM 3150 O O . ILE A 1 392 ? 18.782 3.211 -20.738 1.00 65.06 392 ILE A O 1
ATOM 3154 N N . VAL A 1 393 ? 18.285 3.813 -22.838 1.00 63.44 393 VAL A N 1
ATOM 3155 C CA . VAL A 1 393 ? 16.882 3.377 -22.802 1.00 63.44 393 VAL A CA 1
ATOM 3156 C C . VAL A 1 393 ? 16.771 1.858 -22.769 1.00 63.44 393 VAL A C 1
ATOM 3158 O O . VAL A 1 393 ? 16.035 1.329 -21.944 1.00 63.44 393 VAL A O 1
ATOM 3161 N N . VAL A 1 394 ? 17.523 1.137 -23.608 1.00 65.19 394 VAL A N 1
ATOM 3162 C CA . VAL A 1 394 ? 17.437 -0.335 -23.650 1.00 65.19 394 VAL A CA 1
ATOM 3163 C C . VAL A 1 394 ? 17.888 -0.947 -22.321 1.00 65.19 394 VAL A C 1
ATOM 3165 O O . VAL A 1 394 ? 17.169 -1.806 -21.805 1.00 65.19 394 VAL A O 1
ATOM 3168 N N . PRO A 1 395 ? 18.985 -0.477 -21.689 1.00 63.91 395 PRO A N 1
ATOM 3169 C CA . PRO A 1 395 ? 19.345 -0.968 -20.375 1.00 63.91 395 PRO A CA 1
ATOM 3170 C C . PRO A 1 395 ? 18.352 -0.566 -19.303 1.00 63.91 395 PRO A C 1
ATOM 3172 O O . PRO A 1 395 ? 18.042 -1.411 -18.483 1.00 63.91 395 PRO A O 1
ATOM 3175 N N . MET A 1 396 ? 17.801 0.653 -19.318 1.00 62.56 396 MET A N 1
ATOM 3176 C CA . MET A 1 396 ? 16.790 1.046 -18.330 1.00 62.56 396 MET A CA 1
ATOM 3177 C C . MET A 1 396 ? 15.510 0.215 -18.425 1.00 62.56 396 MET A C 1
ATOM 3179 O O . MET A 1 396 ? 15.018 -0.227 -17.394 1.00 62.56 396 MET A O 1
ATOM 3183 N N . VAL A 1 397 ? 14.996 -0.043 -19.629 1.00 64.69 397 VAL A N 1
ATOM 3184 C CA . VAL A 1 397 ? 13.770 -0.836 -19.830 1.00 64.69 397 VAL A CA 1
ATOM 3185 C C . VAL A 1 397 ? 13.985 -2.287 -19.410 1.00 64.69 397 VAL A C 1
ATOM 3187 O O . VAL A 1 397 ? 13.152 -2.870 -18.722 1.00 64.69 397 VAL A O 1
ATOM 3190 N N . ALA A 1 398 ? 15.127 -2.872 -19.763 1.00 64.81 398 ALA A N 1
ATOM 3191 C CA . ALA A 1 398 ? 15.434 -4.238 -19.368 1.00 64.81 398 ALA A CA 1
ATOM 3192 C C . ALA A 1 398 ? 15.837 -4.350 -17.883 1.00 64.81 398 ALA A C 1
ATOM 3194 O O . ALA A 1 398 ? 15.543 -5.367 -17.259 1.00 64.81 398 ALA A O 1
ATOM 3195 N N . LEU A 1 399 ? 16.422 -3.306 -17.280 1.00 65.19 399 LEU A N 1
ATOM 3196 C CA . LEU A 1 399 ? 16.635 -3.221 -15.832 1.00 65.19 399 LEU A CA 1
ATOM 3197 C C . LEU A 1 399 ? 15.302 -3.112 -15.094 1.00 65.19 399 LEU A C 1
ATOM 3199 O O . LEU A 1 399 ? 15.109 -3.808 -14.106 1.00 65.19 399 LEU A O 1
ATOM 3203 N N . TYR A 1 400 ? 14.381 -2.289 -15.598 1.00 64.75 400 TYR A N 1
ATOM 3204 C CA . TYR A 1 400 ? 13.030 -2.142 -15.069 1.00 64.75 400 TYR A CA 1
ATOM 3205 C C . TYR A 1 400 ? 12.295 -3.485 -15.104 1.00 64.75 400 TYR A C 1
ATOM 3207 O O . TYR A 1 400 ? 11.896 -3.988 -14.053 1.00 64.75 400 TYR A O 1
ATOM 3215 N N . ALA A 1 401 ? 12.250 -4.136 -16.271 1.00 62.12 401 ALA A N 1
ATOM 3216 C CA . ALA A 1 401 ? 11.671 -5.467 -16.424 1.00 62.12 401 ALA A CA 1
ATOM 3217 C C . ALA A 1 401 ? 12.339 -6.496 -15.494 1.00 62.12 401 ALA A C 1
ATOM 3219 O O . ALA A 1 401 ? 11.653 -7.277 -14.841 1.00 62.12 401 ALA A O 1
ATOM 3220 N N . TRP A 1 402 ? 13.667 -6.470 -15.353 1.00 66.31 402 TRP A N 1
ATOM 3221 C CA . TRP A 1 402 ? 14.391 -7.376 -14.459 1.00 66.31 402 TRP A CA 1
ATOM 3222 C C . TRP A 1 402 ? 14.096 -7.130 -12.974 1.00 66.31 402 TRP A C 1
ATOM 3224 O O . TRP A 1 402 ? 13.939 -8.092 -12.218 1.00 66.31 402 TRP A O 1
ATOM 3234 N N . THR A 1 403 ? 13.992 -5.867 -12.549 1.00 62.38 403 THR A N 1
ATOM 3235 C CA . THR A 1 403 ? 13.605 -5.517 -11.174 1.00 62.38 403 THR A CA 1
ATOM 3236 C C . THR A 1 403 ? 12.160 -5.896 -10.868 1.00 62.38 403 THR A C 1
ATOM 3238 O O . THR A 1 403 ? 11.891 -6.337 -9.756 1.00 62.38 403 THR A O 1
ATOM 3241 N N . HIS A 1 404 ? 11.264 -5.801 -11.853 1.00 59.16 404 HIS A N 1
ATOM 3242 C CA . HIS A 1 404 ? 9.855 -6.166 -11.712 1.00 59.16 404 HIS A CA 1
ATOM 3243 C C . HIS A 1 404 ? 9.648 -7.690 -11.694 1.00 59.16 404 HIS A C 1
ATOM 3245 O O . HIS A 1 404 ? 8.849 -8.207 -10.920 1.00 59.16 404 HIS A O 1
ATOM 3251 N N . PHE A 1 405 ? 10.415 -8.443 -12.493 1.00 53.53 405 PHE A N 1
ATOM 3252 C CA . PHE A 1 405 ? 10.347 -9.911 -12.521 1.00 53.53 405 PHE A CA 1
ATOM 3253 C C . PHE A 1 405 ? 10.990 -10.587 -11.300 1.00 53.53 405 PHE A C 1
ATOM 3255 O O . PHE A 1 405 ? 10.693 -11.747 -11.002 1.00 53.53 405 PHE A O 1
ATOM 3262 N N . ASN A 1 406 ? 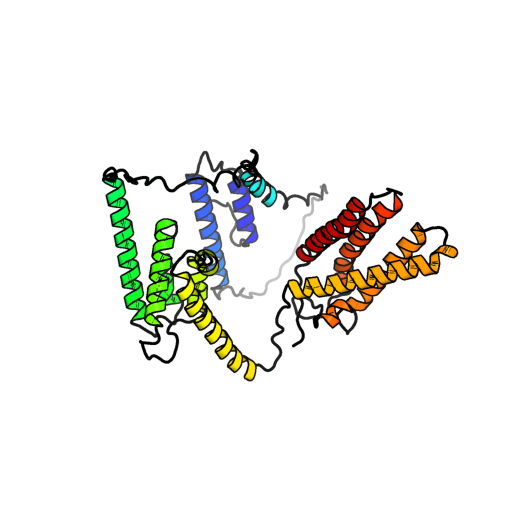11.878 -9.900 -10.578 1.00 58.38 406 ASN A N 1
ATOM 3263 C CA . ASN A 1 406 ? 12.509 -10.431 -9.374 1.00 58.38 406 ASN A CA 1
ATOM 3264 C C . ASN A 1 406 ? 11.902 -9.811 -8.109 1.00 58.38 406 ASN A C 1
ATOM 3266 O O . ASN A 1 406 ? 12.536 -8.990 -7.447 1.00 58.38 406 ASN A O 1
ATOM 3270 N N . ASN A 1 407 ? 10.721 -10.302 -7.717 1.00 51.34 407 ASN A N 1
ATOM 3271 C CA . ASN A 1 407 ? 10.118 -10.088 -6.394 1.00 51.34 407 ASN A CA 1
ATOM 3272 C C . ASN A 1 407 ? 10.988 -10.705 -5.286 1.00 51.34 407 ASN A C 1
ATOM 3274 O O . ASN A 1 407 ? 10.715 -11.786 -4.770 1.00 51.34 407 ASN A O 1
ATOM 3278 N N . THR A 1 408 ? 12.083 -10.036 -4.935 1.00 54.94 408 THR A N 1
ATOM 3279 C CA . THR A 1 408 ? 12.959 -10.451 -3.836 1.00 54.94 408 THR A CA 1
ATOM 3280 C C . THR A 1 408 ? 13.069 -9.339 -2.812 1.00 54.94 408 THR A C 1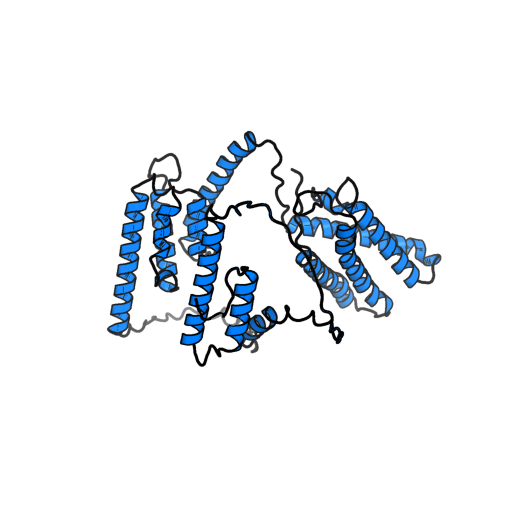
ATOM 3282 O O . THR A 1 408 ? 13.156 -8.164 -3.167 1.00 54.94 408 THR A O 1
ATOM 3285 N N . LEU A 1 409 ? 13.108 -9.700 -1.536 1.00 53.91 409 LEU A N 1
ATOM 3286 C CA . LEU A 1 409 ? 13.372 -8.772 -0.447 1.00 53.91 409 LEU A CA 1
ATOM 3287 C C . LEU A 1 409 ? 14.890 -8.588 -0.312 1.00 53.91 409 LEU A C 1
ATOM 3289 O O . LEU A 1 409 ? 15.634 -9.552 -0.165 1.00 53.91 409 LEU A O 1
ATOM 3293 N N . LEU A 1 410 ? 15.358 -7.346 -0.416 1.00 56.12 410 LEU A N 1
ATOM 3294 C CA . LEU A 1 410 ? 16.713 -6.963 -0.029 1.00 56.12 410 LEU A CA 1
ATOM 3295 C C . LEU A 1 410 ? 16.644 -6.371 1.373 1.00 56.12 410 LEU A C 1
ATOM 3297 O O . LEU A 1 410 ? 15.704 -5.641 1.689 1.00 56.12 410 LEU A O 1
ATOM 3301 N N . VAL A 1 411 ? 17.637 -6.675 2.200 1.00 58.41 411 VAL A N 1
ATOM 3302 C CA . VAL A 1 411 ? 17.703 -6.194 3.581 1.00 58.41 411 VAL A CA 1
ATOM 3303 C C . VAL A 1 411 ? 18.804 -5.150 3.690 1.00 58.41 411 VAL A C 1
ATOM 3305 O O . VAL A 1 411 ? 19.924 -5.357 3.210 1.00 58.41 411 VAL A O 1
ATOM 3308 N N . SER A 1 412 ? 18.488 -4.014 4.314 1.00 56.34 412 SER A N 1
ATOM 3309 C CA . SER A 1 412 ? 19.490 -2.998 4.637 1.00 56.34 412 SER A CA 1
ATOM 3310 C C . SER A 1 412 ? 20.227 -3.385 5.917 1.00 56.34 412 SER A C 1
ATOM 3312 O O . SER A 1 412 ? 19.600 -3.697 6.929 1.00 56.34 412 SER A O 1
ATOM 3314 N N . LYS A 1 413 ? 21.561 -3.315 5.906 1.00 52.28 413 LYS A N 1
ATOM 3315 C CA . LYS A 1 413 ? 22.331 -3.282 7.154 1.00 52.28 413 LYS A CA 1
ATOM 3316 C C . LYS A 1 413 ? 22.077 -1.931 7.828 1.00 52.28 413 LYS A C 1
ATOM 3318 O O . LYS A 1 413 ? 22.248 -0.903 7.173 1.00 52.28 413 LYS A O 1
ATOM 3323 N N . LYS A 1 414 ? 21.643 -1.943 9.090 1.00 50.59 414 LYS A N 1
ATOM 3324 C CA . LYS A 1 414 ? 21.714 -0.766 9.967 1.00 50.59 414 LYS A CA 1
ATOM 3325 C C . LYS A 1 414 ? 23.149 -0.536 10.420 1.00 50.59 414 LYS A C 1
ATOM 3327 O O . LYS A 1 414 ? 23.851 -1.549 10.657 1.00 50.59 414 LYS A O 1
#

Secondary structure (DSSP, 8-state):
-TTS---SS--HHHHHHHHHHHHTT--TTT-HHHHHHHHHHHHHHHHHHHHHHH---S---------------------------------STTTHHHHHHHHTSS------SSSSSSGGG------------PPPPPHHHHHHHHHHHHHHHHHHHHHHHHHT-TTTTT-GGGGGGGGG-GGGGSHHHHHHHHHHHHHHHHHHT-TTS--SS-SS-HHHHHHHHHHH-HHHHTT-TTSTTHHHHHHHHHHHHHHHHHHHHHHHHH--S---PBPPHHHHHHHHHHHHHHHHHHHHHHHHHHTTT-S-HHHHHHHHHHHHHHHHHHHHHSTT-S-HHHHHTTEEE--TTSSPPPHHHHHHHHHHHHHHHHHHHHHHHTT----HHHHHHHHHHHHHHHHHHHHHH----EEE--

pLDDT: mean 72.35, std 19.84, range [28.58, 98.06]